Protein AF-A0A7C8I3F5-F1 (afdb_monomer)

Nearest PDB structures (foldseek):
  6yyl-assembly2_C  TM=9.392E-01  e=1.255E-13  Schizosaccharomyces pombe 972h-
  7dus-assembly1_A-2  TM=8.474E-01  e=7.086E-10  Schizosaccharomyces pombe 972h-
  3n9u-assembly1_C  TM=7.076E-01  e=6.744E-03  Homo sapiens
  3p6y-assembly4_O  TM=7.461E-01  e=1.346E-02  Homo sapiens
  3p5t-assembly3_Q  TM=7.958E-01  e=3.015E-02  Homo sapiens

Sequence (584 aa):
MHNTQAKAYVEGTFLNELDMNGPTYVSRYLFITELPDGCHSSQDQDHELREVQSLMKQYQSFMRAVPVYSRGVYIRFDNARECSESKHELDEHGFHTMYVSAFEWHRAKMSETLSIQEFEGSIKLPMMVTPVTRLFTGEDINELNRIVWSKMNLFGGVRAIAHTATDAHLSIVFYRVEFFSVDAANRAVESLKRNAIKGYAEERKWEYETHQASGWVGPPAAHSPRIQNHHYDDMGRIVGFRTMPVHHVPYINRHPADQHNRVRRERILDGTDVRTTIMLRNIPNKMDWLTLKALLDKFCFATFDFVYLRIDFRTGCNVGYAFINFADTTGMIALMDNIEHKAWPGHRSSKAAEVSYATIQGKEALVQKFRNSSVMQETPFCRPRLFVDLESAIAVHNVRIAGTEQEFPEPDNRHKLQRSIDSARTMGLYPPNGVLQRGRGGLYDRGTPRDLAEASPGYTVLHEQGLVVYDHNKRAIEENHASRFGLSVHGAIPFESIPLMHIVNFLAANPTLAVTIAQHEQAQQDRVPTTYNVGPIGPAVAQHTGPIGTGAIRRPATPATSGSLTARKIANARNTAMGKFYNA

Structure (mmCIF, N/CA/C/O backbone):
data_AF-A0A7C8I3F5-F1
#
_entry.id   AF-A0A7C8I3F5-F1
#
loop_
_atom_site.group_PDB
_atom_site.id
_atom_site.type_symbol
_atom_site.label_atom_id
_atom_site.label_alt_id
_atom_site.label_comp_id
_atom_site.label_asym_id
_atom_site.label_entity_id
_atom_site.label_seq_id
_atom_site.pdbx_PDB_ins_code
_atom_site.Cartn_x
_atom_site.Cartn_y
_atom_site.Cartn_z
_atom_site.occupancy
_atom_site.B_iso_or_equiv
_atom_site.auth_seq_id
_atom_site.auth_comp_id
_atom_site.auth_asym_id
_atom_site.auth_atom_id
_atom_site.pdbx_PDB_model_num
ATOM 1 N N . MET A 1 1 ? 37.066 23.899 -19.559 1.00 32.31 1 MET A N 1
ATOM 2 C CA . MET A 1 1 ? 35.605 24.014 -19.749 1.00 32.31 1 MET A CA 1
ATOM 3 C C . MET A 1 1 ? 34.999 22.663 -19.414 1.00 32.31 1 MET A C 1
ATOM 5 O O . MET A 1 1 ? 35.390 21.674 -20.017 1.00 32.31 1 MET A O 1
ATOM 9 N N . HIS A 1 2 ? 34.225 22.602 -18.330 1.00 27.97 2 HIS A N 1
ATOM 10 C CA . HIS A 1 2 ? 33.783 21.360 -17.698 1.00 27.97 2 HIS A CA 1
ATOM 11 C C . HIS A 1 2 ? 32.801 20.573 -18.568 1.00 27.97 2 HIS A C 1
ATOM 13 O O . HIS A 1 2 ? 31.789 21.095 -19.020 1.00 27.97 2 HIS A O 1
ATOM 19 N N . ASN A 1 3 ? 33.134 19.299 -18.750 1.00 27.53 3 ASN A N 1
ATOM 20 C CA . ASN A 1 3 ? 32.354 18.275 -19.420 1.00 27.53 3 ASN A CA 1
ATOM 21 C C . ASN A 1 3 ? 31.158 17.903 -18.526 1.00 27.53 3 ASN A C 1
ATOM 23 O O . ASN A 1 3 ? 31.338 17.262 -17.491 1.00 27.53 3 ASN A O 1
ATOM 27 N N . THR A 1 4 ? 29.949 18.346 -18.868 1.00 34.62 4 THR A N 1
ATOM 28 C CA . THR A 1 4 ? 28.724 17.977 -18.144 1.00 34.62 4 THR A CA 1
ATOM 29 C C . THR A 1 4 ? 28.274 16.592 -18.611 1.00 34.62 4 THR A C 1
ATOM 31 O O . THR A 1 4 ? 27.356 16.450 -19.412 1.00 34.62 4 THR A O 1
ATOM 34 N N . GLN A 1 5 ? 28.969 15.552 -18.143 1.00 36.31 5 GLN A N 1
ATOM 35 C CA . GLN A 1 5 ? 28.481 14.176 -18.230 1.00 36.31 5 GLN A CA 1
ATOM 36 C C . GLN A 1 5 ? 27.161 14.071 -17.452 1.00 36.31 5 GLN A C 1
ATOM 38 O O . GLN A 1 5 ? 27.051 14.606 -16.345 1.00 36.31 5 GLN A O 1
ATOM 43 N N . ALA A 1 6 ? 26.161 13.402 -18.036 1.00 40.41 6 ALA A N 1
ATOM 44 C CA . ALA A 1 6 ? 24.914 13.046 -17.366 1.00 40.41 6 ALA A CA 1
ATOM 45 C C . ALA A 1 6 ? 25.254 12.405 -16.012 1.00 40.41 6 ALA A C 1
ATOM 47 O O . ALA A 1 6 ? 25.956 11.394 -15.971 1.00 40.41 6 ALA A O 1
ATOM 48 N N . LYS A 1 7 ? 24.866 13.047 -14.902 1.00 39.88 7 LYS A N 1
ATOM 49 C CA . LYS A 1 7 ? 25.333 12.631 -13.577 1.00 39.88 7 LYS A CA 1
ATOM 50 C C . LYS A 1 7 ? 24.843 11.215 -13.269 1.00 39.88 7 LYS A C 1
ATOM 52 O O . LYS A 1 7 ? 23.646 10.980 -13.124 1.00 39.88 7 LYS A O 1
ATOM 57 N N . ALA A 1 8 ? 25.812 10.309 -13.145 1.00 54.91 8 ALA A N 1
ATOM 58 C CA . ALA A 1 8 ? 25.707 9.075 -12.386 1.00 54.91 8 ALA A CA 1
ATOM 59 C C . ALA A 1 8 ? 25.128 9.378 -10.994 1.00 54.91 8 ALA A C 1
ATOM 61 O O . ALA A 1 8 ? 25.371 10.460 -10.461 1.00 54.91 8 ALA A O 1
ATOM 62 N N . TYR A 1 9 ? 24.341 8.439 -10.463 1.00 58.53 9 TYR A N 1
ATOM 63 C CA . TYR A 1 9 ? 23.825 8.378 -9.089 1.00 58.53 9 TYR A CA 1
ATOM 64 C C . TYR A 1 9 ? 24.386 9.445 -8.121 1.00 58.53 9 TYR A C 1
ATOM 66 O O . TYR A 1 9 ? 25.577 9.447 -7.807 1.00 58.53 9 TYR A O 1
ATOM 74 N N . VAL A 1 10 ? 23.518 10.342 -7.641 1.00 64.25 10 VAL A N 1
ATOM 75 C CA . VAL A 1 10 ? 23.872 11.386 -6.668 1.00 64.25 10 VAL A CA 1
ATOM 76 C C . VAL A 1 10 ? 23.373 10.962 -5.290 1.00 64.25 10 VAL A C 1
ATOM 78 O O . VAL A 1 10 ? 22.165 10.816 -5.089 1.00 64.25 10 VAL A O 1
ATOM 81 N N . GLU A 1 11 ? 24.298 10.773 -4.351 1.00 60.59 11 GLU A N 1
ATOM 82 C CA . GLU A 1 11 ? 23.994 10.469 -2.949 1.00 60.59 11 GLU A CA 1
ATOM 83 C C . GLU A 1 11 ? 23.059 11.533 -2.348 1.00 60.59 11 GLU A C 1
ATOM 85 O O . GLU A 1 11 ? 23.213 12.728 -2.609 1.00 60.59 11 GLU A O 1
ATOM 90 N N . GLY A 1 12 ? 22.046 11.091 -1.597 1.00 63.66 12 GLY A N 1
ATOM 91 C CA . GLY A 1 12 ? 21.013 11.967 -1.030 1.00 63.66 12 GLY A CA 1
ATOM 92 C C . GLY A 1 12 ? 19.829 12.235 -1.966 1.00 63.66 12 GLY A C 1
ATOM 93 O O . GLY A 1 12 ? 18.914 12.972 -1.607 1.00 63.66 12 GLY A O 1
ATOM 94 N N . THR A 1 13 ? 19.792 11.624 -3.157 1.00 82.19 13 THR A N 1
ATOM 95 C CA . THR A 1 13 ? 18.607 11.703 -4.033 1.00 82.19 13 THR A CA 1
ATOM 96 C C . THR A 1 13 ? 17.485 10.790 -3.538 1.00 82.19 13 THR A C 1
ATOM 98 O O . THR A 1 13 ? 16.315 11.152 -3.647 1.00 82.19 13 THR A O 1
ATOM 101 N N . PHE A 1 14 ? 17.808 9.618 -2.984 1.00 89.81 14 PHE A N 1
ATOM 102 C CA . PHE A 1 14 ? 16.836 8.620 -2.517 1.00 89.81 14 PHE A CA 1
ATOM 103 C C . PHE A 1 14 ? 16.462 8.814 -1.044 1.00 89.81 14 PHE A C 1
ATOM 105 O O . PHE A 1 14 ? 17.251 9.348 -0.269 1.00 89.81 14 PHE A O 1
ATOM 112 N N . LEU A 1 15 ? 15.261 8.381 -0.641 1.00 89.06 15 LEU A N 1
ATOM 113 C CA . LEU A 1 15 ? 14.725 8.661 0.699 1.00 89.06 15 LEU A CA 1
ATOM 114 C C . LEU A 1 15 ? 15.609 8.092 1.823 1.00 89.06 15 LEU A C 1
ATOM 116 O O . LEU A 1 15 ? 15.851 8.754 2.826 1.00 89.06 15 LEU A O 1
ATOM 120 N N . ASN A 1 16 ? 16.144 6.888 1.626 1.00 86.81 16 ASN A N 1
ATOM 121 C CA . ASN A 1 16 ? 17.024 6.204 2.577 1.00 86.81 16 ASN A CA 1
ATOM 122 C C . ASN A 1 16 ? 18.455 6.783 2.641 1.00 86.81 16 ASN A C 1
ATOM 124 O O . ASN A 1 16 ? 19.278 6.265 3.390 1.00 86.81 16 ASN A O 1
ATOM 128 N N . GLU A 1 17 ? 18.781 7.793 1.835 1.00 86.62 17 GLU A N 1
ATOM 129 C CA . GLU A 1 17 ? 20.097 8.453 1.802 1.00 86.62 17 GLU A CA 1
ATOM 130 C C . GLU A 1 17 ? 20.042 9.902 2.283 1.00 86.62 17 GLU A C 1
ATOM 132 O O . GLU A 1 17 ? 21.074 10.564 2.350 1.00 86.62 17 GLU A O 1
ATOM 137 N N . LEU A 1 18 ? 18.850 10.410 2.604 1.00 87.19 18 LEU A N 1
ATOM 138 C CA . LEU A 1 18 ? 18.698 11.749 3.156 1.00 87.19 18 LEU A CA 1
ATOM 139 C C . LEU A 1 18 ? 19.343 11.821 4.546 1.00 87.19 18 LEU A C 1
ATOM 141 O O . LEU A 1 18 ? 19.178 10.915 5.367 1.00 87.19 18 LEU A O 1
ATOM 145 N N . ASP A 1 19 ? 20.050 12.920 4.813 1.00 85.19 19 ASP A N 1
ATOM 146 C CA . ASP A 1 19 ? 20.572 13.213 6.147 1.00 85.19 19 ASP A CA 1
ATOM 147 C C . ASP A 1 19 ? 19.404 13.447 7.108 1.00 85.19 19 ASP A C 1
ATOM 149 O O . ASP A 1 19 ? 18.606 14.360 6.903 1.00 85.19 19 ASP A O 1
ATOM 153 N N . MET A 1 20 ? 19.321 12.631 8.160 1.00 84.38 20 MET A N 1
ATOM 154 C CA . MET A 1 20 ? 18.261 12.695 9.169 1.00 84.38 20 MET A CA 1
ATOM 155 C C . MET A 1 20 ? 18.225 14.027 9.921 1.00 84.38 20 MET A C 1
ATOM 157 O O . MET A 1 20 ? 17.163 14.433 10.381 1.00 84.38 20 MET A O 1
ATOM 161 N N . ASN A 1 21 ? 19.368 14.708 10.038 1.00 84.19 21 ASN A N 1
ATOM 162 C CA . ASN A 1 21 ? 19.457 16.009 10.703 1.00 84.19 21 ASN A CA 1
ATOM 163 C C . ASN A 1 21 ? 19.308 17.181 9.720 1.00 84.19 21 ASN A C 1
ATOM 165 O O . ASN A 1 21 ? 19.345 18.344 10.125 1.00 84.19 21 ASN A O 1
ATOM 169 N N . GLY A 1 22 ? 19.172 16.885 8.425 1.00 82.81 22 GLY A N 1
ATOM 170 C CA . GLY A 1 22 ? 19.053 17.883 7.378 1.00 82.81 22 GLY A CA 1
ATOM 171 C C . GLY A 1 22 ? 17.640 18.474 7.292 1.00 82.81 22 GLY A C 1
ATOM 172 O O . GLY A 1 22 ? 16.653 17.781 7.540 1.00 82.81 22 GLY A O 1
ATOM 173 N N . PRO A 1 23 ? 17.496 19.736 6.847 1.00 82.50 23 PRO A N 1
ATOM 174 C CA . PRO A 1 23 ? 16.187 20.379 6.676 1.00 82.50 23 PRO A CA 1
ATOM 175 C C . PRO A 1 23 ? 15.340 19.749 5.557 1.00 82.50 23 PRO A C 1
ATOM 177 O O . PRO A 1 23 ? 14.145 20.005 5.464 1.00 82.50 23 PRO A O 1
ATOM 180 N N . THR A 1 24 ? 15.953 18.940 4.691 1.00 84.00 24 THR A N 1
ATOM 181 C CA . THR A 1 24 ? 15.296 18.221 3.592 1.00 84.00 24 THR A CA 1
ATOM 182 C C . THR A 1 24 ? 14.898 16.793 3.965 1.00 84.00 24 THR A C 1
ATOM 184 O O . THR A 1 24 ? 14.431 16.052 3.097 1.00 84.00 24 THR A O 1
ATOM 187 N N . TYR A 1 25 ? 15.096 16.382 5.224 1.00 88.94 25 TYR A N 1
ATOM 188 C CA . TYR A 1 25 ? 14.744 15.040 5.664 1.00 88.94 25 TYR A CA 1
ATOM 189 C C . TYR A 1 25 ? 13.238 14.808 5.558 1.00 88.94 25 TYR A C 1
ATOM 191 O O . TYR A 1 25 ? 12.427 15.563 6.094 1.00 88.94 25 TYR A O 1
ATOM 199 N N . VAL A 1 26 ? 12.874 13.728 4.872 1.00 91.19 26 VAL A N 1
ATOM 200 C CA . VAL A 1 26 ? 11.502 13.241 4.761 1.00 91.19 26 VAL A CA 1
ATOM 201 C C . VAL A 1 26 ? 11.522 11.744 4.986 1.00 91.19 26 VAL A C 1
ATOM 203 O O . VAL A 1 26 ? 12.424 11.040 4.535 1.00 91.19 26 VAL A O 1
ATOM 206 N N . SER A 1 27 ? 10.491 11.257 5.659 1.00 92.38 27 SER A N 1
ATOM 207 C CA . SER A 1 27 ? 10.308 9.846 5.953 1.00 92.38 27 SER A CA 1
ATOM 208 C C . SER A 1 27 ? 8.871 9.421 5.665 1.00 92.38 27 SER A C 1
ATOM 210 O O . SER A 1 27 ? 7.993 10.258 5.477 1.00 92.38 27 SER A O 1
ATOM 212 N N . ARG A 1 28 ? 8.615 8.110 5.658 1.00 94.50 28 ARG A N 1
ATOM 213 C CA . ARG A 1 28 ? 7.258 7.531 5.667 1.00 94.50 28 ARG A CA 1
ATOM 214 C C . ARG A 1 28 ? 6.706 7.344 7.083 1.00 94.50 28 ARG A C 1
ATOM 216 O O . ARG A 1 28 ? 5.655 6.732 7.262 1.00 94.50 28 ARG A O 1
ATOM 223 N N . TYR A 1 29 ? 7.435 7.819 8.088 1.00 94.81 29 TYR A N 1
ATOM 224 C CA . TYR A 1 29 ? 7.101 7.649 9.492 1.00 94.81 29 TYR A CA 1
ATOM 225 C C . TYR A 1 29 ? 7.104 9.004 10.196 1.00 94.81 29 TYR A C 1
ATOM 227 O O . TYR A 1 29 ? 8.065 9.768 10.073 1.00 94.81 29 TYR A O 1
ATOM 235 N N . LEU A 1 30 ? 6.041 9.267 10.950 1.00 95.88 30 LEU A N 1
ATOM 236 C CA . LEU A 1 30 ? 5.897 10.437 11.809 1.00 95.88 30 LEU A CA 1
ATOM 237 C C . LEU A 1 30 ? 5.853 10.021 13.273 1.00 95.88 30 LEU A C 1
ATOM 239 O O . LEU A 1 30 ? 5.337 8.954 13.614 1.00 95.88 30 LEU A O 1
ATOM 243 N N . PHE A 1 31 ? 6.348 10.904 14.127 1.00 95.62 31 PHE A N 1
ATOM 244 C CA . PHE A 1 31 ? 6.134 10.875 15.563 1.00 95.62 31 PHE A CA 1
ATOM 245 C C . PHE A 1 31 ? 5.512 12.194 16.007 1.00 95.62 31 PHE A C 1
ATOM 247 O O . PHE A 1 31 ? 5.938 13.267 15.575 1.00 95.62 31 PHE A O 1
ATOM 254 N N . ILE A 1 32 ? 4.495 12.099 16.856 1.00 94.25 32 ILE A N 1
ATOM 255 C CA . ILE A 1 32 ? 3.820 13.249 17.446 1.00 94.25 32 ILE A CA 1
ATOM 256 C C . ILE A 1 32 ? 4.477 13.530 18.785 1.00 94.25 32 ILE A C 1
ATOM 258 O O . ILE A 1 32 ? 4.419 12.704 19.695 1.00 94.25 32 ILE A O 1
ATOM 262 N N . THR A 1 33 ? 5.112 14.689 18.887 1.00 90.12 33 THR A N 1
ATOM 263 C CA . THR A 1 33 ? 5.832 15.108 20.087 1.00 90.12 33 THR A CA 1
ATOM 264 C C . THR A 1 33 ? 4.914 15.832 21.064 1.00 90.12 33 THR A C 1
ATOM 266 O O . THR A 1 33 ? 5.043 15.619 22.271 1.00 90.12 33 THR A O 1
ATOM 269 N N . GLU A 1 34 ? 3.989 16.653 20.557 1.00 89.44 34 GLU A N 1
ATOM 270 C CA . GLU A 1 34 ? 3.089 17.498 21.357 1.00 89.44 34 GLU A CA 1
ATOM 271 C C . GLU A 1 34 ? 1.701 17.581 20.716 1.00 89.44 34 GLU A C 1
ATOM 273 O O . GLU A 1 34 ? 1.572 17.546 19.487 1.00 89.44 34 GLU A O 1
ATOM 278 N N . LEU A 1 35 ? 0.676 17.674 21.562 1.00 88.31 35 LEU A N 1
ATOM 279 C CA . LEU A 1 35 ? -0.721 17.818 21.165 1.00 88.31 35 LEU A CA 1
ATOM 280 C C . LEU A 1 35 ? -1.167 19.294 21.160 1.00 88.31 35 LEU A C 1
ATOM 282 O O . LEU A 1 35 ? -0.502 20.134 21.768 1.00 88.31 35 LEU A O 1
ATOM 286 N N . PRO A 1 36 ? -2.314 19.619 20.525 1.00 85.50 36 PRO A N 1
ATOM 287 C CA . PRO A 1 36 ? -2.822 20.994 20.433 1.00 85.50 36 PRO A CA 1
ATOM 288 C C . PRO A 1 36 ? -3.147 21.647 21.783 1.00 85.50 36 PRO A C 1
ATOM 290 O O . PRO A 1 36 ? -3.197 22.870 21.892 1.00 85.50 36 PRO A O 1
ATOM 293 N N . ASP A 1 37 ? -3.378 20.840 22.818 1.00 83.12 37 ASP A N 1
ATOM 294 C CA . ASP A 1 37 ? -3.603 21.276 24.199 1.00 83.12 37 ASP A CA 1
ATOM 295 C C . ASP A 1 37 ? -2.303 21.650 24.941 1.00 83.12 37 ASP A C 1
ATOM 297 O O . ASP A 1 37 ? -2.349 22.091 26.091 1.00 83.12 37 ASP A O 1
ATOM 301 N N . GLY A 1 38 ? -1.144 21.505 24.288 1.00 77.44 38 GLY A N 1
ATOM 302 C CA . GLY A 1 38 ? 0.175 21.732 24.873 1.00 77.44 38 GLY A CA 1
ATOM 303 C C . GLY A 1 38 ? 0.663 20.575 25.747 1.00 77.44 38 GLY A C 1
ATOM 304 O O . GLY A 1 38 ? 1.728 20.682 26.359 1.00 77.44 38 GLY A O 1
ATOM 305 N N . CYS A 1 39 ? -0.077 19.462 25.825 1.00 79.62 39 CYS A N 1
ATOM 306 C CA . CYS A 1 39 ? 0.398 18.266 26.502 1.00 79.62 39 CYS A CA 1
ATOM 307 C C . CYS A 1 39 ? 1.496 17.597 25.669 1.00 79.62 39 CYS A C 1
ATOM 309 O O . CYS A 1 39 ? 1.338 17.301 24.481 1.00 79.62 39 CYS A O 1
ATOM 311 N N . HIS A 1 40 ? 2.625 17.314 26.317 1.00 78.25 40 HIS A N 1
ATOM 312 C CA . HIS A 1 40 ? 3.649 16.471 25.718 1.00 78.25 40 HIS A CA 1
ATOM 313 C C . HIS A 1 40 ? 3.111 15.052 25.527 1.00 78.25 40 HIS A C 1
ATOM 315 O O . HIS A 1 40 ? 2.376 14.532 26.371 1.00 78.25 40 HIS A O 1
ATOM 321 N N . SER A 1 41 ? 3.538 14.414 24.440 1.00 79.56 41 SER A N 1
ATOM 322 C CA . SER A 1 41 ? 3.291 12.994 24.188 1.00 79.56 41 SER A CA 1
ATOM 323 C C . SER A 1 41 ? 3.703 12.118 25.379 1.00 79.56 41 SER A C 1
ATOM 325 O O . SER A 1 41 ? 4.592 12.479 26.155 1.00 79.56 41 SER A O 1
ATOM 327 N N . SER A 1 42 ? 3.097 10.932 25.492 1.00 80.94 42 SER A N 1
ATOM 328 C CA . SER A 1 42 ? 3.325 9.916 26.538 1.00 80.94 42 SER A CA 1
ATOM 329 C C . SER A 1 42 ? 2.625 10.114 27.892 1.00 80.94 42 SER A C 1
ATOM 331 O O . SER A 1 42 ? 2.979 9.433 28.858 1.00 80.94 42 SER A O 1
ATOM 333 N N . GLN A 1 43 ? 1.615 10.980 27.971 1.00 79.69 43 GLN A N 1
ATOM 334 C CA . GLN A 1 43 ? 0.842 11.210 29.199 1.00 79.69 43 GLN A CA 1
ATOM 335 C C . GLN A 1 43 ? -0.413 10.335 29.273 1.00 79.69 43 GLN A C 1
ATOM 337 O O . GLN A 1 43 ? -0.641 9.679 30.290 1.00 79.69 43 GLN A O 1
ATOM 342 N N . ASP A 1 44 ? -1.201 10.295 28.196 1.00 84.38 44 ASP A N 1
ATOM 343 C CA . ASP A 1 44 ? -2.474 9.573 28.141 1.00 84.38 44 ASP A CA 1
ATOM 344 C C . ASP A 1 44 ? -2.659 8.948 26.756 1.00 84.38 44 ASP A C 1
ATOM 346 O O . ASP A 1 44 ? -2.965 9.616 25.771 1.00 84.38 44 ASP A O 1
ATOM 350 N N . GLN A 1 45 ? -2.492 7.627 26.692 1.00 85.81 45 GLN A N 1
ATOM 351 C CA . GLN A 1 45 ? -2.639 6.864 25.458 1.00 85.81 45 GLN A CA 1
ATOM 352 C C . GLN A 1 45 ? -4.000 7.066 24.783 1.00 85.81 45 GLN A C 1
ATOM 354 O O . GLN A 1 45 ? -4.057 7.172 23.555 1.00 85.81 45 GLN A O 1
ATOM 359 N N . ASP A 1 46 ? -5.085 7.064 25.556 1.00 83.50 46 ASP A N 1
ATOM 360 C CA . ASP A 1 46 ? -6.437 7.065 25.006 1.00 83.50 46 ASP A CA 1
ATOM 361 C C . ASP A 1 46 ? -6.807 8.463 24.507 1.00 83.50 46 ASP A C 1
ATOM 363 O O . ASP A 1 46 ? -7.446 8.596 23.465 1.00 83.50 46 ASP A O 1
ATOM 367 N N . HIS A 1 47 ? -6.397 9.518 25.213 1.00 85.00 47 HIS A N 1
ATOM 368 C CA . HIS A 1 47 ? -6.520 10.899 24.730 1.00 85.00 47 HIS A CA 1
ATOM 369 C C . HIS A 1 47 ? -5.697 11.129 23.458 1.00 85.00 47 HIS A C 1
ATOM 371 O O . HIS A 1 47 ? -6.249 11.512 22.427 1.00 85.00 47 HIS A O 1
ATOM 377 N N . GLU A 1 48 ? -4.407 10.786 23.492 1.00 88.06 48 GLU A N 1
ATOM 378 C CA . GLU A 1 48 ? -3.489 11.027 22.377 1.00 88.06 48 GLU A CA 1
ATOM 379 C C . GLU A 1 48 ? -3.930 10.309 21.095 1.00 88.06 48 GLU A C 1
ATOM 381 O O . GLU A 1 48 ? -3.957 10.900 20.016 1.00 88.06 48 GLU A O 1
ATOM 386 N N . LEU A 1 49 ? -4.322 9.034 21.194 1.00 86.94 49 LEU A N 1
ATOM 387 C CA . LEU A 1 49 ? -4.816 8.295 20.035 1.00 86.94 49 LEU A CA 1
ATOM 388 C C . LEU A 1 49 ? -6.148 8.846 19.523 1.00 86.94 49 LEU A C 1
ATOM 390 O O . LEU A 1 49 ? -6.336 8.871 18.309 1.00 86.94 49 LEU A O 1
ATOM 394 N N . ARG A 1 50 ? -7.068 9.272 20.398 1.00 85.69 50 ARG A N 1
ATOM 395 C CA . ARG A 1 50 ? -8.382 9.788 19.977 1.00 85.69 50 ARG A CA 1
ATOM 396 C C . ARG A 1 50 ? -8.259 11.066 19.157 1.00 85.69 50 ARG A C 1
ATOM 398 O O . ARG A 1 50 ? -8.865 11.135 18.088 1.00 85.69 50 ARG A O 1
ATOM 405 N N . GLU A 1 51 ? -7.453 12.021 19.607 1.00 87.56 51 GLU A N 1
ATOM 406 C CA . GLU A 1 51 ? -7.250 13.294 18.907 1.00 87.56 51 GLU A CA 1
ATOM 407 C C . GLU A 1 51 ? -6.653 13.078 17.511 1.00 87.56 51 GLU A C 1
ATOM 409 O O . GLU A 1 51 ? -7.193 13.535 16.501 1.00 87.56 51 GLU A O 1
ATOM 414 N N . VAL A 1 52 ? -5.605 12.259 17.426 1.00 90.25 52 VAL A N 1
ATOM 415 C CA . VAL A 1 52 ? -4.954 11.932 16.151 1.00 90.25 52 VAL A CA 1
ATOM 416 C C . VAL A 1 52 ? -5.914 11.199 15.223 1.00 90.25 52 VAL A C 1
ATOM 418 O O . VAL A 1 52 ? -6.062 11.553 14.055 1.00 90.25 52 VAL A O 1
ATOM 421 N N . GLN A 1 53 ? -6.612 10.185 15.733 1.00 89.31 53 GLN A N 1
ATOM 422 C CA . GLN A 1 53 ? -7.559 9.406 14.941 1.00 89.31 53 GLN A CA 1
ATOM 423 C C . GLN A 1 53 ? -8.761 10.234 14.470 1.00 89.31 53 GLN A C 1
ATOM 425 O O . GLN A 1 53 ? -9.313 9.934 13.411 1.00 89.31 53 GLN A O 1
ATOM 430 N N . SER A 1 54 ? -9.161 11.265 15.219 1.00 86.62 54 SER A N 1
ATOM 431 C CA . SER A 1 54 ? -10.210 12.205 14.815 1.00 86.62 54 SER A CA 1
ATOM 432 C C . SER A 1 54 ? -9.826 12.961 13.542 1.00 86.62 54 SER A C 1
ATOM 434 O O . SER A 1 54 ? -10.648 13.063 12.626 1.00 86.62 54 SER A O 1
ATOM 436 N N . LEU A 1 55 ? -8.569 13.410 13.437 1.00 88.19 55 LEU A N 1
ATOM 437 C CA . LEU A 1 55 ? -8.034 14.022 12.217 1.00 88.19 55 LEU A CA 1
ATOM 438 C C . LEU A 1 55 ? -7.838 13.001 11.099 1.00 88.19 55 LEU A C 1
ATOM 440 O O . LEU A 1 55 ? -8.270 13.237 9.976 1.00 88.19 55 LEU A O 1
ATOM 444 N N . MET A 1 56 ? -7.300 11.817 11.399 1.00 89.25 56 MET A N 1
ATOM 445 C CA . MET A 1 56 ? -7.110 10.762 10.391 1.00 89.25 56 MET A CA 1
ATOM 446 C C . MET A 1 56 ? -8.402 10.365 9.658 1.00 89.25 56 MET A C 1
ATOM 448 O O . MET A 1 56 ? -8.352 9.809 8.564 1.00 89.25 56 MET A O 1
ATOM 452 N N . LYS A 1 57 ? -9.569 10.578 10.274 1.00 85.94 57 LYS A N 1
ATOM 453 C CA . LYS A 1 57 ? -10.875 10.309 9.659 1.00 85.94 57 LYS A CA 1
ATOM 454 C C . LYS A 1 57 ? -11.333 11.413 8.693 1.00 85.94 57 LYS A C 1
ATOM 456 O O . LYS A 1 57 ? -12.210 11.139 7.878 1.00 85.94 57 LYS A O 1
ATOM 461 N N . GLN A 1 58 ? -10.777 12.620 8.790 1.00 83.25 58 GLN A N 1
ATOM 462 C CA . GLN A 1 58 ? -11.190 13.798 8.017 1.00 83.25 58 GLN A CA 1
ATOM 463 C C . GLN A 1 58 ? -10.383 13.986 6.726 1.00 83.25 58 GLN A C 1
ATOM 465 O O . GLN A 1 58 ? -10.912 14.523 5.755 1.00 83.25 58 GLN A O 1
ATOM 470 N N . TYR A 1 59 ? -9.128 13.535 6.711 1.00 85.06 59 TYR A N 1
ATOM 471 C CA . TYR A 1 59 ? -8.164 13.827 5.650 1.00 85.06 59 TYR A CA 1
ATOM 472 C C . TYR A 1 59 ? -7.822 12.582 4.824 1.00 85.06 59 TYR A C 1
ATOM 474 O O . TYR A 1 59 ? -7.569 11.499 5.362 1.00 85.06 59 TYR A O 1
ATOM 482 N N . GLN A 1 60 ? -7.778 12.740 3.498 1.00 85.62 60 GLN A N 1
ATOM 483 C CA . GLN A 1 60 ? -7.511 11.643 2.561 1.00 85.62 60 GLN A CA 1
ATOM 484 C C . GLN A 1 60 ? -6.060 11.138 2.628 1.00 85.62 60 GLN A C 1
ATOM 486 O O . GLN A 1 60 ? -5.811 9.949 2.410 1.00 85.62 60 GLN A O 1
ATOM 491 N N . SER A 1 61 ? -5.118 12.001 3.011 1.00 88.69 61 SER A N 1
ATOM 492 C CA . SER A 1 61 ? -3.702 11.677 3.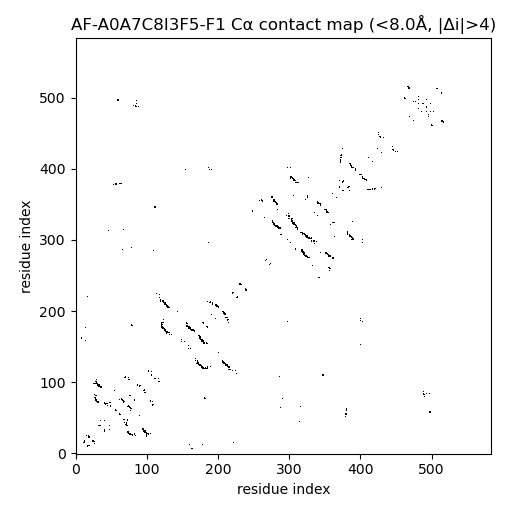236 1.00 88.69 61 SER A CA 1
ATOM 493 C C . SER A 1 61 ? -3.503 10.509 4.230 1.00 88.69 61 SER A C 1
ATOM 495 O O . SER A 1 61 ? -2.548 9.740 4.127 1.00 88.69 61 SER A O 1
ATOM 497 N N . PHE A 1 62 ? -4.456 10.275 5.143 1.00 92.19 62 PHE A N 1
ATOM 498 C CA . PHE A 1 62 ? -4.398 9.195 6.135 1.00 92.19 62 PHE A CA 1
ATOM 499 C C . PHE A 1 62 ? -5.064 7.881 5.704 1.00 92.19 62 PHE A C 1
ATOM 501 O O . PHE A 1 62 ? -5.092 6.918 6.481 1.00 92.19 62 PHE A O 1
ATOM 508 N N . MET A 1 63 ? -5.574 7.776 4.473 1.00 90.44 63 MET A N 1
ATOM 509 C CA . MET A 1 63 ? -6.268 6.568 4.000 1.00 90.44 63 MET A CA 1
ATOM 510 C C . MET A 1 63 ? -5.399 5.304 4.076 1.00 90.44 63 MET A C 1
ATOM 512 O O . MET A 1 63 ? -5.914 4.204 4.329 1.00 90.44 63 MET A O 1
ATOM 516 N N . ARG A 1 64 ? -4.078 5.449 3.911 1.00 92.19 64 ARG A N 1
ATOM 517 C CA . ARG A 1 64 ? -3.080 4.375 4.057 1.00 92.19 64 ARG A CA 1
ATOM 518 C C . ARG A 1 64 ? -2.106 4.607 5.211 1.00 92.19 64 ARG A C 1
ATOM 520 O O . ARG A 1 64 ? -0.976 4.120 5.179 1.00 92.19 64 ARG A O 1
ATOM 527 N N . ALA A 1 65 ? -2.559 5.309 6.243 1.00 94.81 65 ALA A N 1
ATOM 528 C CA . ALA A 1 65 ? -1.793 5.538 7.456 1.00 94.81 65 ALA A CA 1
ATOM 529 C C . ALA A 1 65 ? -2.164 4.535 8.558 1.00 94.81 65 ALA A C 1
ATOM 531 O O . ALA A 1 65 ? -3.326 4.156 8.704 1.00 94.81 65 ALA A O 1
ATOM 532 N N . VAL A 1 66 ? -1.184 4.107 9.354 1.00 93.94 66 VAL A N 1
ATOM 533 C CA . VAL A 1 66 ? -1.370 3.200 10.495 1.00 93.94 66 VAL A CA 1
ATOM 534 C C . VAL A 1 66 ? -0.734 3.816 11.743 1.00 93.94 66 VAL A C 1
ATOM 536 O O . VAL A 1 66 ? 0.494 3.940 11.783 1.00 93.94 66 VAL A O 1
ATOM 539 N N . PRO A 1 67 ? -1.526 4.171 12.771 1.00 93.31 67 PRO A N 1
ATOM 540 C CA . PRO A 1 67 ? -1.004 4.689 14.022 1.00 93.31 67 PRO A CA 1
ATOM 541 C C . PRO A 1 67 ? -0.605 3.549 14.969 1.00 93.31 67 PRO A C 1
ATOM 543 O O . PRO A 1 67 ? -1.252 2.502 15.025 1.00 93.31 67 PRO A O 1
ATOM 546 N N . VAL A 1 68 ? 0.453 3.760 15.747 1.00 89.94 68 VAL A N 1
ATOM 547 C CA . VAL A 1 68 ? 0.903 2.880 16.831 1.00 89.94 68 VAL A CA 1
ATOM 548 C C . VAL A 1 68 ? 1.286 3.742 18.023 1.00 89.94 68 VAL A C 1
ATOM 550 O O . VAL A 1 68 ? 2.070 4.678 17.892 1.00 89.94 68 VAL A O 1
ATOM 553 N N . TYR A 1 69 ? 0.779 3.393 19.202 1.00 89.44 69 TYR A N 1
ATOM 554 C CA . TYR A 1 69 ? 1.191 4.040 20.441 1.00 89.44 69 TYR A CA 1
ATOM 555 C C . TYR A 1 69 ? 2.394 3.330 21.068 1.00 89.44 69 TYR A C 1
ATOM 557 O O . TYR A 1 69 ? 2.387 2.111 21.259 1.00 89.44 69 TYR A O 1
ATOM 565 N N . SER A 1 70 ? 3.425 4.096 21.412 1.00 89.12 70 SER A N 1
ATOM 566 C CA . SER A 1 70 ? 4.586 3.635 22.174 1.00 89.12 70 SER A CA 1
ATOM 567 C C . SER A 1 70 ? 5.275 4.826 22.839 1.00 89.12 70 SER A C 1
ATOM 569 O O . SER A 1 70 ? 6.274 5.323 22.321 1.00 89.12 70 SER A O 1
ATOM 571 N N . ARG A 1 71 ? 4.777 5.250 24.011 1.00 87.19 71 ARG A N 1
ATOM 572 C CA . ARG A 1 71 ? 5.216 6.493 24.683 1.00 87.19 71 ARG A CA 1
ATOM 573 C C . ARG A 1 71 ? 5.059 7.698 23.745 1.00 87.19 71 ARG A C 1
ATOM 575 O O . ARG A 1 71 ? 6.025 8.394 23.459 1.00 87.19 71 ARG A O 1
ATOM 582 N N . GLY A 1 72 ? 3.845 7.865 23.232 1.00 90.38 72 GLY A N 1
ATOM 583 C CA . GLY A 1 72 ? 3.511 8.802 22.163 1.00 90.38 72 GLY A CA 1
ATOM 584 C C . GLY A 1 72 ? 3.027 8.087 20.904 1.00 90.38 72 GLY A C 1
ATOM 585 O O . GLY A 1 72 ? 3.173 6.865 20.764 1.00 90.38 72 GLY A O 1
ATOM 586 N N . VAL A 1 73 ? 2.418 8.846 19.998 1.00 92.94 73 VAL A N 1
ATOM 587 C CA . VAL A 1 73 ? 1.795 8.314 18.782 1.00 92.94 73 VAL A CA 1
ATOM 588 C C . VAL A 1 73 ? 2.777 8.374 17.620 1.00 92.94 73 VAL A C 1
ATOM 590 O O . VAL A 1 73 ? 3.265 9.434 17.237 1.00 92.94 73 VAL A O 1
ATOM 593 N N . TYR A 1 74 ? 3.036 7.212 17.034 1.00 94.94 74 TYR A N 1
ATOM 594 C CA . TYR A 1 74 ? 3.761 7.068 15.782 1.00 94.94 74 TYR A CA 1
ATOM 595 C C . TYR A 1 74 ? 2.767 6.780 14.665 1.00 94.94 74 TYR A C 1
ATOM 597 O O . TYR A 1 74 ? 1.820 6.024 14.873 1.00 94.94 74 TYR A O 1
ATOM 605 N N . ILE A 1 75 ? 3.008 7.297 13.465 1.00 95.56 75 ILE A N 1
ATOM 606 C CA . ILE A 1 75 ? 2.181 7.018 12.289 1.00 95.56 75 ILE A CA 1
ATOM 607 C C . ILE A 1 75 ? 3.074 6.527 11.156 1.00 95.56 75 ILE A C 1
ATOM 609 O O . ILE A 1 75 ? 4.054 7.179 10.800 1.00 95.56 75 ILE A O 1
ATOM 613 N N . ARG A 1 76 ? 2.730 5.375 10.581 1.00 95.00 76 ARG A N 1
ATOM 614 C CA . ARG A 1 76 ? 3.348 4.841 9.364 1.00 95.00 76 ARG A CA 1
ATOM 615 C C . ARG A 1 76 ? 2.463 5.120 8.167 1.00 95.00 76 ARG A C 1
ATOM 617 O O . ARG A 1 76 ? 1.276 4.814 8.214 1.00 95.00 76 ARG A O 1
ATOM 624 N N . PHE A 1 77 ? 3.074 5.558 7.080 1.00 95.94 77 PHE A N 1
ATOM 625 C CA . PHE A 1 77 ? 2.441 5.742 5.784 1.00 95.94 77 PHE A CA 1
ATOM 626 C C . PHE A 1 77 ? 3.010 4.750 4.772 1.00 95.94 77 PHE A C 1
ATOM 628 O O . PHE A 1 77 ? 4.183 4.378 4.827 1.00 95.94 77 PHE A O 1
ATOM 635 N N . ASP A 1 78 ? 2.183 4.326 3.822 1.00 95.19 78 ASP A N 1
ATOM 636 C CA . ASP A 1 78 ? 2.668 3.628 2.627 1.00 95.19 78 ASP A CA 1
ATOM 637 C C . ASP A 1 78 ? 3.408 4.586 1.676 1.00 95.19 78 ASP A C 1
ATOM 639 O O . ASP A 1 78 ? 4.394 4.219 1.034 1.00 95.19 78 ASP A O 1
ATOM 643 N N . ASN A 1 79 ? 2.939 5.831 1.607 1.00 95.00 79 ASN A N 1
ATOM 644 C CA . ASN A 1 79 ? 3.350 6.829 0.635 1.00 95.00 79 ASN A CA 1
ATOM 645 C C . ASN A 1 79 ? 4.050 8.013 1.323 1.00 95.00 79 ASN A C 1
ATOM 647 O O . ASN A 1 79 ? 3.498 8.650 2.216 1.00 95.00 79 ASN A O 1
ATOM 651 N N . ALA A 1 80 ? 5.277 8.322 0.893 1.00 93.88 80 ALA A N 1
ATOM 652 C CA . ALA A 1 80 ? 6.060 9.428 1.456 1.00 93.88 80 ALA A CA 1
ATOM 653 C C . ALA A 1 80 ? 5.438 10.810 1.181 1.00 93.88 80 ALA A C 1
ATOM 655 O O . ALA A 1 80 ? 5.602 11.724 1.984 1.00 93.88 80 ALA A O 1
ATOM 656 N N . ARG A 1 81 ? 4.697 10.958 0.074 1.00 91.62 81 ARG A N 1
ATOM 657 C CA . ARG A 1 81 ? 3.968 12.193 -0.232 1.00 91.62 81 ARG A CA 1
ATOM 658 C C . ARG A 1 81 ? 2.819 12.406 0.745 1.00 91.62 81 ARG A C 1
ATOM 660 O O . ARG A 1 81 ? 2.782 13.446 1.391 1.00 91.62 81 ARG A O 1
ATOM 667 N N . GLU A 1 82 ? 1.976 11.390 0.914 1.00 93.00 82 GLU A N 1
ATOM 668 C CA . GLU A 1 82 ? 0.876 11.396 1.890 1.00 93.00 82 GLU A CA 1
ATOM 669 C C . GLU A 1 82 ? 1.401 11.699 3.301 1.00 93.00 82 GLU A C 1
ATOM 671 O O . GLU A 1 82 ? 0.843 12.538 3.990 1.00 93.00 82 GLU A O 1
ATOM 676 N N . CYS A 1 83 ? 2.543 11.122 3.692 1.00 94.75 83 CYS A N 1
ATOM 677 C CA . CYS A 1 83 ? 3.200 11.437 4.964 1.00 94.75 83 CYS A CA 1
ATOM 678 C C . CYS A 1 83 ? 3.527 12.935 5.115 1.00 94.75 83 CYS A C 1
ATOM 680 O O . CYS A 1 83 ? 3.284 13.524 6.167 1.00 94.75 83 CYS A O 1
ATOM 682 N N . SER A 1 84 ? 4.068 13.566 4.068 1.00 92.00 84 SER A N 1
ATOM 683 C CA . SER A 1 84 ? 4.403 14.995 4.099 1.00 92.00 84 SER A CA 1
ATOM 684 C C . SER A 1 84 ? 3.178 15.911 4.108 1.00 92.00 84 SER A C 1
ATOM 686 O O . SER A 1 84 ? 3.215 16.964 4.741 1.00 92.00 84 SER A O 1
ATOM 688 N N . GLU A 1 85 ? 2.100 15.498 3.439 1.00 90.44 85 GLU A N 1
ATOM 689 C CA . GLU A 1 85 ? 0.806 16.187 3.440 1.00 90.44 85 GLU A CA 1
ATOM 690 C C . GLU A 1 85 ? 0.176 16.089 4.834 1.00 90.44 85 GLU A C 1
ATOM 692 O O . GLU A 1 85 ? -0.088 17.107 5.465 1.00 90.44 85 GLU A O 1
ATOM 697 N N . SER A 1 86 ? 0.083 14.878 5.385 1.00 91.50 86 SER A N 1
ATOM 698 C CA . SER A 1 86 ? -0.402 14.631 6.744 1.00 91.50 86 SER A CA 1
ATOM 699 C C . SER A 1 86 ? 0.406 15.354 7.816 1.00 91.50 86 SER A C 1
ATOM 701 O O . SER A 1 86 ? -0.161 15.807 8.806 1.00 91.50 86 SER A O 1
ATOM 703 N N . LYS A 1 87 ? 1.729 15.476 7.646 1.00 93.62 87 LYS A N 1
ATOM 704 C CA . LYS A 1 87 ? 2.563 16.273 8.551 1.00 93.62 87 LYS A CA 1
ATOM 705 C C . LYS A 1 87 ? 2.098 17.731 8.572 1.00 93.62 87 LYS A C 1
ATOM 707 O O . LYS A 1 87 ? 1.927 18.298 9.644 1.00 93.62 87 LYS A O 1
ATOM 712 N N . HIS A 1 88 ? 1.907 18.313 7.392 1.00 89.94 88 HIS A N 1
ATOM 713 C CA . HIS A 1 88 ? 1.457 19.692 7.250 1.00 89.94 88 HIS A CA 1
ATOM 714 C C . HIS A 1 88 ? 0.070 19.901 7.869 1.00 89.94 88 HIS A C 1
ATOM 716 O O . HIS A 1 88 ? -0.126 20.846 8.624 1.00 89.94 88 HIS A O 1
ATOM 722 N N . GLU A 1 89 ? -0.856 18.978 7.611 1.00 89.81 89 GLU A N 1
ATOM 723 C CA . GLU A 1 89 ? -2.216 19.004 8.161 1.00 89.81 89 GLU A CA 1
ATOM 724 C C . GLU A 1 89 ? -2.222 18.891 9.694 1.00 89.81 89 GLU A C 1
ATOM 726 O O . GLU A 1 89 ? -2.968 19.599 10.366 1.00 89.81 89 GLU A O 1
ATOM 731 N N . LEU A 1 90 ? -1.373 18.033 10.270 1.00 92.31 90 LEU A N 1
ATOM 732 C CA . LEU A 1 90 ? -1.217 17.920 11.724 1.00 92.31 90 LEU A CA 1
ATOM 733 C C . LEU A 1 90 ? -0.654 19.212 12.327 1.00 92.31 90 LEU A C 1
ATOM 735 O O . LEU A 1 90 ? -1.196 19.704 13.317 1.00 92.31 90 LEU A O 1
ATOM 739 N N . ASP A 1 91 ? 0.389 19.777 11.715 1.00 90.19 91 ASP A N 1
ATOM 740 C CA . ASP A 1 91 ? 0.993 21.032 12.169 1.00 90.19 91 ASP A CA 1
ATOM 741 C C . ASP A 1 91 ? -0.017 22.202 12.093 1.00 90.19 91 ASP A C 1
ATOM 743 O O . ASP A 1 91 ? -0.072 23.031 13.001 1.00 90.19 91 ASP A O 1
ATOM 747 N N . GLU A 1 92 ? -0.879 22.237 11.067 1.00 88.75 92 GLU A N 1
ATOM 748 C CA . GLU A 1 92 ? -1.978 23.211 10.936 1.00 88.75 92 GLU A CA 1
ATOM 749 C C . GLU A 1 92 ? -2.974 23.127 12.107 1.00 88.75 92 GLU A C 1
ATOM 751 O O . GLU A 1 92 ? -3.474 24.148 12.581 1.00 88.75 92 GLU A O 1
ATOM 756 N N . HIS A 1 93 ? -3.222 21.919 12.619 1.00 89.38 93 HIS A N 1
ATOM 757 C CA . HIS A 1 93 ? -4.122 21.673 13.750 1.00 89.38 93 HIS A CA 1
ATOM 758 C C . HIS A 1 93 ? -3.448 21.854 15.115 1.00 89.38 93 HIS A C 1
ATOM 760 O O . HIS A 1 93 ? -4.045 21.528 16.139 1.00 89.38 93 HIS A O 1
ATOM 766 N N . GLY A 1 94 ? -2.220 22.381 15.149 1.00 89.88 94 GLY A N 1
ATOM 767 C CA . GLY A 1 94 ? -1.485 22.655 16.382 1.00 89.88 94 GLY A CA 1
ATOM 768 C C . GLY A 1 94 ? -0.776 21.441 16.980 1.00 89.88 94 GLY A C 1
ATOM 769 O O . GLY A 1 94 ? -0.286 21.530 18.103 1.00 89.88 94 GLY A O 1
ATOM 770 N N . PHE A 1 95 ? -0.691 20.315 16.265 1.00 92.25 95 PHE A N 1
ATOM 771 C CA . PHE A 1 95 ? 0.186 19.219 16.675 1.00 92.25 95 PHE A CA 1
ATOM 772 C C . PHE A 1 95 ? 1.635 19.588 16.373 1.00 92.25 95 PHE A C 1
ATOM 774 O O . PHE A 1 95 ? 1.931 20.167 15.331 1.00 92.25 95 PHE A O 1
ATOM 781 N N . HIS A 1 96 ? 2.565 19.187 17.237 1.00 91.94 96 HIS A N 1
ATOM 782 C CA . HIS A 1 96 ? 3.979 19.208 16.882 1.00 91.94 96 HIS A CA 1
ATOM 783 C C . HIS A 1 96 ? 4.402 17.813 16.431 1.00 91.94 96 HIS A C 1
ATOM 785 O O . HIS A 1 96 ? 4.238 16.827 17.157 1.00 91.94 96 HIS A O 1
ATOM 791 N N . THR A 1 97 ? 4.916 17.719 15.205 1.00 93.75 97 THR A N 1
ATOM 792 C CA . THR A 1 97 ? 5.265 16.441 14.582 1.00 93.75 97 THR A CA 1
ATOM 793 C C . THR A 1 97 ? 6.674 16.453 14.004 1.00 93.75 97 THR A C 1
ATOM 795 O O . THR A 1 97 ? 7.152 17.463 13.479 1.00 93.75 97 THR A O 1
ATOM 798 N N . MET A 1 98 ? 7.336 15.299 14.041 1.00 93.00 98 MET A N 1
ATOM 799 C CA . MET A 1 98 ? 8.664 15.109 13.463 1.00 93.00 98 MET A CA 1
ATOM 800 C C . MET A 1 98 ? 8.726 13.853 12.598 1.00 93.00 98 MET A C 1
ATOM 802 O O . MET A 1 98 ? 8.072 12.848 12.886 1.00 93.00 98 MET A O 1
ATOM 806 N N . TYR A 1 99 ? 9.532 13.900 11.538 1.00 94.75 99 TYR A N 1
ATOM 807 C CA . TYR A 1 99 ? 9.878 12.693 10.795 1.00 94.75 99 TYR A CA 1
ATOM 808 C C . TYR A 1 99 ? 10.774 11.806 11.652 1.00 94.75 99 TYR A C 1
ATOM 810 O O . TYR A 1 99 ? 11.697 12.292 12.301 1.00 94.75 99 TYR A O 1
ATOM 818 N N . VAL A 1 100 ? 10.527 10.502 11.607 1.00 92.00 100 VAL A N 1
ATOM 819 C CA . VAL A 1 100 ? 11.365 9.502 12.276 1.00 92.00 100 VAL A CA 1
ATOM 820 C C . VAL A 1 100 ? 11.839 8.455 11.286 1.00 92.00 100 VAL A C 1
ATOM 822 O O . VAL A 1 100 ? 11.224 8.219 10.246 1.00 92.00 100 VAL A O 1
ATOM 825 N N . SER A 1 101 ? 12.946 7.801 11.600 1.00 89.06 101 SER A N 1
ATOM 826 C CA . SER A 1 101 ? 13.486 6.735 10.765 1.00 89.06 101 SER A CA 1
ATOM 827 C C . SER A 1 101 ? 12.628 5.469 10.818 1.00 89.06 101 SER A C 1
ATOM 829 O O . SER A 1 101 ? 11.933 5.182 11.799 1.00 89.06 101 SER A O 1
ATOM 831 N N . ALA A 1 102 ? 12.767 4.625 9.791 1.00 88.19 102 ALA A N 1
ATOM 832 C CA . ALA A 1 102 ? 12.200 3.279 9.814 1.00 88.19 102 ALA A CA 1
ATOM 833 C C . ALA A 1 102 ? 12.679 2.489 11.046 1.00 88.19 102 ALA A C 1
ATOM 835 O O . ALA A 1 102 ? 11.922 1.701 11.610 1.00 88.19 102 ALA A O 1
ATOM 836 N N . PHE A 1 103 ? 13.914 2.700 11.506 1.00 86.50 103 PHE A N 1
ATOM 837 C CA . PHE A 1 103 ? 14.435 2.026 12.693 1.00 86.50 103 PHE A CA 1
ATOM 838 C C . PHE A 1 103 ? 13.705 2.425 13.975 1.00 86.50 103 PHE A C 1
ATOM 840 O O . PHE A 1 103 ? 13.312 1.547 14.748 1.00 86.50 103 PHE A O 1
ATOM 847 N N . GLU A 1 104 ? 13.494 3.721 14.196 1.00 87.31 104 GLU A N 1
ATOM 848 C CA . GLU A 1 104 ? 12.750 4.229 15.353 1.00 87.31 104 GLU A CA 1
ATOM 849 C C . GLU A 1 104 ? 11.311 3.722 15.348 1.00 87.31 104 GLU A C 1
ATOM 851 O O . GLU A 1 104 ? 10.844 3.212 16.367 1.00 87.31 104 GLU A O 1
ATOM 856 N N . TRP A 1 105 ? 10.661 3.721 14.181 1.00 89.06 105 TRP A N 1
ATOM 857 C CA . TRP A 1 105 ? 9.352 3.095 14.006 1.00 89.06 105 TRP A CA 1
ATOM 858 C C . TRP A 1 105 ? 9.354 1.612 14.407 1.00 89.06 105 TRP A C 1
ATOM 860 O O . TRP A 1 105 ? 8.523 1.167 15.203 1.00 89.06 105 TRP A O 1
ATOM 870 N N . HIS A 1 106 ? 10.300 0.819 13.894 1.00 85.06 106 HIS A N 1
ATOM 871 C CA . HIS A 1 106 ? 10.351 -0.615 14.186 1.00 85.06 106 HIS A CA 1
ATOM 872 C C . HIS A 1 106 ? 10.637 -0.892 15.669 1.00 85.06 106 HIS A C 1
ATOM 874 O O . HIS A 1 106 ? 10.098 -1.864 16.217 1.00 85.06 106 HIS A O 1
ATOM 880 N N . ARG A 1 107 ? 11.424 -0.030 16.332 1.00 84.81 107 ARG A N 1
ATOM 881 C CA . ARG A 1 107 ? 11.641 -0.055 17.787 1.00 84.81 107 ARG A CA 1
ATOM 882 C C . ARG A 1 107 ? 10.365 0.271 18.556 1.00 84.81 107 ARG A C 1
ATOM 884 O O . ARG A 1 107 ? 10.012 -0.505 19.442 1.00 84.81 107 ARG A O 1
ATOM 891 N N . ALA A 1 108 ? 9.656 1.340 18.191 1.00 86.06 108 ALA A N 1
ATOM 892 C CA . ALA A 1 108 ? 8.377 1.726 18.792 1.00 86.06 108 ALA A CA 1
ATOM 893 C C . ALA A 1 108 ? 7.331 0.604 18.657 1.00 86.06 108 ALA A C 1
ATOM 895 O O . ALA A 1 108 ? 6.663 0.216 19.614 1.00 86.06 108 ALA A O 1
ATOM 896 N N . LYS A 1 109 ? 7.280 -0.047 17.492 1.00 83.50 109 LYS A N 1
ATOM 897 C CA . LYS A 1 109 ? 6.414 -1.208 17.241 1.00 83.50 109 LYS A CA 1
ATOM 898 C C . LYS A 1 109 ? 6.847 -2.474 18.005 1.00 83.50 109 LYS A C 1
ATOM 900 O O . LYS A 1 109 ? 6.086 -3.441 18.092 1.00 83.50 109 LYS A O 1
ATOM 905 N N . MET A 1 110 ? 8.040 -2.493 18.609 1.00 79.31 110 MET A N 1
ATOM 906 C CA . MET A 1 110 ? 8.701 -3.675 19.190 1.00 79.31 110 MET A CA 1
ATOM 907 C C . MET A 1 110 ? 8.794 -4.838 18.188 1.00 79.31 110 MET A C 1
ATOM 909 O O . MET A 1 110 ? 8.510 -5.995 18.507 1.00 79.31 110 MET A O 1
ATOM 913 N N . SER A 1 111 ? 9.129 -4.504 16.947 1.00 77.06 111 SER A N 1
ATOM 914 C CA . SER A 1 111 ? 9.305 -5.450 15.844 1.00 77.06 111 SER A CA 1
ATOM 915 C C . SER A 1 111 ? 10.780 -5.815 15.652 1.00 77.06 111 SER A C 1
ATOM 917 O O . SER A 1 111 ? 11.668 -5.253 16.297 1.00 77.06 111 SER A O 1
ATOM 919 N N . GLU A 1 112 ? 11.059 -6.808 14.809 1.00 74.62 112 GLU A N 1
ATOM 920 C CA . GLU A 1 112 ? 12.426 -7.263 14.573 1.00 74.62 112 GLU A CA 1
ATOM 921 C C . GLU A 1 112 ? 13.208 -6.264 13.708 1.00 74.62 112 GLU A C 1
ATOM 923 O O . GLU A 1 112 ? 13.060 -6.219 12.488 1.00 74.62 112 GLU A O 1
ATOM 928 N N . THR A 1 113 ? 14.092 -5.494 14.343 1.00 75.50 113 THR A N 1
ATOM 929 C CA . THR A 1 113 ? 14.898 -4.451 13.689 1.00 75.50 113 THR A CA 1
ATOM 930 C C . THR A 1 113 ? 15.918 -4.991 12.683 1.00 75.50 113 THR A C 1
ATOM 932 O O . THR A 1 113 ? 16.322 -4.275 11.774 1.00 75.50 113 THR A O 1
ATOM 935 N N . LEU A 1 114 ? 16.311 -6.265 12.786 1.00 70.06 114 LEU A N 1
ATOM 936 C CA . LEU A 1 114 ? 17.186 -6.905 11.797 1.00 70.06 114 LEU A CA 1
ATOM 937 C C . LEU A 1 114 ? 16.467 -7.188 10.473 1.00 70.06 114 LEU A C 1
ATOM 939 O O . LEU A 1 114 ? 17.124 -7.284 9.439 1.00 70.06 114 LEU A O 1
ATOM 943 N N . SER A 1 115 ? 15.135 -7.280 10.485 1.00 69.75 115 SER A N 1
ATOM 944 C CA . SER A 1 115 ? 14.314 -7.570 9.302 1.00 69.75 115 SER A CA 1
ATOM 945 C C . SER A 1 115 ? 13.868 -6.321 8.529 1.00 69.75 115 SER A C 1
ATOM 947 O O . SER A 1 115 ? 13.145 -6.445 7.541 1.00 69.75 115 SER A O 1
ATOM 949 N N . ILE A 1 116 ? 14.316 -5.128 8.947 1.00 78.19 116 ILE A N 1
ATOM 950 C CA . ILE A 1 116 ? 13.973 -3.856 8.300 1.00 78.19 116 ILE A CA 1
ATOM 951 C C . ILE A 1 116 ? 14.392 -3.885 6.827 1.00 78.19 116 ILE A C 1
ATOM 953 O O . ILE A 1 116 ? 15.525 -4.237 6.480 1.00 78.19 116 ILE A O 1
ATOM 957 N N . GLN A 1 117 ? 13.457 -3.493 5.964 1.00 80.75 117 GLN A N 1
ATOM 958 C CA . GLN A 1 117 ? 13.704 -3.267 4.548 1.00 80.75 117 GLN A CA 1
ATOM 959 C C . GLN A 1 117 ? 14.115 -1.807 4.345 1.00 80.75 117 GLN A C 1
ATOM 961 O O . GLN A 1 117 ? 13.276 -0.935 4.171 1.00 80.75 117 GLN A O 1
ATOM 966 N N . GLU A 1 118 ? 15.419 -1.539 4.382 1.00 82.25 118 GLU A N 1
ATOM 967 C CA . GLU A 1 118 ? 15.973 -0.176 4.264 1.00 82.25 118 GLU A CA 1
ATOM 968 C C . GLU A 1 118 ? 15.663 0.497 2.918 1.00 82.25 118 GLU A C 1
ATOM 970 O O . GLU A 1 118 ? 15.622 1.718 2.828 1.00 82.25 118 GLU A O 1
ATOM 975 N N . PHE A 1 119 ? 15.416 -0.303 1.880 1.00 89.19 119 PHE A N 1
ATOM 976 C CA . PHE A 1 119 ? 15.131 0.155 0.520 1.00 89.19 119 PHE A CA 1
ATOM 977 C C . PHE A 1 119 ? 13.654 -0.010 0.144 1.00 89.19 119 PHE A C 1
ATOM 979 O O . PHE A 1 119 ? 13.330 -0.192 -1.031 1.00 89.19 119 PHE A O 1
ATOM 986 N N . GLU A 1 120 ? 12.744 -0.002 1.122 1.00 89.38 120 GLU A N 1
ATOM 987 C CA . GLU A 1 120 ? 11.310 -0.087 0.839 1.00 89.38 120 GLU A CA 1
ATOM 988 C C . GLU A 1 120 ? 10.858 1.028 -0.126 1.00 89.38 120 GLU A C 1
ATOM 990 O O . GLU A 1 120 ? 11.254 2.193 -0.019 1.00 89.38 120 GLU A O 1
ATOM 995 N N . GLY A 1 121 ? 10.044 0.660 -1.116 1.00 93.00 121 GLY A N 1
ATOM 996 C CA . GLY A 1 121 ? 9.644 1.563 -2.197 1.00 93.00 121 GLY A CA 1
ATOM 997 C C . GLY A 1 121 ? 10.667 1.708 -3.332 1.00 93.00 121 GLY A C 1
ATOM 998 O O . GLY A 1 121 ? 10.354 2.354 -4.328 1.00 93.00 121 GLY A O 1
ATOM 999 N N . SER A 1 122 ? 11.856 1.099 -3.234 1.00 95.25 122 SER A N 1
ATOM 1000 C CA . SER A 1 122 ? 12.852 1.063 -4.314 1.00 95.25 122 SER A CA 1
ATOM 1001 C C . SER A 1 122 ? 12.898 -0.294 -5.023 1.00 95.25 122 SER A C 1
ATOM 1003 O O . SER A 1 122 ? 12.905 -1.354 -4.393 1.00 95.25 122 SER A O 1
ATOM 1005 N N . ILE A 1 123 ? 13.017 -0.266 -6.349 1.00 96.44 123 ILE A N 1
ATOM 1006 C CA . ILE A 1 123 ? 13.131 -1.450 -7.204 1.00 96.44 123 ILE A CA 1
ATOM 1007 C C . ILE A 1 123 ? 14.406 -1.390 -8.047 1.00 96.44 123 ILE A C 1
ATOM 1009 O O . ILE A 1 123 ? 14.888 -0.316 -8.418 1.00 96.44 123 ILE A O 1
ATOM 1013 N N . LYS A 1 124 ? 14.934 -2.568 -8.376 1.00 96.44 124 LYS A N 1
ATOM 1014 C CA . LYS A 1 124 ? 15.910 -2.766 -9.442 1.00 96.44 124 LYS A CA 1
ATOM 1015 C C . LYS A 1 124 ? 15.149 -3.080 -10.726 1.00 96.44 124 LYS A C 1
ATOM 1017 O O . LYS A 1 124 ? 14.402 -4.058 -10.780 1.00 96.44 124 LYS A O 1
ATOM 1022 N N . LEU A 1 125 ? 15.378 -2.272 -11.754 1.00 96.94 125 LEU A N 1
ATOM 1023 C CA . LEU A 1 125 ? 14.775 -2.415 -13.072 1.00 96.94 125 LEU A CA 1
ATOM 1024 C C . LEU A 1 125 ? 15.863 -2.620 -14.137 1.00 96.94 125 LEU A C 1
ATOM 1026 O O . LEU A 1 125 ? 16.462 -1.653 -14.608 1.00 96.94 125 LEU A O 1
ATOM 1030 N N . PRO A 1 126 ? 16.140 -3.871 -14.519 1.00 95.94 126 PRO A N 1
ATOM 1031 C CA . PRO A 1 126 ? 16.893 -4.175 -15.727 1.00 95.94 126 PRO A CA 1
ATOM 1032 C C . PRO A 1 126 ? 16.056 -3.881 -16.983 1.00 95.94 126 PRO A C 1
ATOM 1034 O O . PRO A 1 126 ? 14.912 -4.323 -17.103 1.00 95.94 126 PRO A O 1
ATOM 1037 N N . MET A 1 127 ? 16.639 -3.147 -17.924 1.00 94.00 127 MET A N 1
ATOM 1038 C CA . MET A 1 127 ? 16.066 -2.806 -19.225 1.00 94.00 127 MET A CA 1
ATOM 1039 C C . MET A 1 127 ? 16.932 -3.429 -20.314 1.00 94.00 127 MET A C 1
ATOM 1041 O O . MET A 1 127 ? 18.065 -3.002 -20.519 1.00 94.00 127 MET A O 1
ATOM 1045 N N . MET A 1 128 ? 16.415 -4.443 -20.999 1.00 92.75 128 MET A N 1
ATOM 1046 C CA . MET A 1 128 ? 17.055 -5.016 -22.179 1.00 92.75 128 MET A CA 1
ATOM 1047 C C . MET A 1 128 ? 16.781 -4.117 -23.385 1.00 92.75 128 MET A C 1
ATOM 1049 O O . MET A 1 128 ? 15.650 -3.668 -23.556 1.00 92.75 128 MET A O 1
ATOM 1053 N N . VAL A 1 129 ? 17.791 -3.856 -24.212 1.00 90.56 129 VAL A N 1
ATOM 1054 C CA . VAL A 1 129 ? 17.685 -2.985 -25.394 1.00 90.56 129 VAL A CA 1
ATOM 1055 C C . VAL A 1 129 ? 18.216 -3.706 -26.634 1.00 90.56 129 VAL A C 1
ATOM 1057 O O . VAL A 1 129 ? 19.220 -4.408 -26.557 1.00 90.56 129 VAL A O 1
ATOM 1060 N N . THR A 1 130 ? 17.557 -3.592 -27.790 1.00 88.44 130 THR A N 1
ATOM 1061 C CA . THR A 1 130 ? 17.922 -4.342 -29.013 1.00 88.44 130 THR A CA 1
ATOM 1062 C C . THR A 1 130 ? 17.563 -3.569 -30.294 1.00 88.44 130 THR A C 1
ATOM 1064 O O . THR A 1 130 ? 16.466 -3.037 -30.358 1.00 88.44 130 THR A O 1
ATOM 1067 N N . PRO A 1 131 ? 18.397 -3.519 -31.353 1.00 75.69 131 PRO A N 1
ATOM 1068 C CA . PRO A 1 131 ? 19.766 -4.016 -31.437 1.00 75.69 131 PRO A CA 1
ATOM 1069 C C . PRO A 1 131 ? 20.761 -3.043 -30.790 1.00 75.69 131 PRO A C 1
ATOM 1071 O O . PRO A 1 131 ? 20.661 -1.828 -30.953 1.00 75.69 131 PRO A O 1
ATOM 1074 N N . VAL A 1 132 ? 21.776 -3.575 -30.110 1.00 67.94 132 VAL A N 1
ATOM 1075 C CA . VAL A 1 132 ? 22.913 -2.769 -29.641 1.00 67.94 132 VAL A CA 1
ATOM 1076 C C . VAL A 1 132 ? 23.905 -2.645 -30.788 1.00 67.94 132 VAL A C 1
ATOM 1078 O O . VAL A 1 132 ? 24.806 -3.460 -30.956 1.00 67.94 132 VAL A O 1
ATOM 1081 N N . THR A 1 133 ? 23.701 -1.647 -31.642 1.00 65.12 133 THR A N 1
ATOM 1082 C CA . THR A 1 133 ? 24.605 -1.378 -32.772 1.00 65.12 133 THR A CA 1
ATOM 1083 C C . THR A 1 133 ? 25.852 -0.598 -32.351 1.00 65.12 133 THR A C 1
ATOM 1085 O O . THR A 1 133 ? 26.855 -0.615 -33.061 1.00 65.12 133 THR A O 1
ATOM 1088 N N . ARG A 1 134 ? 25.804 0.087 -31.199 1.00 72.19 134 ARG A N 1
ATOM 1089 C CA . ARG A 1 134 ? 26.877 0.933 -30.655 1.00 72.19 134 ARG A CA 1
ATOM 1090 C C . ARG A 1 134 ? 26.754 1.088 -29.135 1.00 72.19 134 ARG A C 1
ATOM 1092 O O . ARG A 1 134 ? 25.715 0.776 -28.562 1.00 72.19 134 ARG A O 1
ATOM 1099 N N . LEU A 1 135 ? 27.802 1.613 -28.495 1.00 71.69 135 LEU A N 1
ATOM 1100 C CA . LEU A 1 135 ? 27.741 2.049 -27.095 1.00 71.69 135 LEU A CA 1
ATOM 1101 C C . LEU A 1 135 ? 26.678 3.149 -26.919 1.00 71.69 135 LEU A C 1
ATOM 1103 O O . LEU A 1 135 ? 26.522 4.012 -27.792 1.00 71.69 135 LEU A O 1
ATOM 1107 N N . PHE A 1 136 ? 25.983 3.121 -25.780 1.00 73.94 136 PHE A N 1
ATOM 1108 C CA . PHE A 1 136 ? 25.003 4.141 -25.409 1.00 73.94 136 PHE A CA 1
ATOM 1109 C C . PHE A 1 136 ? 25.680 5.505 -25.237 1.00 73.94 136 PHE A C 1
ATOM 1111 O O . PHE A 1 136 ? 26.638 5.643 -24.474 1.00 73.94 136 PHE A O 1
ATOM 1118 N N . THR A 1 137 ? 25.177 6.515 -25.943 1.00 80.81 137 THR A N 1
ATOM 1119 C CA . THR A 1 137 ? 25.560 7.917 -25.742 1.00 80.81 137 THR A CA 1
ATOM 1120 C C . THR A 1 137 ? 24.774 8.510 -24.573 1.00 80.81 137 THR A C 1
ATOM 1122 O O . THR A 1 137 ? 23.792 7.936 -24.099 1.00 80.81 137 THR A O 1
ATOM 1125 N N . GLY A 1 138 ? 25.174 9.696 -24.104 1.00 79.44 138 GLY A N 1
ATOM 1126 C CA . GLY A 1 138 ? 24.411 10.418 -23.079 1.00 79.44 138 GLY A CA 1
ATOM 1127 C C . GLY A 1 138 ? 22.975 10.747 -23.510 1.00 79.44 138 GLY A C 1
ATOM 1128 O O . GLY A 1 138 ? 22.075 10.752 -22.676 1.00 79.44 138 GLY A O 1
ATOM 1129 N N . GLU A 1 139 ? 22.743 10.967 -24.806 1.00 83.75 139 GLU A N 1
ATOM 1130 C CA . GLU A 1 139 ? 21.404 11.191 -25.364 1.00 83.75 139 GLU A CA 1
ATOM 1131 C C . GLU A 1 139 ? 20.529 9.939 -25.269 1.00 83.75 139 GLU A C 1
ATOM 1133 O O . GLU A 1 139 ? 19.390 10.039 -24.814 1.00 83.75 139 GLU A O 1
ATOM 1138 N N . ASP A 1 140 ? 21.077 8.762 -25.592 1.00 83.31 140 ASP A N 1
ATOM 1139 C CA . ASP A 1 140 ? 20.335 7.502 -25.481 1.00 83.31 140 ASP A CA 1
ATOM 1140 C C . ASP A 1 140 ? 19.946 7.214 -24.018 1.00 83.31 140 ASP A C 1
ATOM 1142 O O . ASP A 1 140 ? 18.831 6.780 -23.733 1.00 83.31 140 ASP A O 1
ATOM 1146 N N . ILE A 1 141 ? 20.846 7.499 -23.066 1.00 83.88 141 ILE A N 1
ATOM 1147 C CA . ILE A 1 141 ? 20.555 7.357 -21.630 1.00 83.88 141 ILE A CA 1
ATOM 1148 C C . ILE A 1 141 ? 19.472 8.348 -21.188 1.00 83.88 141 ILE A C 1
ATOM 1150 O O . ILE A 1 141 ? 18.588 7.980 -20.418 1.00 83.88 141 ILE A O 1
ATOM 1154 N N . ASN A 1 142 ? 19.484 9.587 -21.686 1.00 87.00 142 ASN A N 1
ATOM 1155 C CA . ASN A 1 142 ? 18.434 10.565 -21.386 1.00 87.00 142 ASN A CA 1
ATOM 1156 C C . ASN A 1 142 ? 17.070 10.138 -21.942 1.00 87.00 142 ASN A C 1
ATOM 1158 O O . ASN A 1 142 ? 16.043 10.333 -21.289 1.00 87.00 142 ASN A O 1
ATOM 1162 N N . GLU A 1 143 ? 17.041 9.540 -23.129 1.00 87.94 143 GLU A N 1
ATOM 1163 C CA . GLU A 1 143 ? 15.826 8.960 -23.689 1.00 87.94 143 GLU A CA 1
ATOM 1164 C C . GLU A 1 143 ? 15.327 7.771 -22.856 1.00 87.94 143 GLU A C 1
ATOM 1166 O O . GLU A 1 143 ? 14.158 7.745 -22.464 1.00 87.94 143 GLU A O 1
ATOM 1171 N N . LEU A 1 144 ? 16.213 6.839 -22.488 1.00 89.38 144 LEU A N 1
ATOM 1172 C CA . LEU A 1 144 ? 15.878 5.741 -21.579 1.00 89.38 144 LEU A CA 1
ATOM 1173 C C . LEU A 1 144 ? 15.365 6.252 -20.229 1.00 89.38 144 LEU A C 1
ATOM 1175 O O . LEU A 1 144 ? 14.394 5.706 -19.713 1.00 89.38 144 LEU A O 1
ATOM 1179 N N . ASN A 1 145 ? 15.930 7.332 -19.685 1.00 91.94 145 ASN A N 1
ATOM 1180 C CA . ASN A 1 145 ? 15.437 7.958 -18.456 1.00 91.94 145 ASN A CA 1
ATOM 1181 C C . ASN A 1 145 ? 13.986 8.441 -18.615 1.00 91.94 145 ASN A C 1
ATOM 1183 O O . ASN A 1 145 ? 13.162 8.181 -17.736 1.00 91.94 145 ASN A O 1
ATOM 1187 N N . ARG A 1 146 ? 13.644 9.088 -19.742 1.00 92.06 146 ARG A N 1
ATOM 1188 C CA . ARG A 1 146 ? 12.261 9.507 -20.052 1.00 92.06 146 ARG A CA 1
ATOM 1189 C C . ARG A 1 146 ? 11.324 8.303 -20.169 1.00 92.06 146 ARG A C 1
ATOM 1191 O O . ARG A 1 146 ? 10.219 8.330 -19.623 1.00 92.06 146 ARG A O 1
ATOM 1198 N N . ILE A 1 147 ? 11.769 7.238 -20.838 1.00 93.25 147 ILE A N 1
ATOM 1199 C CA . ILE A 1 147 ? 11.005 5.994 -20.995 1.00 93.25 147 ILE A CA 1
ATOM 1200 C C . ILE A 1 147 ? 10.765 5.342 -19.633 1.00 93.25 147 ILE A C 1
ATOM 1202 O O . ILE A 1 147 ? 9.616 5.079 -19.287 1.00 93.25 147 ILE A O 1
ATOM 1206 N N . VAL A 1 148 ? 11.813 5.121 -18.837 1.00 95.00 148 VAL A N 1
ATOM 1207 C CA . VAL A 1 148 ? 11.714 4.524 -17.499 1.00 95.00 148 VAL A CA 1
ATOM 1208 C C . VAL A 1 148 ? 10.791 5.360 -16.618 1.00 95.00 148 VAL A C 1
ATOM 1210 O O . VAL A 1 148 ? 9.867 4.806 -16.029 1.00 95.00 148 VAL A O 1
ATOM 1213 N N . TRP A 1 149 ? 10.957 6.685 -16.589 1.00 94.25 149 TRP A N 1
ATOM 1214 C CA . TRP A 1 149 ? 10.072 7.580 -15.842 1.00 94.25 149 TRP A CA 1
ATOM 1215 C C . TRP A 1 149 ? 8.605 7.416 -16.260 1.00 94.25 149 TRP A C 1
ATOM 1217 O O . TRP A 1 149 ? 7.733 7.200 -15.419 1.00 94.25 149 TRP A O 1
ATOM 1227 N N . SER A 1 150 ? 8.320 7.469 -17.563 1.00 94.31 150 SER A N 1
ATOM 1228 C CA . SER A 1 150 ? 6.961 7.328 -18.096 1.00 94.31 150 SER A CA 1
ATOM 1229 C C . SER A 1 150 ? 6.355 5.956 -17.786 1.00 94.31 150 SER A C 1
ATOM 1231 O O . SER A 1 150 ? 5.222 5.874 -17.315 1.00 94.31 150 SER A O 1
ATOM 1233 N N . LYS A 1 151 ? 7.102 4.868 -18.013 1.00 95.31 151 LYS A N 1
ATOM 1234 C CA . LYS A 1 151 ? 6.599 3.500 -17.827 1.00 95.31 151 LYS A CA 1
ATOM 1235 C C . LYS A 1 151 ? 6.437 3.129 -16.362 1.00 95.31 151 LYS A C 1
ATOM 1237 O O . LYS A 1 151 ? 5.494 2.417 -16.036 1.00 95.31 151 LYS A O 1
ATOM 1242 N N . MET A 1 152 ? 7.311 3.610 -15.482 1.00 96.31 152 MET A N 1
ATOM 1243 C CA . MET A 1 152 ? 7.182 3.348 -14.050 1.00 96.31 152 MET A CA 1
ATOM 1244 C C . MET A 1 152 ? 6.021 4.132 -13.435 1.00 96.31 152 MET A C 1
ATOM 1246 O O . MET A 1 152 ? 5.314 3.579 -12.599 1.00 96.31 152 MET A O 1
ATOM 1250 N N . ASN A 1 153 ? 5.709 5.335 -13.936 1.00 95.12 153 ASN A N 1
ATOM 1251 C CA . ASN A 1 153 ? 4.522 6.079 -13.495 1.00 95.12 153 ASN A CA 1
ATOM 1252 C C . ASN A 1 153 ? 3.185 5.365 -13.780 1.00 95.12 153 ASN A C 1
ATOM 1254 O O . ASN A 1 153 ? 2.180 5.717 -13.168 1.00 95.12 153 ASN A O 1
ATOM 1258 N N . LEU A 1 154 ? 3.157 4.327 -14.629 1.00 94.69 154 LEU A N 1
ATOM 1259 C CA . LEU A 1 154 ? 1.969 3.479 -14.812 1.00 94.69 154 LEU A CA 1
ATOM 1260 C C . LEU A 1 154 ? 1.588 2.696 -13.543 1.00 94.69 154 LEU A C 1
ATOM 1262 O O . LEU A 1 154 ? 0.438 2.293 -13.407 1.00 94.69 154 LEU A O 1
ATOM 1266 N N . PHE A 1 155 ? 2.540 2.454 -12.636 1.00 95.56 155 PHE A N 1
ATOM 1267 C CA . PHE A 1 155 ? 2.311 1.713 -11.390 1.00 95.56 155 PHE A CA 1
ATOM 1268 C C . PHE A 1 155 ? 2.002 2.618 -10.197 1.00 95.56 155 PHE A C 1
ATOM 1270 O O . PHE A 1 155 ? 1.397 2.166 -9.224 1.00 95.56 155 PHE A O 1
ATOM 1277 N N . GLY A 1 156 ? 2.434 3.875 -10.249 1.00 93.75 156 GLY A N 1
ATOM 1278 C CA . GLY A 1 156 ? 2.295 4.865 -9.187 1.00 93.75 156 GLY A CA 1
ATOM 1279 C C . GLY A 1 156 ? 3.344 5.965 -9.319 1.00 93.75 156 GLY A C 1
ATOM 1280 O O . GLY A 1 156 ? 4.287 5.835 -10.096 1.00 93.75 156 GLY A O 1
ATOM 1281 N N . GLY A 1 157 ? 3.189 7.044 -8.549 1.00 92.44 157 GLY A N 1
ATOM 1282 C CA . GLY A 1 157 ? 4.091 8.194 -8.612 1.00 92.44 157 GLY A CA 1
ATOM 1283 C C . GLY A 1 157 ? 5.551 7.812 -8.351 1.00 92.44 157 GLY A C 1
ATOM 1284 O O . GLY A 1 157 ? 5.894 7.314 -7.273 1.00 92.44 157 GLY A O 1
ATOM 1285 N N . VAL A 1 158 ? 6.410 8.082 -9.333 1.00 94.94 158 VAL A N 1
ATOM 1286 C CA . VAL A 1 158 ? 7.862 7.898 -9.228 1.00 94.94 158 VAL A CA 1
ATOM 1287 C C . VAL A 1 158 ? 8.469 9.095 -8.498 1.00 94.94 158 VAL A C 1
ATOM 1289 O O . VAL A 1 158 ? 8.217 10.244 -8.859 1.00 94.94 158 VAL A O 1
ATOM 1292 N N . ARG A 1 159 ? 9.268 8.827 -7.462 1.00 93.00 159 ARG A N 1
ATOM 1293 C CA . ARG A 1 159 ? 9.987 9.841 -6.680 1.00 93.00 159 ARG A CA 1
ATOM 1294 C C . ARG A 1 159 ? 11.352 10.139 -7.293 1.00 93.00 159 ARG A C 1
ATOM 1296 O O . ARG A 1 159 ? 11.697 11.300 -7.477 1.00 93.00 159 ARG A O 1
ATOM 1303 N N . ALA A 1 160 ? 12.122 9.096 -7.599 1.00 92.69 160 ALA A N 1
ATOM 1304 C CA . ALA A 1 160 ? 13.480 9.228 -8.115 1.00 92.69 160 ALA A CA 1
ATOM 1305 C C . ALA A 1 160 ? 13.850 8.064 -9.041 1.00 92.69 160 ALA A C 1
ATOM 1307 O O . ALA A 1 160 ? 13.397 6.933 -8.858 1.00 92.69 160 ALA A O 1
ATOM 1308 N N . ILE A 1 161 ? 14.718 8.341 -10.015 1.00 93.88 161 ILE A N 1
ATOM 1309 C CA . ILE A 1 161 ? 15.339 7.330 -10.872 1.00 93.88 161 ILE A CA 1
ATOM 1310 C C . ILE A 1 161 ? 16.844 7.566 -10.929 1.00 93.88 161 ILE A C 1
ATOM 1312 O O . ILE A 1 161 ? 17.297 8.709 -10.954 1.00 93.88 161 ILE A O 1
ATOM 1316 N N . ALA A 1 162 ? 17.618 6.488 -10.981 1.00 91.94 162 ALA A N 1
ATOM 1317 C CA . ALA A 1 162 ? 19.045 6.553 -11.255 1.00 91.94 162 ALA A CA 1
ATOM 1318 C C . ALA A 1 162 ? 19.466 5.386 -12.143 1.00 91.94 162 ALA A C 1
ATOM 1320 O O . ALA A 1 162 ? 19.138 4.229 -11.874 1.00 91.94 162 ALA A O 1
ATOM 1321 N N . HIS A 1 163 ? 20.232 5.695 -13.184 1.00 90.81 163 HIS A N 1
ATOM 1322 C CA . HIS A 1 163 ? 21.004 4.698 -13.914 1.00 90.81 163 HIS A CA 1
ATOM 1323 C C . HIS A 1 163 ? 22.165 4.226 -13.029 1.00 90.81 163 HIS A C 1
ATOM 1325 O O . HIS A 1 163 ? 22.907 5.050 -12.494 1.00 90.81 163 HIS A O 1
ATOM 1331 N N . THR A 1 164 ? 22.290 2.913 -12.826 1.00 89.75 164 THR A N 1
ATOM 1332 C CA . THR A 1 164 ? 23.265 2.341 -11.878 1.00 89.75 164 THR A CA 1
ATOM 1333 C C . THR A 1 164 ? 24.407 1.611 -12.568 1.00 89.75 164 THR A C 1
ATOM 1335 O O . THR A 1 164 ? 25.529 1.626 -12.076 1.00 89.75 164 THR A O 1
ATOM 1338 N N . ALA A 1 165 ? 24.123 0.923 -13.674 1.00 87.62 165 ALA A N 1
ATOM 1339 C CA . ALA A 1 165 ? 25.114 0.159 -14.423 1.00 87.62 165 ALA A CA 1
ATOM 1340 C C . ALA A 1 165 ? 24.602 -0.139 -15.834 1.00 87.62 165 ALA A C 1
ATOM 1342 O O . ALA A 1 165 ? 23.395 -0.189 -16.065 1.00 87.62 165 ALA A O 1
ATOM 1343 N N . THR A 1 166 ? 25.517 -0.403 -16.761 1.00 87.81 166 THR A N 1
ATOM 1344 C CA . THR A 1 166 ? 25.195 -0.926 -18.092 1.00 87.81 166 THR A CA 1
ATOM 1345 C C . THR A 1 166 ? 26.050 -2.151 -18.351 1.00 87.81 166 THR A C 1
ATOM 1347 O O . THR A 1 166 ? 27.272 -2.080 -18.255 1.00 87.81 166 THR A O 1
ATOM 1350 N N . ASP A 1 167 ? 25.406 -3.258 -18.700 1.00 86.31 167 ASP A N 1
ATOM 1351 C CA . ASP A 1 167 ? 26.060 -4.446 -19.230 1.00 86.31 167 ASP A CA 1
ATOM 1352 C C . ASP A 1 167 ? 25.905 -4.452 -20.753 1.00 86.31 167 ASP A C 1
ATOM 1354 O O . ASP A 1 167 ? 24.843 -4.767 -21.298 1.00 86.31 167 ASP A O 1
ATOM 1358 N N . ALA A 1 168 ? 26.976 -4.064 -21.444 1.00 80.00 168 ALA A N 1
ATOM 1359 C CA . ALA A 1 168 ? 26.999 -4.004 -22.900 1.00 80.00 168 ALA A CA 1
ATOM 1360 C C . ALA A 1 168 ? 26.977 -5.395 -23.560 1.00 80.00 168 ALA A C 1
ATOM 1362 O O . ALA A 1 168 ? 26.522 -5.507 -24.694 1.00 80.00 168 ALA A O 1
ATOM 1363 N N . HIS A 1 169 ? 27.430 -6.451 -22.873 1.00 79.69 169 HIS A N 1
ATOM 1364 C CA . HIS A 1 169 ? 27.437 -7.809 -23.424 1.00 79.69 169 HIS A CA 1
ATOM 1365 C C . HIS A 1 169 ? 26.035 -8.410 -23.429 1.00 79.69 169 HIS A C 1
ATOM 1367 O O . HIS A 1 169 ? 25.621 -9.016 -24.414 1.00 79.69 169 HIS A O 1
ATOM 1373 N N . LEU A 1 170 ? 25.295 -8.208 -22.339 1.00 82.81 170 LEU A N 1
ATOM 1374 C CA . LEU A 1 170 ? 23.913 -8.668 -22.217 1.00 82.81 170 LEU A CA 1
ATOM 1375 C C . LEU A 1 170 ? 22.905 -7.696 -22.832 1.00 82.81 170 LEU A C 1
ATOM 1377 O O . LEU A 1 170 ? 21.727 -8.028 -22.927 1.00 82.81 170 LEU A O 1
ATOM 1381 N N . SER A 1 171 ? 23.354 -6.516 -23.271 1.00 86.44 171 SER A N 1
ATOM 1382 C CA . SER A 1 171 ? 22.485 -5.445 -23.765 1.00 86.44 171 SER A CA 1
ATOM 1383 C C . SER A 1 171 ? 21.460 -4.990 -22.717 1.00 86.44 171 SER A C 1
ATOM 1385 O O . SER A 1 171 ? 20.307 -4.709 -23.045 1.00 86.44 171 SER A O 1
ATOM 1387 N N . ILE A 1 172 ? 21.873 -4.936 -21.444 1.00 90.19 172 ILE A N 1
ATOM 1388 C CA . ILE A 1 172 ? 21.011 -4.592 -20.306 1.00 90.19 172 ILE A CA 1
ATOM 1389 C C . ILE A 1 172 ? 21.496 -3.308 -19.634 1.00 90.19 172 ILE A C 1
ATOM 1391 O O . ILE A 1 172 ? 22.647 -3.187 -19.220 1.00 90.19 172 ILE A O 1
ATOM 1395 N N . VAL A 1 173 ? 20.577 -2.367 -19.448 1.00 91.00 173 VAL A N 1
ATOM 1396 C CA . VAL A 1 173 ? 20.770 -1.143 -18.670 1.00 91.00 173 VAL A CA 1
ATOM 1397 C C . VAL A 1 173 ? 20.047 -1.295 -17.334 1.00 91.00 173 VAL A C 1
ATOM 1399 O O . VAL A 1 173 ? 18.855 -1.587 -17.292 1.00 91.00 173 VAL A O 1
ATOM 1402 N N . PHE A 1 174 ? 20.756 -1.118 -16.225 1.00 92.50 174 PHE A N 1
ATOM 1403 C CA . PHE A 1 174 ? 20.199 -1.262 -14.884 1.00 92.50 174 PHE A CA 1
ATOM 1404 C C . PHE A 1 174 ? 19.803 0.088 -14.303 1.00 92.50 174 PHE A C 1
ATOM 1406 O O . PHE A 1 174 ? 20.601 1.028 -14.262 1.00 92.50 174 PHE A O 1
ATOM 1413 N N . TYR A 1 175 ? 18.578 0.136 -13.791 1.00 94.25 175 TYR A N 1
ATOM 1414 C CA . TYR A 1 175 ? 18.020 1.280 -13.097 1.00 94.25 175 TYR A CA 1
ATOM 1415 C C . TYR A 1 175 ? 17.682 0.945 -11.651 1.00 94.25 175 TYR A C 1
ATOM 1417 O O . TYR A 1 175 ? 17.171 -0.134 -11.342 1.00 94.25 175 TYR A O 1
ATOM 1425 N N . ARG A 1 176 ? 17.900 1.924 -10.778 1.00 95.12 176 ARG A N 1
ATOM 1426 C CA . ARG A 1 176 ? 17.206 2.034 -9.502 1.00 95.12 176 ARG A CA 1
ATOM 1427 C C . ARG A 1 176 ? 16.040 2.995 -9.677 1.00 95.12 176 ARG A C 1
ATOM 1429 O O . ARG A 1 176 ? 16.235 4.123 -10.124 1.00 95.12 176 ARG A O 1
ATOM 1436 N N . VAL A 1 177 ? 14.846 2.554 -9.309 1.00 95.88 177 VAL A N 1
ATOM 1437 C CA . VAL A 1 177 ? 13.630 3.373 -9.350 1.00 95.88 177 VAL A CA 1
ATOM 1438 C C . VAL A 1 177 ? 13.023 3.383 -7.960 1.00 95.88 177 VAL A C 1
ATOM 1440 O O . VAL A 1 177 ? 12.799 2.321 -7.388 1.00 95.88 177 VAL A O 1
ATOM 1443 N N . GLU A 1 178 ? 12.751 4.564 -7.422 1.00 96.12 178 GLU A N 1
ATOM 1444 C CA . GLU A 1 178 ? 12.059 4.732 -6.150 1.00 96.12 178 GLU A CA 1
ATOM 1445 C C . GLU A 1 178 ? 10.682 5.344 -6.372 1.00 96.12 178 GLU A C 1
ATOM 1447 O O . GLU A 1 178 ? 10.535 6.388 -7.011 1.00 96.12 178 GLU A O 1
ATOM 1452 N N . PHE A 1 179 ? 9.673 4.691 -5.812 1.00 97.00 179 PHE A N 1
ATOM 1453 C CA . PHE A 1 179 ? 8.295 5.149 -5.782 1.00 97.00 179 PHE A CA 1
ATOM 1454 C C . PHE A 1 179 ? 8.010 5.894 -4.481 1.00 97.00 179 PHE A C 1
ATOM 1456 O O . PHE A 1 179 ? 8.579 5.599 -3.425 1.00 97.00 179 PHE A O 1
ATOM 1463 N N . PHE A 1 180 ? 7.063 6.831 -4.535 1.00 95.19 180 PHE A N 1
ATOM 1464 C CA . PHE A 1 180 ? 6.539 7.440 -3.315 1.00 95.19 180 PHE A CA 1
ATOM 1465 C C . PHE A 1 180 ? 5.876 6.385 -2.407 1.00 95.19 180 PHE A C 1
ATOM 1467 O O . PHE A 1 180 ? 6.146 6.358 -1.204 1.00 95.19 180 PHE A O 1
ATOM 1474 N N . SER A 1 181 ? 5.082 5.487 -3.004 1.00 95.88 181 SER A N 1
ATOM 1475 C CA . SER A 1 181 ? 4.355 4.386 -2.353 1.00 95.88 181 SER A CA 1
ATOM 1476 C C . SER A 1 181 ? 5.154 3.075 -2.362 1.00 95.88 181 SER A C 1
ATOM 1478 O O . SER A 1 181 ? 5.667 2.657 -3.404 1.00 95.88 181 SER A O 1
ATOM 1480 N N . VAL A 1 182 ? 5.239 2.410 -1.205 1.00 95.81 182 VAL A N 1
ATOM 1481 C CA . VAL A 1 182 ? 5.851 1.074 -1.084 1.00 95.81 182 VAL A CA 1
ATOM 1482 C C . VAL A 1 182 ? 4.990 0.022 -1.786 1.00 95.81 182 VAL A C 1
ATOM 1484 O O . VAL A 1 182 ? 5.524 -0.834 -2.494 1.00 95.81 182 VAL A O 1
ATOM 1487 N N . ASP A 1 183 ? 3.667 0.119 -1.660 1.00 95.50 183 ASP A N 1
ATOM 1488 C CA . ASP A 1 183 ? 2.708 -0.710 -2.387 1.00 95.50 183 ASP A CA 1
ATOM 1489 C C . ASP A 1 183 ? 2.929 -0.631 -3.903 1.00 95.50 183 ASP A C 1
ATOM 1491 O O . ASP A 1 183 ? 3.085 -1.660 -4.558 1.00 95.50 183 ASP A O 1
ATOM 1495 N N . ALA A 1 184 ? 3.050 0.577 -4.465 1.00 96.44 184 ALA A N 1
ATOM 1496 C CA . ALA A 1 184 ? 3.298 0.773 -5.894 1.00 96.44 184 ALA A CA 1
ATOM 1497 C C . ALA A 1 184 ? 4.593 0.094 -6.369 1.00 96.44 184 ALA A C 1
ATOM 1499 O O . ALA A 1 184 ? 4.600 -0.527 -7.432 1.00 96.44 184 ALA A O 1
ATOM 1500 N N . ALA A 1 185 ? 5.663 0.151 -5.570 1.00 96.75 185 ALA A N 1
ATOM 1501 C CA . ALA A 1 185 ? 6.916 -0.539 -5.870 1.00 96.75 185 ALA A CA 1
ATOM 1502 C C . ALA A 1 185 ? 6.752 -2.068 -5.873 1.00 96.75 185 ALA A C 1
ATOM 1504 O O . ALA A 1 185 ? 7.198 -2.735 -6.809 1.00 96.75 185 ALA A O 1
ATOM 1505 N N . ASN A 1 186 ? 6.074 -2.626 -4.864 1.00 95.19 186 ASN A N 1
ATOM 1506 C CA . ASN A 1 186 ? 5.800 -4.064 -4.785 1.00 95.19 186 ASN A CA 1
ATOM 1507 C C . ASN A 1 186 ? 4.946 -4.533 -5.972 1.00 95.19 186 ASN A C 1
ATOM 1509 O O . ASN A 1 186 ? 5.281 -5.527 -6.621 1.00 95.19 186 ASN A O 1
ATOM 1513 N N . ARG A 1 187 ? 3.896 -3.775 -6.316 1.00 95.12 187 ARG A N 1
ATOM 1514 C CA . ARG A 1 187 ? 3.062 -4.043 -7.496 1.00 95.12 187 ARG A CA 1
ATOM 1515 C C . ARG A 1 187 ? 3.860 -3.972 -8.789 1.00 95.12 187 ARG A C 1
ATOM 1517 O O . ARG A 1 187 ? 3.688 -4.838 -9.641 1.00 95.12 187 ARG A O 1
ATOM 1524 N N . ALA A 1 188 ? 4.739 -2.980 -8.945 1.00 96.69 188 ALA A N 1
ATOM 1525 C CA . ALA A 1 188 ? 5.588 -2.860 -10.127 1.00 96.69 188 ALA A CA 1
ATOM 1526 C C . ALA A 1 188 ? 6.463 -4.108 -10.305 1.00 96.69 188 ALA A C 1
ATOM 1528 O O . ALA A 1 188 ? 6.490 -4.684 -11.390 1.00 96.69 188 ALA A O 1
ATOM 1529 N N . VAL A 1 189 ? 7.111 -4.583 -9.237 1.00 96.25 189 VAL A N 1
ATOM 1530 C CA . VAL A 1 189 ? 7.928 -5.807 -9.274 1.00 96.25 189 VAL A CA 1
ATOM 1531 C C . VAL A 1 189 ? 7.097 -7.018 -9.695 1.00 96.25 189 VAL A C 1
ATOM 1533 O O . VAL A 1 189 ? 7.454 -7.702 -10.656 1.00 96.25 189 VAL A O 1
ATOM 1536 N N . GLU A 1 190 ? 5.988 -7.286 -9.007 1.00 94.94 190 GLU A N 1
ATOM 1537 C CA . GLU A 1 190 ? 5.190 -8.490 -9.263 1.00 94.94 190 GLU A CA 1
ATOM 1538 C C . GLU A 1 190 ? 4.458 -8.439 -10.613 1.00 94.94 190 GLU A C 1
ATOM 1540 O O . GLU A 1 190 ? 4.403 -9.442 -11.331 1.00 94.94 190 GLU A O 1
ATOM 1545 N N . SER A 1 191 ? 3.988 -7.263 -11.034 1.00 95.12 191 SER A N 1
ATOM 1546 C CA . SER A 1 191 ? 3.409 -7.075 -12.364 1.00 95.12 191 SER A CA 1
ATOM 1547 C C . SER A 1 191 ? 4.447 -7.264 -13.470 1.00 95.12 191 SER A C 1
ATOM 1549 O O . SER A 1 191 ? 4.140 -7.905 -14.473 1.00 95.12 191 SER A O 1
ATOM 1551 N N . LEU A 1 192 ? 5.653 -6.699 -13.345 1.00 95.75 192 LEU A N 1
ATOM 1552 C CA . LEU A 1 192 ? 6.682 -6.784 -14.391 1.00 95.75 192 LEU A CA 1
ATOM 1553 C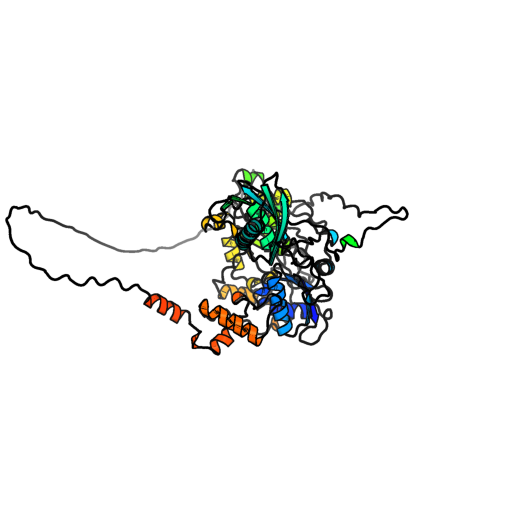 C . LEU A 1 192 ? 7.248 -8.200 -14.539 1.00 95.75 192 LEU A C 1
ATOM 1555 O O . LEU A 1 192 ? 7.569 -8.606 -15.653 1.00 95.75 192 LEU A O 1
ATOM 1559 N N . LYS A 1 193 ? 7.321 -8.974 -13.446 1.00 93.12 193 LYS A N 1
ATOM 1560 C CA . LYS A 1 193 ? 7.682 -10.403 -13.494 1.00 93.12 193 LYS A CA 1
ATOM 1561 C C . LYS A 1 193 ? 6.691 -11.227 -14.314 1.00 93.12 193 LYS A C 1
ATOM 1563 O O . LYS A 1 193 ? 7.099 -12.149 -15.013 1.00 93.12 193 LYS A O 1
ATOM 1568 N N . ARG A 1 194 ? 5.396 -10.916 -14.207 1.00 90.50 194 ARG A N 1
ATOM 1569 C CA . ARG A 1 194 ? 4.322 -11.632 -14.914 1.00 90.50 194 ARG A CA 1
ATOM 1570 C C . ARG A 1 194 ? 4.139 -11.140 -16.345 1.00 90.50 194 ARG A C 1
ATOM 1572 O O . ARG A 1 194 ? 3.876 -11.934 -17.241 1.00 90.50 194 ARG A O 1
ATOM 1579 N N . ASN A 1 195 ? 4.248 -9.833 -16.559 1.00 92.81 195 ASN A N 1
ATOM 1580 C CA . ASN A 1 195 ? 4.042 -9.210 -17.855 1.00 92.81 195 ASN A CA 1
ATOM 1581 C C . ASN A 1 195 ? 5.016 -8.043 -18.052 1.00 92.81 195 ASN A C 1
ATOM 1583 O O . ASN A 1 195 ? 4.786 -6.938 -17.549 1.00 92.81 195 ASN A O 1
ATOM 1587 N N . ALA A 1 196 ? 6.075 -8.301 -18.819 1.00 95.19 196 ALA A N 1
ATOM 1588 C CA . ALA A 1 196 ? 7.083 -7.316 -19.184 1.00 95.19 196 ALA A CA 1
ATOM 1589 C C . ALA A 1 196 ? 6.498 -6.185 -20.048 1.00 95.19 196 ALA A C 1
ATOM 1591 O O . ALA A 1 196 ? 5.584 -6.392 -20.850 1.00 95.19 196 ALA A O 1
ATOM 1592 N N . ILE A 1 197 ? 7.047 -4.979 -19.903 1.00 95.31 197 ILE A N 1
ATOM 1593 C CA . ILE A 1 197 ? 6.759 -3.844 -20.780 1.00 95.31 197 ILE A CA 1
ATOM 1594 C C . ILE A 1 197 ? 7.771 -3.864 -21.918 1.00 95.31 197 ILE A C 1
ATOM 1596 O O . ILE A 1 197 ? 8.974 -3.821 -21.667 1.00 95.31 197 ILE A O 1
ATOM 1600 N N . LYS A 1 198 ? 7.269 -3.877 -23.155 1.00 94.56 198 LYS A N 1
ATOM 1601 C CA . LYS A 1 198 ? 8.065 -3.746 -24.377 1.00 94.56 198 LYS A CA 1
ATOM 1602 C C . LYS A 1 198 ? 7.688 -2.471 -25.120 1.00 94.56 198 LYS A C 1
ATOM 1604 O O . LYS A 1 198 ? 6.543 -2.022 -25.034 1.00 94.56 198 LYS A O 1
ATOM 1609 N N . GLY A 1 199 ? 8.625 -1.896 -25.858 1.00 92.62 199 GLY A N 1
ATOM 1610 C CA . GLY A 1 199 ? 8.355 -0.740 -26.700 1.00 92.62 199 GLY A CA 1
ATOM 1611 C C . GLY A 1 199 ? 9.521 -0.373 -27.603 1.00 92.62 199 GLY A C 1
ATOM 1612 O O . GLY A 1 199 ? 10.530 -1.067 -27.655 1.00 92.62 199 GLY A O 1
ATOM 1613 N N . TYR A 1 200 ? 9.354 0.740 -28.311 1.00 90.19 200 TYR A N 1
ATOM 1614 C CA . TYR A 1 200 ? 10.336 1.296 -29.233 1.00 90.19 200 TYR A CA 1
ATOM 1615 C C . TYR A 1 200 ? 10.783 2.668 -28.739 1.00 90.19 200 TYR A C 1
ATOM 1617 O O . TYR A 1 200 ? 9.962 3.433 -28.223 1.00 90.19 200 TYR A O 1
ATOM 1625 N N . ALA A 1 201 ? 12.062 2.964 -28.918 1.00 81.38 201 ALA A N 1
ATOM 1626 C CA . ALA A 1 201 ? 12.599 4.313 -28.826 1.00 81.38 201 ALA A CA 1
ATOM 1627 C C . ALA A 1 201 ? 12.093 5.211 -29.961 1.00 81.38 201 ALA A C 1
ATOM 1629 O O . ALA A 1 201 ? 11.585 4.723 -30.981 1.00 81.38 201 ALA A O 1
ATOM 1630 N N . GLU A 1 202 ? 12.251 6.521 -29.790 1.00 75.44 202 GLU A N 1
ATOM 1631 C CA . GLU A 1 202 ? 12.004 7.542 -30.802 1.00 75.44 202 GLU A CA 1
ATOM 1632 C C . GLU A 1 202 ? 12.683 7.127 -32.125 1.00 75.44 202 GLU A C 1
ATOM 1634 O O . GLU A 1 202 ? 13.809 6.626 -32.169 1.00 75.44 202 GLU A O 1
ATOM 1639 N N . GLU A 1 203 ? 11.935 7.245 -33.227 1.00 73.69 203 GLU A N 1
ATOM 1640 C CA . GLU A 1 203 ? 12.356 6.837 -34.581 1.00 73.69 203 GLU A CA 1
ATOM 1641 C C . GLU A 1 203 ? 12.620 5.327 -34.779 1.00 73.69 203 GLU A C 1
ATOM 1643 O O . GLU A 1 203 ? 13.138 4.928 -35.820 1.00 73.69 203 GLU A O 1
ATOM 1648 N N . ARG A 1 204 ? 12.225 4.462 -33.828 1.00 71.00 204 ARG A N 1
ATOM 1649 C CA . ARG A 1 204 ? 12.390 2.990 -33.888 1.00 71.00 204 ARG A CA 1
ATOM 1650 C C . ARG A 1 204 ? 13.849 2.546 -34.066 1.00 71.00 204 ARG A C 1
ATOM 1652 O O . ARG A 1 204 ? 14.106 1.489 -34.638 1.00 71.00 204 ARG A O 1
ATOM 1659 N N . LYS A 1 205 ? 14.802 3.333 -33.554 1.00 78.88 205 LYS A N 1
ATOM 1660 C CA . LYS A 1 205 ? 16.242 3.013 -33.593 1.00 78.88 205 LYS A CA 1
ATOM 1661 C C . LYS A 1 205 ? 16.583 1.743 -32.814 1.00 78.88 205 LYS A C 1
ATOM 1663 O O . LYS A 1 205 ? 17.474 1.000 -33.214 1.00 78.88 205 LYS A O 1
ATOM 1668 N N . TRP A 1 206 ? 15.881 1.516 -31.709 1.00 84.12 206 TRP A N 1
ATOM 1669 C CA . TRP A 1 206 ? 16.028 0.350 -30.848 1.00 84.12 206 TRP A CA 1
ATOM 1670 C C . TRP A 1 206 ? 14.715 0.052 -30.112 1.00 84.12 206 TRP A C 1
ATOM 1672 O O . TRP A 1 206 ? 13.863 0.918 -29.904 1.00 84.12 206 TRP A O 1
ATOM 1682 N N . GLU A 1 207 ? 14.552 -1.212 -29.757 1.00 91.06 207 GLU A N 1
ATOM 1683 C CA . GLU A 1 207 ? 13.506 -1.781 -28.922 1.00 91.06 207 GLU A CA 1
ATOM 1684 C C . GLU A 1 207 ? 13.997 -1.868 -27.481 1.00 91.06 207 GLU A C 1
ATOM 1686 O O . GLU A 1 207 ? 15.189 -2.059 -27.237 1.00 91.06 207 GLU A O 1
ATOM 1691 N N . TYR A 1 208 ? 13.080 -1.755 -26.526 1.00 93.19 208 TYR A N 1
ATOM 1692 C CA . TYR A 1 208 ? 13.359 -1.999 -25.118 1.00 93.19 208 TYR A CA 1
ATOM 1693 C C . TYR A 1 208 ? 12.358 -2.979 -24.519 1.00 93.19 208 TYR A C 1
ATOM 1695 O O . TYR A 1 208 ? 11.184 -3.004 -24.891 1.00 93.19 208 TYR A O 1
ATOM 1703 N N . GLU A 1 209 ? 12.815 -3.740 -23.533 1.00 95.31 209 GLU A N 1
ATOM 1704 C CA . GLU A 1 209 ? 12.005 -4.656 -22.743 1.00 95.31 209 GLU A CA 1
ATOM 1705 C C . GLU A 1 209 ? 12.452 -4.638 -21.279 1.00 95.31 209 GLU A C 1
ATOM 1707 O O . GLU A 1 209 ? 13.636 -4.748 -20.967 1.00 95.31 209 GLU A O 1
ATOM 1712 N N . THR A 1 210 ? 11.502 -4.524 -20.352 1.00 96.12 210 THR A N 1
ATOM 1713 C CA . THR A 1 210 ? 11.786 -4.701 -18.922 1.00 96.12 210 THR A CA 1
ATOM 1714 C C . THR A 1 210 ? 12.117 -6.162 -18.636 1.00 96.12 210 THR A C 1
ATOM 1716 O O . THR A 1 210 ? 11.358 -7.047 -19.031 1.00 96.12 210 THR A O 1
ATOM 1719 N N . HIS A 1 211 ? 13.174 -6.430 -17.878 1.00 92.31 211 HIS A N 1
ATOM 1720 C CA . HIS A 1 211 ? 13.637 -7.787 -17.617 1.00 92.31 211 HIS A CA 1
ATOM 1721 C C . HIS A 1 211 ? 13.844 -8.026 -16.119 1.00 92.31 211 HIS A C 1
ATOM 1723 O O . HIS A 1 211 ? 14.536 -7.253 -15.478 1.00 92.31 211 HIS A O 1
ATOM 1729 N N . GLN A 1 212 ? 13.272 -9.097 -15.554 1.00 90.25 212 GLN A N 1
ATOM 1730 C CA . GLN A 1 212 ? 13.528 -9.556 -14.173 1.00 90.25 212 GLN A CA 1
ATOM 1731 C C . GLN A 1 212 ? 13.550 -8.442 -13.101 1.00 90.25 212 GLN A C 1
ATOM 1733 O O . GLN A 1 212 ? 14.505 -8.316 -12.332 1.00 90.25 212 GLN A O 1
ATOM 1738 N N . ALA A 1 213 ? 12.495 -7.626 -13.032 1.00 95.62 213 ALA A N 1
ATOM 1739 C CA . ALA A 1 213 ? 12.379 -6.616 -11.981 1.00 95.62 213 ALA A CA 1
ATOM 1740 C C . ALA A 1 213 ? 12.385 -7.261 -10.580 1.00 95.62 213 ALA A C 1
ATOM 1742 O O . ALA A 1 213 ? 11.791 -8.321 -10.352 1.00 95.62 213 ALA A O 1
ATOM 1743 N N . SER A 1 214 ? 13.039 -6.605 -9.624 1.00 95.38 214 SER A N 1
ATOM 1744 C CA . SER A 1 214 ? 13.131 -7.067 -8.235 1.00 95.38 214 SER A CA 1
ATOM 1745 C C . SER A 1 214 ? 13.140 -5.893 -7.259 1.00 95.38 214 SER A C 1
ATOM 1747 O O . SER A 1 214 ? 13.354 -4.752 -7.659 1.00 95.38 214 SER A O 1
ATOM 1749 N N . GLY A 1 215 ? 12.968 -6.161 -5.962 1.00 93.38 215 GLY A N 1
ATOM 1750 C CA . GLY A 1 215 ? 13.273 -5.161 -4.934 1.00 93.38 215 GLY A CA 1
ATOM 1751 C C . GLY A 1 215 ? 14.739 -4.725 -5.021 1.00 93.38 215 GLY A C 1
ATOM 1752 O O . GLY A 1 215 ? 15.606 -5.529 -5.386 1.00 93.38 215 GLY A O 1
ATOM 1753 N N . TRP A 1 216 ? 15.012 -3.452 -4.737 1.00 92.69 216 TRP A N 1
ATOM 1754 C CA . TRP A 1 216 ? 16.382 -2.950 -4.693 1.00 92.69 216 TRP A CA 1
ATOM 1755 C C . TRP A 1 216 ? 17.112 -3.489 -3.460 1.00 92.69 216 TRP A C 1
ATOM 1757 O O . TRP A 1 216 ? 16.557 -3.547 -2.363 1.00 92.69 216 TRP A O 1
ATOM 1767 N N . VAL A 1 217 ? 18.376 -3.863 -3.643 1.00 86.56 217 VAL A N 1
ATOM 1768 C CA . VAL A 1 217 ? 19.284 -4.234 -2.557 1.00 86.56 217 VAL A CA 1
ATOM 1769 C C . VAL A 1 217 ? 20.575 -3.461 -2.773 1.00 86.56 217 VAL A C 1
ATOM 1771 O O . VAL A 1 217 ? 21.147 -3.505 -3.861 1.00 86.56 217 VAL A O 1
ATOM 1774 N N . GLY A 1 218 ? 21.017 -2.746 -1.746 1.00 77.50 218 GLY A N 1
ATOM 1775 C CA . GLY A 1 218 ? 22.250 -1.968 -1.756 1.00 77.50 218 GLY A CA 1
ATOM 1776 C C . GLY A 1 218 ? 23.032 -2.118 -0.450 1.00 77.50 218 GLY A C 1
ATOM 1777 O O . GLY A 1 218 ? 22.562 -2.792 0.473 1.00 77.50 218 GLY A O 1
ATOM 1778 N N . PRO A 1 219 ? 24.229 -1.511 -0.368 1.00 71.88 219 PRO A N 1
ATOM 1779 C CA . PRO A 1 219 ? 24.954 -1.403 0.892 1.00 71.88 219 PRO A CA 1
ATOM 1780 C C . PRO A 1 219 ? 24.091 -0.657 1.923 1.00 71.88 219 PRO A C 1
ATOM 1782 O O . PRO A 1 219 ? 23.421 0.300 1.532 1.00 71.88 219 PRO A O 1
ATOM 1785 N N . PRO A 1 220 ? 24.079 -1.075 3.203 1.00 66.62 220 PRO A N 1
ATOM 1786 C CA . PRO A 1 220 ? 23.238 -0.441 4.211 1.00 66.62 220 PRO A CA 1
ATOM 1787 C C . PRO A 1 220 ? 23.459 1.072 4.276 1.00 66.62 220 PRO A C 1
ATOM 1789 O O . PRO A 1 220 ? 24.592 1.533 4.121 1.00 66.62 220 PRO A O 1
ATOM 1792 N N . ALA A 1 221 ? 22.392 1.837 4.514 1.00 64.12 221 ALA A N 1
ATOM 1793 C CA . ALA A 1 221 ? 22.502 3.290 4.665 1.00 64.12 221 ALA A CA 1
ATOM 1794 C C . ALA A 1 221 ? 23.470 3.651 5.809 1.00 64.12 221 ALA A C 1
ATOM 1796 O O . ALA A 1 221 ? 23.608 2.880 6.757 1.00 64.12 221 ALA A O 1
ATOM 1797 N N . ALA A 1 222 ? 24.110 4.826 5.775 1.00 60.12 222 ALA A N 1
ATOM 1798 C CA . ALA A 1 222 ? 25.082 5.237 6.803 1.00 60.12 222 ALA A CA 1
ATOM 1799 C C . ALA A 1 222 ? 24.509 5.225 8.238 1.00 60.12 222 ALA A C 1
ATOM 1801 O O . ALA A 1 222 ? 25.226 4.967 9.202 1.00 60.12 222 ALA A O 1
ATOM 1802 N N . HIS A 1 223 ? 23.200 5.443 8.374 1.00 59.84 223 HIS A N 1
ATOM 1803 C CA . HIS A 1 223 ? 22.448 5.380 9.629 1.00 59.84 223 HIS A CA 1
ATOM 1804 C C . HIS A 1 223 ? 21.812 3.998 9.887 1.00 59.84 223 HIS A C 1
ATOM 1806 O O . HIS A 1 223 ? 20.941 3.855 10.748 1.00 59.84 223 HIS A O 1
ATOM 1812 N N . SER A 1 224 ? 22.210 2.967 9.136 1.00 64.44 224 SER A N 1
ATOM 1813 C CA . SER A 1 224 ? 21.689 1.617 9.306 1.00 64.44 224 SER A CA 1
ATOM 1814 C C . SER A 1 224 ? 22.109 1.052 10.668 1.00 64.44 224 SER A C 1
ATOM 1816 O O . SER A 1 224 ? 23.302 0.989 10.986 1.00 64.44 224 SER A O 1
ATOM 1818 N N . PRO A 1 225 ? 21.163 0.501 11.444 1.00 58.53 225 PRO A N 1
ATOM 1819 C CA . PRO A 1 225 ? 21.469 -0.217 12.680 1.00 58.53 225 PRO A CA 1
ATOM 1820 C C . PRO A 1 225 ? 22.355 -1.447 12.450 1.00 58.53 225 PRO A C 1
ATOM 1822 O O . PRO A 1 225 ? 22.969 -1.947 13.394 1.00 58.53 225 PRO A O 1
ATOM 1825 N N . ARG A 1 226 ? 22.409 -1.959 11.208 1.00 62.06 226 ARG A N 1
ATOM 1826 C CA . ARG A 1 226 ? 23.247 -3.102 10.823 1.00 62.06 226 ARG A CA 1
ATOM 1827 C C . ARG A 1 226 ? 24.732 -2.747 10.789 1.00 62.06 226 ARG A C 1
ATOM 1829 O O . ARG A 1 226 ? 25.554 -3.648 10.911 1.00 62.06 226 ARG A O 1
ATOM 1836 N N . ILE A 1 227 ? 25.079 -1.463 10.673 1.00 55.88 227 ILE A N 1
ATOM 1837 C CA . ILE A 1 227 ? 26.474 -1.005 10.724 1.00 55.88 227 ILE A CA 1
ATOM 1838 C C . ILE A 1 227 ? 27.006 -1.041 12.168 1.00 55.88 227 ILE A C 1
ATOM 1840 O O . ILE A 1 227 ? 28.177 -1.346 12.376 1.00 55.88 227 ILE A O 1
ATOM 1844 N N . GLN A 1 228 ? 26.156 -0.807 13.178 1.00 51.97 228 GLN A N 1
ATOM 1845 C CA . GLN A 1 228 ? 26.603 -0.606 14.565 1.00 51.97 228 GLN A CA 1
ATOM 1846 C C . GLN A 1 228 ? 26.744 -1.870 15.433 1.00 51.97 228 GLN A C 1
ATOM 1848 O O . GLN A 1 228 ? 27.338 -1.774 16.501 1.00 51.97 228 GLN A O 1
ATOM 1853 N N . ASN A 1 229 ? 26.265 -3.051 15.023 1.00 46.78 229 ASN A N 1
ATOM 1854 C CA . ASN A 1 229 ? 26.207 -4.219 15.921 1.00 46.78 229 ASN A CA 1
ATOM 1855 C C . ASN A 1 229 ? 26.809 -5.500 15.325 1.00 46.78 229 ASN A C 1
ATOM 1857 O O . ASN A 1 229 ? 26.121 -6.509 15.170 1.00 46.78 229 ASN A O 1
ATOM 1861 N N . HIS A 1 230 ? 28.113 -5.492 15.052 1.00 55.41 230 HIS A N 1
ATOM 1862 C CA . HIS A 1 230 ? 28.874 -6.740 15.090 1.00 55.41 230 HIS A CA 1
ATOM 1863 C C . HIS A 1 230 ? 29.331 -6.938 16.536 1.00 55.41 230 HIS A C 1
ATOM 1865 O O . HIS A 1 230 ? 30.210 -6.224 17.013 1.00 55.41 230 HIS A O 1
ATOM 1871 N N . HIS A 1 231 ? 28.706 -7.865 17.262 1.00 53.25 231 HIS A N 1
ATOM 1872 C CA . HIS A 1 231 ? 29.292 -8.323 18.515 1.00 53.25 231 HIS A CA 1
ATOM 1873 C C . HIS A 1 231 ? 30.518 -9.168 18.168 1.00 53.25 231 HIS A C 1
ATOM 1875 O O . HIS A 1 231 ? 30.425 -10.123 17.394 1.00 53.25 231 HIS A O 1
ATOM 1881 N N . TYR A 1 232 ? 31.662 -8.776 18.712 1.00 61.06 232 TYR A N 1
ATOM 1882 C CA . TYR A 1 232 ? 32.892 -9.549 18.656 1.00 61.06 232 TYR A CA 1
ATOM 1883 C C . TYR A 1 232 ? 33.046 -10.264 19.997 1.00 61.06 232 TYR A C 1
ATOM 1885 O O . TYR A 1 232 ? 32.799 -9.657 21.039 1.00 61.06 232 TYR A O 1
ATOM 1893 N N . ASP A 1 233 ? 33.385 -11.550 19.978 1.00 67.38 233 ASP A N 1
ATOM 1894 C CA . ASP A 1 233 ? 33.806 -12.245 21.195 1.00 67.38 233 ASP A CA 1
ATOM 1895 C C . ASP A 1 233 ? 35.203 -11.767 21.641 1.00 67.38 233 ASP A C 1
ATOM 1897 O O . ASP A 1 233 ? 35.891 -11.041 20.918 1.00 67.38 233 ASP A O 1
ATOM 1901 N N . ASP A 1 234 ? 35.652 -12.208 22.819 1.00 72.69 234 ASP A N 1
ATOM 1902 C CA . ASP A 1 234 ? 36.984 -11.886 23.365 1.00 72.69 234 ASP A CA 1
ATOM 1903 C C . ASP A 1 234 ? 38.148 -12.375 22.469 1.00 72.69 234 ASP A C 1
ATOM 1905 O O . ASP A 1 234 ? 39.310 -12.047 22.705 1.00 72.69 234 ASP A O 1
ATOM 1909 N N . MET A 1 235 ? 37.851 -13.162 21.428 1.00 73.06 235 MET A N 1
ATOM 1910 C CA . MET A 1 235 ? 38.790 -13.657 20.418 1.00 73.06 235 MET A CA 1
ATOM 1911 C C . MET A 1 235 ? 38.669 -12.911 19.076 1.00 73.06 235 MET A C 1
ATOM 1913 O O . MET A 1 235 ? 39.284 -13.324 18.090 1.00 73.06 235 MET A O 1
ATOM 1917 N N . GLY A 1 236 ? 37.893 -11.823 19.012 1.00 57.84 236 GLY A N 1
ATOM 1918 C CA . GLY A 1 236 ? 37.718 -10.999 17.815 1.00 57.84 236 GLY A CA 1
ATOM 1919 C C . GLY A 1 236 ? 36.862 -11.643 16.719 1.00 57.84 236 GLY A C 1
ATOM 1920 O O . GLY A 1 236 ? 36.913 -11.213 15.566 1.00 57.84 236 GLY A O 1
ATOM 1921 N N . ARG A 1 237 ? 36.080 -12.679 17.034 1.00 66.75 237 ARG A N 1
ATOM 1922 C CA . ARG A 1 237 ? 35.192 -13.362 16.085 1.00 66.75 237 ARG A CA 1
ATOM 1923 C C . ARG A 1 237 ? 33.805 -12.746 16.131 1.00 66.75 237 ARG A C 1
ATOM 1925 O O . ARG A 1 237 ? 33.272 -12.471 17.201 1.00 66.75 237 ARG A O 1
ATOM 1932 N N . ILE A 1 238 ? 33.192 -12.594 14.962 1.00 56.97 238 ILE A N 1
ATOM 1933 C CA . ILE A 1 238 ? 31.807 -12.133 14.845 1.00 56.97 238 ILE A CA 1
ATOM 1934 C C . ILE A 1 238 ? 30.881 -13.195 15.458 1.00 56.97 238 ILE A C 1
ATOM 1936 O O . ILE A 1 238 ? 30.718 -14.283 14.902 1.00 56.97 238 ILE A O 1
ATOM 1940 N N . VAL A 1 239 ? 30.243 -12.875 16.583 1.00 55.66 239 VAL A N 1
ATOM 1941 C CA . VAL A 1 239 ? 29.174 -13.683 17.181 1.00 55.66 239 VAL A CA 1
ATOM 1942 C C . VAL A 1 239 ? 27.837 -13.229 16.603 1.00 55.66 239 VAL A C 1
ATOM 1944 O O . VAL A 1 239 ? 27.205 -12.283 17.069 1.00 55.66 239 VAL A O 1
ATOM 1947 N N . GLY A 1 240 ? 27.402 -13.903 15.539 1.00 50.16 240 GLY A N 1
ATOM 1948 C CA . GLY A 1 240 ? 26.054 -13.733 15.005 1.00 50.16 240 GLY A CA 1
ATOM 1949 C C . GLY A 1 240 ? 25.002 -14.258 15.987 1.00 50.16 240 GLY A C 1
ATOM 1950 O O . GLY A 1 240 ? 25.188 -15.301 16.618 1.00 50.16 240 GLY A O 1
ATOM 1951 N N . PHE A 1 241 ? 23.862 -13.571 16.088 1.00 48.41 241 PHE A N 1
ATOM 1952 C CA . PHE A 1 241 ? 22.674 -14.156 16.705 1.00 48.41 241 PHE A CA 1
ATOM 1953 C C . PHE A 1 241 ? 22.330 -15.446 15.950 1.00 48.41 241 PHE A C 1
ATOM 1955 O O . PHE A 1 241 ? 22.094 -15.415 14.742 1.00 48.41 241 PHE A O 1
ATOM 1962 N N . ARG A 1 242 ? 22.298 -16.591 16.647 1.00 42.47 242 ARG A N 1
ATOM 1963 C CA . ARG A 1 242 ? 21.722 -17.820 16.086 1.00 42.47 242 ARG A CA 1
ATOM 1964 C C . ARG A 1 242 ? 20.297 -17.501 15.641 1.00 42.47 242 ARG A C 1
ATOM 1966 O O . ARG A 1 242 ? 19.453 -17.183 16.477 1.00 42.47 242 ARG A O 1
ATOM 1973 N N . THR A 1 243 ? 20.016 -17.620 14.347 1.00 41.50 243 THR A N 1
ATOM 1974 C CA . THR A 1 243 ? 18.637 -17.732 13.871 1.00 41.50 243 THR A CA 1
ATOM 1975 C C . THR A 1 243 ? 18.007 -18.917 14.588 1.00 41.50 243 THR A C 1
ATOM 1977 O O . THR A 1 243 ? 18.524 -20.036 14.504 1.00 41.50 243 THR A O 1
ATOM 1980 N N . MET A 1 244 ? 16.931 -18.669 15.334 1.00 39.81 244 MET A N 1
ATOM 1981 C CA . MET A 1 244 ? 16.151 -19.743 15.941 1.00 39.81 244 MET A CA 1
ATOM 1982 C C . MET A 1 244 ? 15.719 -20.704 14.823 1.00 39.81 244 MET A C 1
ATOM 1984 O O . MET A 1 244 ? 15.233 -20.234 13.789 1.00 39.81 244 MET A O 1
ATOM 1988 N N . PRO A 1 245 ? 15.920 -22.024 14.972 1.00 43.16 245 PRO A N 1
ATOM 1989 C CA . PRO A 1 245 ? 15.430 -22.980 13.992 1.00 43.16 245 PRO A CA 1
ATOM 1990 C C . PRO A 1 245 ? 13.918 -22.801 13.825 1.00 43.16 245 PRO A C 1
ATOM 1992 O O . PRO A 1 245 ? 13.205 -22.562 14.801 1.00 43.16 245 PRO A O 1
ATOM 1995 N N . VAL A 1 246 ? 13.431 -22.903 12.585 1.00 45.12 246 VAL A N 1
ATOM 1996 C CA . VAL A 1 246 ? 11.996 -22.881 12.280 1.00 45.12 246 VAL A CA 1
ATOM 1997 C C . VAL A 1 246 ? 11.361 -24.068 13.001 1.00 45.12 246 VAL A C 1
ATOM 1999 O O . VAL A 1 246 ? 11.447 -25.207 12.549 1.00 45.12 246 VAL A O 1
ATOM 2002 N N . HIS A 1 247 ? 10.779 -23.824 14.172 1.00 44.44 247 HIS A N 1
ATOM 2003 C CA . HIS A 1 247 ? 10.066 -24.856 14.902 1.00 44.44 247 HIS A CA 1
ATOM 2004 C C . HIS A 1 247 ? 8.748 -25.133 14.181 1.00 44.44 247 HIS A C 1
ATOM 2006 O O . HIS A 1 247 ? 7.868 -24.276 14.120 1.00 44.44 247 HIS A O 1
ATOM 2012 N N . HIS A 1 248 ? 8.606 -26.347 13.646 1.00 47.56 248 HIS A N 1
ATOM 2013 C CA . HIS A 1 248 ? 7.292 -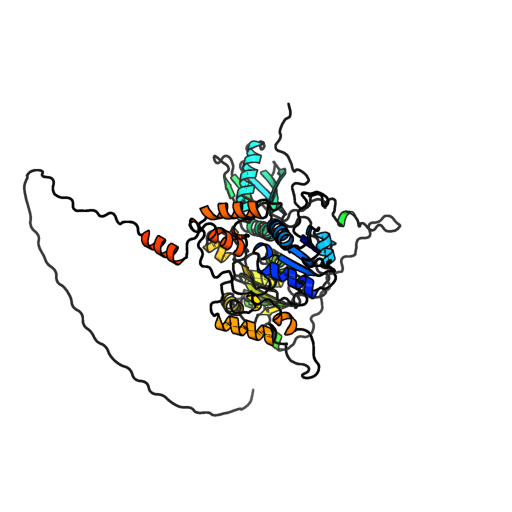26.889 13.330 1.00 47.56 248 HIS A CA 1
ATOM 2014 C C . HIS A 1 248 ? 6.516 -27.001 14.641 1.00 47.56 248 HIS A C 1
ATOM 2016 O O . HIS A 1 248 ? 6.832 -27.828 15.495 1.00 47.56 248 HIS A O 1
ATOM 2022 N N . VAL A 1 249 ? 5.538 -26.117 14.825 1.00 50.72 249 VAL A N 1
ATOM 2023 C CA . VAL A 1 249 ? 4.684 -26.134 16.010 1.00 50.72 249 VAL A CA 1
ATOM 2024 C C . VAL A 1 249 ? 3.738 -27.335 15.880 1.00 50.72 249 VAL A C 1
ATOM 2026 O O . VAL A 1 249 ? 3.042 -27.433 14.865 1.00 50.72 249 VAL A O 1
ATOM 2029 N N . PRO A 1 250 ? 3.704 -28.266 16.852 1.00 43.16 250 PRO A N 1
ATOM 2030 C CA . PRO A 1 250 ? 2.798 -29.404 16.807 1.00 43.16 250 PRO A CA 1
ATOM 2031 C C . PRO A 1 250 ? 1.340 -28.943 16.773 1.00 43.16 250 PRO A C 1
ATOM 2033 O O . PRO A 1 250 ? 0.947 -28.002 17.460 1.00 43.16 250 PRO A O 1
ATOM 2036 N N . TYR A 1 251 ? 0.537 -29.642 15.979 1.00 47.56 251 TYR A N 1
ATOM 2037 C CA . TYR A 1 251 ? -0.895 -29.416 15.819 1.00 47.56 251 TYR A CA 1
ATOM 2038 C C . TYR A 1 251 ? -1.631 -29.574 17.163 1.00 47.56 251 TYR A C 1
ATOM 2040 O O . TYR A 1 251 ? -1.680 -30.671 17.721 1.00 47.56 251 TYR A O 1
ATOM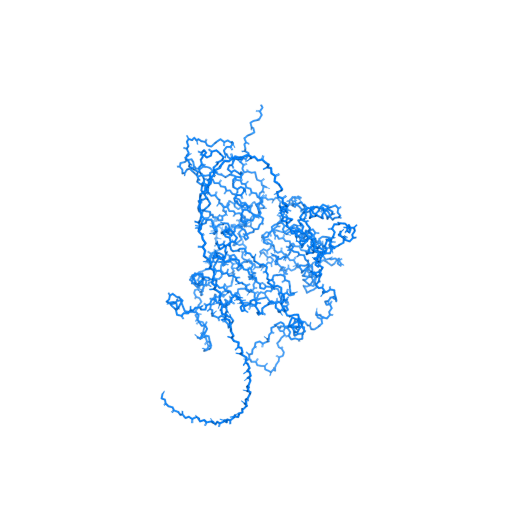 2048 N N . ILE A 1 252 ? -2.208 -28.491 17.695 1.00 52.28 252 ILE A N 1
ATOM 2049 C CA . ILE A 1 252 ? -3.045 -28.538 18.904 1.00 52.28 252 ILE A CA 1
ATOM 2050 C C . ILE A 1 252 ? -4.449 -29.047 18.530 1.00 52.28 252 ILE A C 1
ATOM 2052 O O . ILE A 1 252 ? -5.025 -28.650 17.518 1.00 52.28 252 ILE A O 1
ATOM 2056 N N . ASN A 1 253 ? -4.980 -29.963 19.348 1.00 42.06 253 ASN A N 1
ATOM 2057 C CA . ASN A 1 253 ? -6.277 -30.630 19.181 1.00 42.06 253 ASN A CA 1
ATOM 2058 C C . ASN A 1 253 ? -7.433 -29.653 18.880 1.00 42.06 253 ASN A C 1
ATOM 2060 O O . ASN A 1 253 ? -7.644 -28.684 19.608 1.00 42.06 253 ASN A O 1
ATOM 2064 N N . ARG A 1 254 ? -8.198 -29.946 17.816 1.00 55.31 254 ARG A N 1
ATOM 2065 C CA . ARG A 1 254 ? -9.270 -29.091 17.267 1.00 55.31 254 ARG A CA 1
ATOM 2066 C C . ARG A 1 254 ? -10.643 -29.340 17.890 1.00 55.31 254 ARG A C 1
ATOM 2068 O O . ARG A 1 254 ? -10.967 -30.460 18.283 1.00 55.31 254 ARG A O 1
ATOM 2075 N N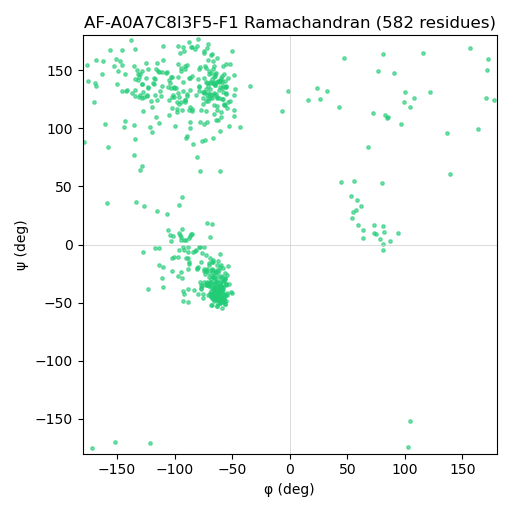 . HIS A 1 255 ? -11.492 -28.311 17.842 1.00 51.88 255 HIS A N 1
ATOM 2076 C CA . HIS A 1 255 ? -12.928 -28.431 18.082 1.00 51.88 255 HIS A CA 1
ATOM 2077 C C . HIS A 1 255 ? -13.611 -29.138 16.881 1.00 51.88 255 HIS A C 1
ATOM 2079 O O . HIS A 1 255 ? -13.279 -28.841 15.731 1.00 51.88 255 HIS A O 1
ATOM 2085 N N . PRO A 1 256 ? -14.588 -30.046 17.083 1.00 48.25 256 PRO A N 1
ATOM 2086 C CA . PRO A 1 256 ? -15.216 -30.823 16.001 1.00 48.25 256 PRO A CA 1
ATOM 2087 C C . PRO A 1 256 ? -15.835 -29.985 14.866 1.00 48.25 256 PRO A C 1
ATOM 2089 O O . PRO A 1 256 ? -15.844 -30.411 13.713 1.00 48.25 256 PRO A O 1
ATOM 2092 N N . ALA A 1 257 ? -16.310 -28.772 15.172 1.00 50.19 257 ALA A N 1
ATOM 2093 C CA . ALA A 1 257 ? -16.910 -27.853 14.198 1.00 50.19 257 ALA A CA 1
ATOM 2094 C C . ALA A 1 257 ? -15.915 -27.318 13.142 1.00 50.19 257 ALA A C 1
ATOM 2096 O O . ALA A 1 257 ? -16.321 -27.003 12.023 1.00 50.19 257 ALA A O 1
ATOM 2097 N N . ASP A 1 258 ? -14.612 -27.285 13.447 1.00 56.50 258 ASP A N 1
ATOM 2098 C CA . ASP A 1 258 ? -13.575 -26.806 12.518 1.00 56.50 258 ASP A CA 1
ATOM 2099 C C . ASP A 1 258 ? -13.301 -27.787 11.369 1.00 56.50 258 ASP A C 1
ATOM 2101 O O . ASP A 1 258 ? -12.597 -27.461 10.413 1.00 56.50 258 ASP A O 1
ATOM 2105 N N . GLN A 1 259 ? -13.865 -28.999 11.422 1.00 62.00 259 GLN A N 1
ATOM 2106 C CA . GLN A 1 259 ? -13.708 -29.984 10.353 1.00 62.00 259 GLN A CA 1
ATOM 2107 C C . GLN A 1 259 ? -14.498 -29.613 9.090 1.00 62.00 259 GLN A C 1
ATOM 2109 O O . GLN A 1 259 ? -14.029 -29.897 7.987 1.00 62.00 259 GLN A O 1
ATOM 2114 N N . HIS A 1 260 ? -15.664 -28.968 9.232 1.00 67.81 260 HIS A N 1
ATOM 2115 C CA . HIS A 1 260 ? -16.539 -28.638 8.097 1.00 67.81 260 HIS A CA 1
ATOM 2116 C C . HIS A 1 260 ? -16.050 -27.415 7.300 1.00 67.81 260 HIS A C 1
ATOM 2118 O O . HIS A 1 260 ? -16.185 -27.366 6.078 1.00 67.81 260 HIS A O 1
ATOM 2124 N N . ASN A 1 261 ? -15.412 -26.458 7.979 1.00 84.50 261 ASN A N 1
ATOM 2125 C CA . ASN A 1 261 ? -14.856 -25.250 7.359 1.00 84.50 261 ASN A CA 1
ATOM 2126 C C . ASN A 1 261 ? -13.372 -25.392 6.998 1.00 84.50 261 ASN A C 1
ATOM 2128 O O . ASN A 1 261 ? -12.741 -24.417 6.596 1.00 84.50 261 ASN A O 1
ATOM 2132 N N . ARG A 1 262 ? -12.787 -26.585 7.139 1.00 86.56 262 ARG A N 1
ATOM 2133 C CA . ARG A 1 262 ? -11.397 -26.822 6.749 1.00 86.56 262 ARG A CA 1
ATOM 2134 C C . ARG A 1 262 ? -11.250 -26.685 5.233 1.00 86.56 262 ARG A C 1
ATOM 2136 O O . ARG A 1 262 ? -11.964 -27.355 4.488 1.00 86.56 262 ARG A O 1
ATOM 2143 N N . VAL A 1 263 ? -10.284 -25.880 4.802 1.00 89.00 263 VAL A N 1
ATOM 2144 C CA . VAL A 1 263 ? -9.880 -25.819 3.395 1.00 89.00 263 VAL A CA 1
ATOM 2145 C C . VAL A 1 263 ? -9.073 -27.073 3.060 1.00 89.00 263 VAL A C 1
ATOM 2147 O O . VAL A 1 263 ? -8.188 -27.469 3.821 1.00 89.00 263 VAL A O 1
ATOM 2150 N N . ARG A 1 264 ? -9.423 -27.752 1.963 1.00 89.31 264 ARG A N 1
ATOM 2151 C CA . ARG A 1 264 ? -8.697 -28.930 1.467 1.00 89.31 264 ARG A CA 1
ATOM 2152 C C . ARG A 1 264 ? -8.180 -28.630 0.072 1.00 89.31 264 ARG A C 1
ATOM 2154 O O . ARG A 1 264 ? -8.982 -28.415 -0.832 1.00 89.31 264 ARG A O 1
ATOM 2161 N N . ARG A 1 265 ? -6.857 -28.646 -0.093 1.00 89.69 265 ARG A N 1
ATOM 2162 C CA . ARG A 1 265 ? -6.186 -28.355 -1.366 1.00 89.69 265 ARG A CA 1
ATOM 2163 C C . ARG A 1 265 ? -6.711 -29.230 -2.500 1.00 89.69 265 ARG A C 1
ATOM 2165 O O . ARG A 1 265 ? -6.967 -28.725 -3.586 1.00 89.69 265 ARG A O 1
ATOM 2172 N N . GLU A 1 266 ? -6.894 -30.520 -2.237 1.00 91.12 266 GLU A N 1
ATOM 2173 C CA . GLU A 1 266 ? -7.298 -31.502 -3.246 1.00 91.12 266 GLU A CA 1
ATOM 2174 C C . GLU A 1 266 ? -8.665 -31.153 -3.840 1.00 91.12 266 GLU A C 1
ATOM 2176 O O . GLU A 1 266 ? -8.842 -31.247 -5.049 1.00 91.12 266 GLU A O 1
ATOM 2181 N N . ARG A 1 267 ? -9.584 -30.655 -2.999 1.00 91.31 267 ARG A N 1
ATOM 2182 C CA . ARG A 1 267 ? -10.943 -30.271 -3.404 1.00 91.31 267 ARG A CA 1
ATOM 2183 C C . ARG A 1 267 ? -11.019 -28.966 -4.195 1.00 91.31 267 ARG A C 1
ATOM 2185 O O . ARG A 1 267 ? -11.997 -28.697 -4.878 1.00 91.31 267 ARG A O 1
ATOM 2192 N N . ILE A 1 268 ? -10.013 -28.111 -4.046 1.00 92.75 268 ILE A N 1
ATOM 2193 C CA . ILE A 1 268 ? -9.912 -26.888 -4.843 1.00 92.75 268 ILE A CA 1
ATOM 2194 C C . ILE A 1 268 ? -9.342 -27.246 -6.218 1.00 92.75 268 ILE A C 1
ATOM 2196 O O . ILE A 1 268 ? -9.849 -26.788 -7.234 1.00 92.75 268 ILE A O 1
ATOM 2200 N N . LEU A 1 269 ? -8.316 -28.105 -6.252 1.00 91.44 269 LEU A N 1
ATOM 2201 C CA . LEU A 1 269 ? -7.664 -28.541 -7.490 1.00 91.44 269 LEU A CA 1
ATOM 2202 C C . LEU A 1 269 ? -8.580 -29.374 -8.397 1.00 91.44 269 LEU A C 1
ATOM 2204 O O . LEU A 1 269 ? -8.496 -29.241 -9.614 1.00 91.44 269 LEU A O 1
ATOM 2208 N N . ASP A 1 270 ? -9.435 -30.226 -7.825 1.00 92.75 270 ASP A N 1
ATOM 2209 C CA . ASP A 1 270 ? -10.417 -31.013 -8.584 1.00 92.75 270 ASP A CA 1
ATOM 2210 C C . ASP A 1 270 ? -11.698 -30.224 -8.937 1.00 92.75 270 ASP A C 1
ATOM 2212 O O . ASP A 1 270 ? -12.554 -30.732 -9.662 1.00 92.75 270 ASP A O 1
ATOM 2216 N N . GLY A 1 271 ? -11.825 -28.984 -8.446 1.00 90.12 271 GLY A N 1
ATOM 2217 C CA . GLY A 1 271 ? -12.969 -28.103 -8.683 1.00 90.12 271 GLY A CA 1
ATOM 2218 C C . GLY A 1 271 ? -14.238 -28.461 -7.901 1.00 90.12 271 GLY A C 1
ATOM 2219 O O . GLY A 1 271 ? -15.292 -27.884 -8.166 1.00 90.12 271 GLY A O 1
ATOM 2220 N N . THR A 1 272 ? -14.180 -29.391 -6.942 1.00 92.81 272 THR A N 1
ATOM 2221 C CA . THR A 1 272 ? -15.346 -29.761 -6.118 1.00 92.81 272 THR A CA 1
ATOM 2222 C C . THR A 1 272 ? -15.701 -28.703 -5.072 1.00 92.81 272 THR A C 1
ATOM 2224 O O . THR A 1 272 ? -16.860 -28.612 -4.661 1.00 92.81 272 THR A O 1
ATOM 2227 N N . ASP A 1 273 ? -14.732 -27.893 -4.640 1.00 92.19 273 ASP A N 1
ATOM 2228 C CA . ASP A 1 273 ? -14.918 -26.788 -3.700 1.00 92.19 273 ASP A CA 1
ATOM 2229 C C . ASP A 1 273 ? -14.659 -25.438 -4.378 1.00 92.19 273 ASP A C 1
ATOM 2231 O O . ASP A 1 273 ? -13.521 -25.036 -4.610 1.00 92.19 273 ASP A O 1
ATOM 2235 N N . VAL A 1 274 ? -15.749 -24.728 -4.675 1.00 92.62 274 VAL A N 1
ATOM 2236 C CA . VAL A 1 274 ? -15.751 -23.434 -5.382 1.00 92.62 274 VAL A CA 1
ATOM 2237 C C . VAL A 1 274 ? -15.772 -22.227 -4.439 1.00 92.62 274 VAL A C 1
ATOM 2239 O O . VAL A 1 274 ? -15.981 -21.095 -4.868 1.00 92.62 274 VAL A O 1
ATOM 2242 N N . ARG A 1 275 ? -15.618 -22.445 -3.128 1.00 94.75 275 ARG A N 1
ATOM 2243 C CA . ARG A 1 275 ? -15.604 -21.360 -2.140 1.00 94.75 275 ARG A CA 1
ATOM 2244 C C . ARG A 1 275 ? -14.321 -20.540 -2.260 1.00 94.75 275 ARG A C 1
ATOM 2246 O O . ARG A 1 275 ? -13.225 -21.091 -2.327 1.00 94.75 275 ARG A O 1
ATOM 2253 N N . THR A 1 276 ? -14.459 -19.220 -2.207 1.00 95.81 276 THR A N 1
ATOM 2254 C CA . THR A 1 276 ? -13.382 -18.261 -2.498 1.00 95.81 276 THR A CA 1
ATOM 2255 C C . THR A 1 276 ? -12.927 -17.448 -1.288 1.00 95.81 276 THR A C 1
ATOM 2257 O O . THR A 1 276 ? -11.852 -16.850 -1.305 1.00 95.81 276 THR A O 1
ATOM 2260 N N . THR A 1 277 ? -13.732 -17.396 -0.222 1.00 97.25 277 THR A N 1
ATOM 2261 C CA . THR A 1 277 ? -13.446 -16.576 0.958 1.00 97.25 277 THR A CA 1
ATOM 2262 C C . THR A 1 277 ? -12.910 -17.408 2.109 1.00 97.25 277 THR A C 1
ATOM 2264 O O . THR A 1 277 ? -13.555 -18.341 2.602 1.00 97.25 277 THR A O 1
ATOM 2267 N N . ILE A 1 278 ? -11.763 -16.997 2.632 1.00 96.19 278 ILE A N 1
ATOM 2268 C CA . ILE A 1 278 ? -11.129 -17.623 3.784 1.00 96.19 278 ILE A CA 1
ATOM 2269 C C . ILE A 1 278 ? -11.073 -16.679 4.986 1.00 96.19 278 ILE A C 1
ATOM 2271 O O . ILE A 1 278 ? -11.088 -15.452 4.873 1.00 96.19 278 ILE A O 1
ATOM 2275 N N . MET A 1 279 ? -10.982 -17.285 6.162 1.00 95.56 279 MET A N 1
ATOM 2276 C CA . MET A 1 279 ? -10.561 -16.665 7.405 1.00 95.56 279 MET A CA 1
ATOM 2277 C C . MET A 1 279 ? -9.137 -17.138 7.706 1.00 95.56 279 MET A C 1
ATOM 2279 O O . MET A 1 279 ? -8.926 -18.316 8.009 1.00 95.56 279 MET A O 1
ATOM 2283 N N . LEU A 1 280 ? -8.181 -16.214 7.619 1.00 94.69 280 LEU A N 1
ATOM 2284 C CA . LEU A 1 280 ? -6.786 -16.417 7.998 1.00 94.69 280 LEU A CA 1
ATOM 2285 C C . LEU A 1 280 ? -6.648 -16.127 9.494 1.00 94.69 280 LEU A C 1
ATOM 2287 O O . LEU A 1 280 ? -6.934 -15.013 9.928 1.00 94.69 280 LEU A O 1
ATOM 2291 N N . ARG A 1 281 ? -6.256 -17.122 10.290 1.00 91.69 281 ARG A N 1
ATOM 2292 C CA . ARG A 1 281 ? -6.162 -17.040 11.756 1.00 91.69 281 ARG A CA 1
ATOM 2293 C C . ARG A 1 281 ? -4.720 -17.066 12.245 1.00 91.69 281 ARG A C 1
ATOM 2295 O O . ARG A 1 281 ? -3.789 -17.348 11.494 1.00 91.69 281 ARG A O 1
ATOM 2302 N N . ASN A 1 282 ? -4.575 -16.798 13.542 1.00 89.81 282 ASN A N 1
ATOM 2303 C CA . ASN A 1 282 ? -3.315 -16.771 14.278 1.00 89.81 282 ASN A CA 1
ATOM 2304 C C . ASN A 1 282 ? -2.329 -15.715 13.762 1.00 89.81 282 ASN A C 1
ATOM 2306 O O . ASN A 1 282 ? -1.116 -15.895 13.853 1.00 89.81 282 ASN A O 1
ATOM 2310 N N . ILE A 1 283 ? -2.849 -14.587 13.274 1.00 91.25 283 ILE A N 1
ATOM 2311 C CA . ILE A 1 283 ? -2.046 -13.433 12.857 1.00 91.25 283 ILE A CA 1
ATOM 2312 C C . ILE A 1 283 ? -1.363 -12.811 14.100 1.00 91.25 283 ILE A C 1
ATOM 2314 O O . ILE A 1 283 ? -1.982 -12.738 15.173 1.00 91.25 283 ILE A O 1
ATOM 2318 N N . PRO A 1 284 ? -0.085 -12.384 14.033 1.00 90.00 284 PRO A N 1
ATOM 2319 C CA . PRO A 1 284 ? 0.567 -11.680 15.133 1.00 90.00 284 PRO A CA 1
ATOM 2320 C C . PRO A 1 284 ? -0.131 -10.343 15.381 1.00 90.00 284 PRO A C 1
ATOM 2322 O O . PRO A 1 284 ? -0.276 -9.564 14.449 1.00 90.00 284 PRO A O 1
ATOM 2325 N N . ASN A 1 285 ? -0.504 -10.032 16.625 1.00 88.75 285 ASN A N 1
ATOM 2326 C CA . ASN A 1 285 ? -1.379 -8.888 16.945 1.00 88.75 285 ASN A CA 1
ATOM 2327 C C . ASN A 1 285 ? -0.829 -7.520 16.494 1.00 88.75 285 ASN A C 1
ATOM 2329 O O . ASN A 1 285 ? -1.596 -6.601 16.229 1.00 88.75 285 ASN A O 1
ATOM 2333 N N . LYS A 1 286 ? 0.500 -7.383 16.396 1.00 86.75 286 LYS A N 1
ATOM 2334 C CA . LYS A 1 286 ? 1.163 -6.154 15.931 1.00 86.75 286 LYS A CA 1
ATOM 2335 C C . LYS A 1 286 ? 1.362 -6.091 14.412 1.00 86.75 286 LYS A C 1
ATOM 2337 O O . LYS A 1 286 ? 1.938 -5.128 13.917 1.00 86.75 286 LYS A O 1
ATOM 2342 N N . MET A 1 287 ? 0.975 -7.120 13.660 1.00 89.50 287 MET A N 1
ATOM 2343 C CA . MET A 1 287 ? 0.977 -7.055 12.199 1.00 89.50 287 MET A CA 1
ATOM 2344 C C . MET A 1 287 ? -0.099 -6.058 11.759 1.00 89.50 287 MET A C 1
ATOM 2346 O O . MET A 1 287 ? -1.246 -6.160 12.187 1.00 89.50 287 MET A O 1
ATOM 2350 N N . ASP A 1 288 ? 0.283 -5.079 10.944 1.00 91.75 288 ASP A N 1
ATOM 2351 C CA . ASP A 1 288 ? -0.668 -4.129 10.369 1.00 91.75 288 ASP A CA 1
ATOM 2352 C C . ASP A 1 288 ? -1.166 -4.645 9.012 1.00 91.75 288 ASP A C 1
ATOM 2354 O O . ASP A 1 288 ? -0.624 -5.604 8.450 1.00 91.75 288 ASP A O 1
ATOM 2358 N N . TRP A 1 289 ? -2.236 -4.037 8.500 1.00 93.75 289 TRP A N 1
ATOM 2359 C CA . TRP A 1 289 ? -2.848 -4.482 7.251 1.00 93.75 289 TRP A CA 1
ATOM 2360 C C . TRP A 1 289 ? -1.924 -4.258 6.041 1.00 93.75 289 TRP A C 1
ATOM 2362 O O . TRP A 1 289 ? -1.988 -5.044 5.102 1.00 93.75 289 TRP A O 1
ATOM 2372 N N . LEU A 1 290 ? -1.033 -3.255 6.081 1.00 93.56 290 LEU A N 1
ATOM 2373 C CA . LEU A 1 290 ? -0.035 -2.991 5.036 1.00 93.56 290 LEU A CA 1
ATOM 2374 C C . LEU A 1 290 ? 1.001 -4.118 4.965 1.00 93.56 290 LEU A C 1
ATOM 2376 O O . LEU A 1 290 ? 1.284 -4.642 3.893 1.00 93.56 290 LEU A O 1
ATOM 2380 N N . THR A 1 291 ? 1.537 -4.544 6.111 1.00 92.06 291 THR A N 1
ATOM 2381 C CA . THR A 1 291 ? 2.459 -5.679 6.217 1.00 92.06 291 THR A CA 1
ATOM 2382 C C . THR A 1 291 ? 1.773 -6.978 5.802 1.00 92.06 291 THR A C 1
ATOM 2384 O O . THR A 1 291 ? 2.384 -7.780 5.096 1.00 92.06 291 THR A O 1
ATOM 2387 N N . LEU A 1 292 ? 0.506 -7.182 6.186 1.00 94.00 292 LEU A N 1
ATOM 2388 C CA . LEU A 1 292 ? -0.270 -8.328 5.710 1.00 94.00 292 LEU A CA 1
ATOM 2389 C C . LEU A 1 292 ? -0.449 -8.276 4.186 1.00 94.00 292 LEU A C 1
ATOM 2391 O O . LEU A 1 292 ? -0.210 -9.280 3.524 1.00 94.00 292 LEU A O 1
ATOM 2395 N N . LYS A 1 293 ? -0.808 -7.120 3.618 1.00 95.00 293 LYS A N 1
ATOM 2396 C CA . LYS A 1 293 ? -0.958 -6.954 2.168 1.00 95.00 293 LYS A CA 1
ATOM 2397 C C . LYS A 1 293 ? 0.351 -7.219 1.428 1.00 95.00 293 LYS A C 1
ATOM 2399 O O . LYS A 1 293 ? 0.343 -8.002 0.490 1.00 95.00 293 LYS A O 1
ATOM 2404 N N . ALA A 1 294 ? 1.475 -6.670 1.885 1.00 92.56 294 ALA A N 1
ATOM 2405 C CA . ALA A 1 294 ? 2.783 -6.921 1.275 1.00 92.56 294 ALA A CA 1
ATOM 2406 C C . ALA A 1 294 ? 3.160 -8.417 1.286 1.00 92.56 294 ALA A C 1
ATOM 2408 O O . ALA A 1 294 ? 3.758 -8.924 0.336 1.00 92.56 294 ALA A O 1
ATOM 2409 N N . LEU A 1 295 ? 2.781 -9.148 2.343 1.00 92.31 295 LEU A N 1
ATOM 2410 C CA . LEU A 1 295 ? 2.938 -10.603 2.406 1.00 92.31 295 LEU A CA 1
ATOM 2411 C C . LEU A 1 295 ? 2.031 -11.318 1.392 1.00 92.31 295 LEU A C 1
ATOM 2413 O O . LEU A 1 295 ? 2.479 -12.261 0.741 1.00 92.31 295 LEU A O 1
ATOM 2417 N N . LEU A 1 296 ? 0.778 -10.873 1.253 1.00 94.31 296 LEU A N 1
ATOM 2418 C CA . LEU A 1 296 ? -0.162 -11.413 0.271 1.00 94.31 296 LEU A CA 1
ATOM 2419 C C . LEU A 1 296 ? 0.307 -11.143 -1.159 1.00 94.31 296 LEU A C 1
ATOM 2421 O O . LEU A 1 296 ? 0.327 -12.075 -1.950 1.00 94.31 296 LEU A O 1
ATOM 2425 N N . ASP A 1 297 ? 0.760 -9.933 -1.482 1.00 93.31 297 ASP A N 1
ATOM 2426 C CA . ASP A 1 297 ? 1.258 -9.589 -2.818 1.00 93.31 297 ASP A CA 1
ATOM 2427 C C . ASP A 1 297 ? 2.453 -10.457 -3.222 1.00 93.31 297 ASP A C 1
ATOM 2429 O O . ASP A 1 297 ? 2.555 -10.865 -4.373 1.00 93.31 297 ASP A O 1
ATOM 2433 N N . LYS A 1 298 ? 3.318 -10.836 -2.275 1.00 90.69 298 LYS A N 1
ATOM 2434 C CA . LYS A 1 298 ? 4.465 -11.713 -2.554 1.00 90.69 298 LYS A CA 1
ATOM 2435 C C . LYS A 1 298 ? 4.069 -13.103 -3.071 1.00 90.69 298 LYS A C 1
ATOM 2437 O O . LYS A 1 298 ? 4.805 -13.687 -3.862 1.00 90.69 298 LYS A O 1
ATOM 2442 N N . PHE A 1 299 ? 2.960 -13.666 -2.589 1.00 91.75 299 PHE A N 1
ATOM 2443 C CA . PHE A 1 299 ? 2.565 -15.051 -2.897 1.00 91.75 299 PHE A CA 1
ATOM 2444 C C . PHE A 1 299 ? 1.322 -15.147 -3.789 1.00 91.75 299 PHE A C 1
ATOM 2446 O O . PHE A 1 299 ? 1.171 -16.100 -4.544 1.00 91.75 299 PHE A O 1
ATOM 2453 N N . CYS A 1 300 ? 0.439 -14.160 -3.692 1.00 93.88 300 CYS A N 1
ATOM 2454 C CA . CYS A 1 300 ? -0.926 -14.149 -4.209 1.00 93.88 300 CYS A CA 1
ATOM 2455 C C . CYS A 1 300 ? -1.211 -12.833 -4.956 1.00 93.88 300 CYS A C 1
ATOM 2457 O O . CYS A 1 300 ? -2.295 -12.260 -4.836 1.00 93.88 300 CYS A O 1
ATOM 2459 N N . PHE A 1 301 ? -0.214 -12.298 -5.669 1.00 94.94 301 PHE A N 1
ATOM 2460 C CA . PHE A 1 301 ? -0.333 -11.015 -6.363 1.00 94.94 301 PHE A CA 1
ATOM 2461 C C . PHE A 1 301 ? -1.568 -10.961 -7.271 1.00 94.94 301 PHE A C 1
ATOM 2463 O O . PHE A 1 301 ? -1.696 -11.781 -8.182 1.00 94.94 301 PHE A O 1
ATOM 2470 N N . ALA A 1 302 ? -2.431 -9.967 -7.036 1.00 94.94 302 ALA A N 1
ATOM 2471 C CA . ALA A 1 302 ? -3.637 -9.681 -7.816 1.00 94.94 302 ALA A CA 1
ATOM 2472 C C . ALA A 1 302 ? -4.611 -10.868 -7.992 1.00 94.94 302 ALA A C 1
ATOM 2474 O O . ALA A 1 302 ? -5.411 -10.879 -8.925 1.00 94.94 302 ALA A O 1
ATOM 2475 N N . THR A 1 303 ? -4.568 -11.862 -7.099 1.00 96.19 303 THR A N 1
ATOM 2476 C CA . THR A 1 303 ? -5.538 -12.975 -7.073 1.00 96.19 303 THR A CA 1
ATOM 2477 C C . THR A 1 303 ? -6.621 -12.790 -6.011 1.00 96.19 303 THR A C 1
ATOM 2479 O O . THR A 1 303 ? -7.573 -13.564 -5.967 1.00 96.19 303 THR A O 1
ATOM 2482 N N . PHE A 1 304 ? -6.458 -11.816 -5.112 1.00 97.31 304 PHE A N 1
ATOM 2483 C CA . PHE A 1 304 ? -7.431 -11.452 -4.084 1.00 97.31 304 PHE A CA 1
ATOM 2484 C C . PHE A 1 304 ? -8.028 -10.075 -4.376 1.00 97.31 304 PHE A C 1
ATOM 2486 O O . PHE A 1 304 ? -7.357 -9.203 -4.921 1.00 97.31 304 PHE A O 1
ATOM 2493 N N . ASP A 1 305 ? -9.283 -9.884 -3.988 1.00 97.56 305 ASP A N 1
ATOM 2494 C CA . ASP A 1 305 ? -10.076 -8.685 -4.293 1.00 97.56 305 ASP A CA 1
ATOM 2495 C C . ASP A 1 305 ? -10.702 -8.039 -3.042 1.00 97.56 305 ASP A C 1
ATOM 2497 O O . ASP A 1 305 ? -11.276 -6.952 -3.120 1.00 97.56 305 ASP A O 1
ATOM 2501 N N . PHE A 1 306 ? -10.570 -8.683 -1.878 1.00 98.31 306 PHE A N 1
ATOM 2502 C CA . PHE A 1 306 ? -11.047 -8.199 -0.587 1.00 98.31 306 PHE A CA 1
ATOM 2503 C C . PHE A 1 306 ? -10.086 -8.628 0.521 1.00 98.31 306 PHE A C 1
ATOM 2505 O O . PHE A 1 306 ? -9.763 -9.812 0.639 1.00 98.31 306 PHE A O 1
ATOM 2512 N N . VAL A 1 307 ? -9.701 -7.692 1.391 1.00 98.06 307 VAL A N 1
ATOM 2513 C CA . VAL A 1 307 ? -8.985 -7.986 2.641 1.00 98.06 307 VAL A CA 1
ATOM 2514 C C . VAL A 1 307 ? -9.609 -7.201 3.783 1.00 98.06 307 VAL A C 1
ATOM 2516 O O . VAL A 1 307 ? -9.807 -5.990 3.698 1.00 98.06 307 VAL A O 1
ATOM 2519 N N . TYR A 1 308 ? -9.864 -7.882 4.895 1.00 97.69 308 TYR A N 1
ATOM 2520 C CA . TYR A 1 308 ? -10.252 -7.235 6.137 1.00 97.69 308 TYR A CA 1
ATOM 2521 C C . TYR A 1 308 ? -9.499 -7.813 7.332 1.00 97.69 308 TYR A C 1
ATOM 2523 O O . TYR A 1 308 ? -9.843 -8.890 7.821 1.00 97.69 308 TYR A O 1
ATOM 2531 N N . LEU A 1 309 ? -8.489 -7.084 7.816 1.00 96.31 309 LEU A N 1
ATOM 2532 C CA . LEU A 1 309 ? -7.810 -7.371 9.079 1.00 96.31 309 LEU A CA 1
ATOM 2533 C C . LEU A 1 309 ? -8.601 -6.728 10.221 1.00 96.31 309 LEU A C 1
ATOM 2535 O O . LEU A 1 309 ? -8.705 -5.506 10.292 1.00 96.31 309 LEU A O 1
ATOM 2539 N N . ARG A 1 310 ? -9.164 -7.541 11.120 1.00 92.50 310 ARG A N 1
ATOM 2540 C CA . ARG A 1 310 ? -9.958 -7.005 12.231 1.00 92.50 310 ARG A CA 1
ATOM 2541 C C . ARG A 1 310 ? -9.041 -6.396 13.293 1.00 92.50 310 ARG A C 1
ATOM 2543 O O . ARG A 1 310 ? -8.170 -7.083 13.830 1.00 92.50 310 ARG A O 1
ATOM 2550 N N . ILE A 1 311 ? -9.307 -5.137 13.627 1.00 88.44 311 ILE A N 1
ATOM 2551 C CA . ILE A 1 311 ? -8.591 -4.357 14.638 1.00 88.44 311 ILE A CA 1
ATOM 2552 C C . ILE A 1 311 ? -9.436 -4.233 15.911 1.00 88.44 311 ILE A C 1
ATOM 2554 O O . ILE A 1 311 ? -10.658 -4.102 15.839 1.00 88.44 311 ILE A O 1
ATOM 2558 N N . ASP A 1 312 ? -8.781 -4.307 17.067 1.00 83.81 312 ASP A N 1
ATOM 2559 C CA . ASP A 1 312 ? -9.312 -3.856 18.352 1.00 83.81 312 ASP A CA 1
ATOM 2560 C C . ASP A 1 312 ? -9.041 -2.353 18.490 1.00 83.81 312 ASP A C 1
ATOM 2562 O O . ASP A 1 312 ? -7.889 -1.919 18.514 1.00 83.81 312 ASP A O 1
ATOM 2566 N N . PHE A 1 313 ? -10.106 -1.557 18.569 1.00 78.44 313 PHE A N 1
ATOM 2567 C CA . PHE A 1 313 ? -10.028 -0.096 18.535 1.00 78.44 313 PHE A CA 1
ATOM 2568 C C . PHE A 1 313 ? -9.346 0.512 19.755 1.00 78.44 313 PHE A C 1
ATOM 2570 O O . PHE A 1 313 ? -8.744 1.572 19.633 1.00 78.44 313 PHE A O 1
ATOM 2577 N N . ARG A 1 314 ? -9.381 -0.165 20.910 1.00 70.31 314 ARG A N 1
ATOM 2578 C CA . ARG A 1 314 ? -8.722 0.336 22.123 1.00 70.31 314 ARG A CA 1
ATOM 2579 C C . ARG A 1 314 ? -7.213 0.143 22.047 1.00 70.31 314 ARG A C 1
ATOM 2581 O O . ARG A 1 314 ? -6.441 1.031 22.382 1.00 70.31 314 ARG A O 1
ATOM 2588 N N . THR A 1 315 ? -6.776 -1.043 21.626 1.00 73.38 315 THR A N 1
ATOM 2589 C CA . THR A 1 315 ? -5.341 -1.362 21.575 1.00 73.38 315 THR A CA 1
ATOM 2590 C C . THR A 1 315 ? -4.678 -0.948 20.263 1.00 73.38 315 THR A C 1
ATOM 2592 O O . THR A 1 315 ? -3.451 -0.965 20.176 1.00 73.38 315 THR A O 1
ATOM 2595 N N . GLY A 1 316 ? -5.463 -0.649 19.222 1.00 77.81 316 GLY A N 1
ATOM 2596 C CA . GLY A 1 316 ? -4.977 -0.425 17.857 1.00 77.81 316 GLY A CA 1
ATOM 2597 C C . GLY A 1 316 ? -4.331 -1.666 17.224 1.00 77.81 316 GLY A C 1
ATOM 2598 O O . GLY A 1 316 ? -3.773 -1.589 16.133 1.00 77.81 316 GLY A O 1
ATOM 2599 N N . CYS A 1 317 ? -4.382 -2.817 17.899 1.00 85.38 317 CYS A N 1
ATOM 2600 C CA . CYS A 1 317 ? -3.776 -4.066 17.454 1.00 85.38 317 CYS A CA 1
ATOM 2601 C C . CYS A 1 317 ? -4.816 -4.952 16.767 1.00 85.38 317 CYS A C 1
ATOM 2603 O O . CYS A 1 317 ? -6.010 -4.882 17.057 1.00 85.38 317 CYS A O 1
ATOM 2605 N N . ASN A 1 318 ? -4.376 -5.849 15.884 1.00 91.12 318 ASN A N 1
ATOM 2606 C CA . ASN A 1 318 ? -5.297 -6.827 15.318 1.00 91.12 318 ASN A CA 1
ATOM 2607 C C . ASN A 1 318 ? -5.681 -7.904 16.345 1.00 91.12 318 ASN A C 1
ATOM 2609 O O . ASN A 1 318 ? -4.903 -8.257 17.235 1.00 91.12 318 ASN A O 1
ATOM 2613 N N . VAL A 1 319 ? -6.876 -8.472 16.180 1.00 87.75 319 VAL A N 1
ATOM 2614 C CA . VAL A 1 319 ? -7.411 -9.523 17.067 1.00 87.75 319 VAL A CA 1
ATOM 2615 C C . VAL A 1 319 ? -6.971 -10.941 16.674 1.00 87.75 319 VAL A C 1
ATOM 2617 O O . VAL A 1 319 ? -7.474 -11.927 17.210 1.00 87.75 319 VAL A O 1
ATOM 2620 N N . GLY A 1 320 ? -6.041 -11.068 15.724 1.00 89.94 320 GLY A N 1
ATOM 2621 C CA . GLY A 1 320 ? -5.440 -12.337 15.322 1.00 89.94 320 GLY A CA 1
ATOM 2622 C C . GLY A 1 320 ? -6.091 -13.037 14.131 1.00 89.94 320 GLY A C 1
ATOM 2623 O O . GLY A 1 320 ? -5.739 -14.186 13.863 1.00 89.94 320 GLY A O 1
ATOM 2624 N N . TYR A 1 321 ? -7.007 -12.389 13.404 1.00 94.00 321 TYR A N 1
ATOM 2625 C CA . TYR A 1 321 ? -7.545 -12.949 12.165 1.00 94.00 321 TYR A CA 1
ATOM 2626 C C . TYR A 1 321 ? -7.915 -11.894 11.115 1.00 94.00 321 TYR A C 1
ATOM 2628 O O . TYR A 1 321 ? -8.198 -10.738 11.440 1.00 94.00 321 TYR A O 1
ATOM 2636 N N . ALA A 1 322 ? -7.973 -12.330 9.858 1.00 96.81 322 ALA A N 1
ATOM 2637 C CA . ALA A 1 322 ? -8.427 -11.540 8.721 1.00 96.81 322 ALA A CA 1
ATOM 2638 C C . ALA A 1 322 ? -9.378 -12.340 7.820 1.00 96.81 322 ALA A C 1
ATOM 2640 O O . ALA A 1 322 ? -9.299 -13.568 7.760 1.00 96.81 322 ALA A O 1
ATOM 2641 N N . PHE A 1 323 ? -10.258 -11.641 7.107 1.00 97.50 323 PHE A N 1
ATOM 2642 C CA . PHE A 1 323 ? -11.027 -12.202 5.996 1.00 97.50 323 PHE A CA 1
ATOM 2643 C C . PHE A 1 323 ? -10.361 -11.836 4.676 1.00 97.50 323 PHE A C 1
ATOM 2645 O O . PHE A 1 323 ? -9.987 -10.679 4.488 1.00 97.50 323 PHE A O 1
ATOM 2652 N N . ILE A 1 324 ? -10.230 -12.808 3.778 1.00 98.00 324 ILE A N 1
ATOM 2653 C CA . ILE A 1 324 ? -9.642 -12.617 2.451 1.00 98.00 324 ILE A CA 1
ATOM 2654 C C . ILE A 1 324 ? -10.549 -13.311 1.439 1.00 98.00 324 ILE A C 1
ATOM 2656 O O . ILE A 1 324 ? -10.871 -14.486 1.628 1.00 98.00 324 ILE A O 1
ATOM 2660 N N . ASN A 1 325 ? -10.968 -12.602 0.393 1.00 98.25 325 ASN A N 1
ATOM 2661 C CA . ASN A 1 325 ? -11.626 -13.218 -0.759 1.00 98.25 325 ASN A CA 1
ATOM 2662 C C . ASN A 1 325 ? -10.648 -13.311 -1.928 1.00 98.25 325 ASN A C 1
ATOM 2664 O O . ASN A 1 325 ? -9.922 -12.358 -2.215 1.00 98.25 325 ASN A O 1
ATOM 2668 N N . PHE A 1 326 ? -10.633 -14.473 -2.572 1.00 97.69 326 PHE A N 1
ATOM 2669 C CA . PHE A 1 326 ? -9.858 -14.730 -3.774 1.00 97.69 326 PHE A CA 1
ATOM 2670 C C . PHE A 1 326 ? -10.759 -14.651 -5.006 1.00 97.69 326 PHE A C 1
ATOM 2672 O O . PHE A 1 326 ? -11.770 -15.341 -5.068 1.00 97.69 326 PHE A O 1
ATOM 2679 N N . ALA A 1 327 ? -10.376 -13.841 -5.989 1.00 95.75 327 ALA A N 1
ATOM 2680 C CA . ALA A 1 327 ? -10.953 -13.908 -7.328 1.00 95.75 327 ALA A CA 1
ATOM 2681 C C . ALA A 1 327 ? -10.457 -15.168 -8.059 1.00 95.75 327 ALA A C 1
ATOM 2683 O O . ALA A 1 327 ? -11.213 -15.814 -8.776 1.00 95.75 327 ALA A O 1
ATOM 2684 N N . ASP A 1 328 ? -9.205 -15.567 -7.797 1.00 93.19 328 ASP A N 1
ATOM 2685 C CA . ASP A 1 328 ? -8.592 -16.773 -8.351 1.00 93.19 328 ASP A CA 1
ATOM 2686 C C . ASP A 1 328 ? -8.142 -17.745 -7.245 1.00 93.19 328 ASP A C 1
ATOM 2688 O O . ASP A 1 328 ? -7.327 -17.422 -6.371 1.00 93.19 328 ASP A O 1
ATOM 2692 N N . THR A 1 329 ? -8.647 -18.979 -7.318 1.00 91.44 329 THR A N 1
ATOM 2693 C CA . THR A 1 329 ? -8.318 -20.074 -6.395 1.00 91.44 329 THR A CA 1
ATOM 2694 C C . THR A 1 329 ? -6.844 -20.486 -6.429 1.00 91.44 329 THR A C 1
ATOM 2696 O O . THR A 1 329 ? -6.346 -21.001 -5.422 1.00 91.44 329 THR A O 1
ATOM 2699 N N . THR A 1 330 ? -6.104 -20.207 -7.511 1.00 92.44 330 THR A N 1
ATOM 2700 C CA . THR A 1 330 ? -4.653 -20.462 -7.553 1.00 92.44 330 THR A CA 1
ATOM 2701 C C . THR A 1 330 ? -3.909 -19.654 -6.488 1.00 92.44 330 THR A C 1
ATOM 2703 O O . THR A 1 330 ? -2.995 -20.170 -5.841 1.00 92.44 330 THR A O 1
ATOM 2706 N N . GLY A 1 331 ? -4.362 -18.424 -6.223 1.00 92.69 331 GLY A N 1
ATOM 2707 C CA . GLY A 1 331 ? -3.850 -17.579 -5.151 1.00 92.69 331 GLY A CA 1
ATOM 2708 C C . GLY A 1 331 ? -4.095 -18.178 -3.772 1.00 92.69 331 GLY A C 1
ATOM 2709 O O . GLY A 1 331 ? -3.194 -18.213 -2.938 1.00 92.69 331 GLY A O 1
ATOM 2710 N N . MET A 1 332 ? -5.286 -18.731 -3.538 1.00 93.88 332 MET A N 1
ATOM 2711 C CA . MET A 1 332 ? -5.604 -19.411 -2.279 1.00 93.88 332 MET A CA 1
ATOM 2712 C C . MET A 1 332 ? -4.690 -20.624 -2.047 1.00 93.88 332 MET A C 1
ATOM 2714 O O . MET A 1 332 ? -4.224 -20.839 -0.928 1.00 93.88 332 MET A O 1
ATOM 2718 N N . ILE A 1 333 ? -4.387 -21.395 -3.097 1.00 93.94 333 ILE A N 1
ATOM 2719 C CA . ILE A 1 333 ? -3.445 -22.521 -3.018 1.00 93.94 333 ILE A CA 1
ATOM 2720 C C . ILE A 1 333 ? -2.031 -22.026 -2.707 1.00 93.94 333 ILE A C 1
ATOM 2722 O O . ILE A 1 333 ? -1.387 -22.554 -1.800 1.00 93.94 333 ILE A O 1
ATOM 2726 N N . ALA A 1 334 ? -1.567 -20.982 -3.398 1.00 93.56 334 ALA A N 1
ATOM 2727 C CA . ALA A 1 334 ? -0.262 -20.383 -3.139 1.00 93.56 334 ALA A CA 1
ATOM 2728 C C . ALA A 1 334 ? -0.145 -19.860 -1.697 1.00 93.56 334 ALA A C 1
ATOM 2730 O O . ALA A 1 334 ? 0.903 -20.023 -1.068 1.00 93.56 334 ALA A O 1
ATOM 2731 N N . LEU A 1 335 ? -1.220 -19.288 -1.145 1.00 93.50 335 LEU A N 1
ATOM 2732 C CA . LEU A 1 335 ? -1.283 -18.863 0.251 1.00 93.50 335 LEU A CA 1
ATOM 2733 C C . LEU A 1 335 ? -1.089 -20.044 1.207 1.00 93.50 335 LEU A C 1
ATOM 2735 O O . LEU A 1 335 ? -0.253 -19.967 2.108 1.00 93.50 335 LEU A O 1
ATOM 2739 N N . MET A 1 336 ? -1.841 -21.132 1.012 1.00 91.25 336 MET A N 1
ATOM 2740 C CA . MET A 1 336 ? -1.734 -22.330 1.851 1.00 91.25 336 MET A CA 1
A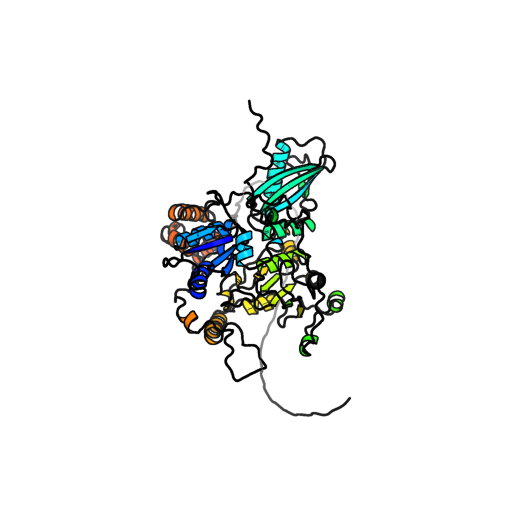TOM 2741 C C . MET A 1 336 ? -0.315 -22.904 1.803 1.00 91.25 336 MET A C 1
ATOM 2743 O O . MET A 1 336 ? 0.301 -23.117 2.845 1.00 91.25 336 MET A O 1
ATOM 2747 N N . ASP A 1 337 ? 0.256 -23.034 0.605 1.00 91.12 337 ASP A N 1
ATOM 2748 C CA . ASP A 1 337 ? 1.594 -23.598 0.402 1.00 91.12 337 ASP A CA 1
ATOM 2749 C C . ASP A 1 337 ? 2.705 -22.778 1.062 1.00 91.12 337 ASP A C 1
ATOM 2751 O O . ASP A 1 337 ? 3.723 -23.330 1.493 1.00 91.12 337 ASP A O 1
ATOM 2755 N N . ASN A 1 338 ? 2.537 -21.456 1.147 1.00 89.50 338 ASN A N 1
ATOM 2756 C CA . ASN A 1 338 ? 3.578 -20.546 1.613 1.00 89.50 338 ASN A CA 1
ATOM 2757 C C . ASN A 1 338 ? 3.401 -20.058 3.051 1.00 89.50 338 ASN A C 1
ATOM 2759 O O . ASN A 1 338 ? 4.407 -19.685 3.655 1.00 89.50 338 ASN A O 1
ATOM 2763 N N . ILE A 1 339 ? 2.186 -20.073 3.603 1.00 85.88 339 ILE A N 1
ATOM 2764 C CA . ILE A 1 339 ? 1.876 -19.452 4.900 1.00 85.88 339 ILE A CA 1
ATOM 2765 C C . ILE A 1 339 ? 1.272 -20.444 5.899 1.00 85.88 339 ILE A C 1
ATOM 2767 O O . ILE A 1 339 ? 1.606 -20.370 7.083 1.00 85.88 339 ILE A O 1
ATOM 2771 N N . GLU A 1 340 ? 0.412 -21.371 5.470 1.00 85.88 340 GLU A N 1
ATOM 2772 C CA . GLU A 1 340 ? -0.287 -22.264 6.402 1.00 85.88 340 GLU A CA 1
ATOM 2773 C C . GLU A 1 340 ? 0.705 -23.132 7.194 1.00 85.88 340 GLU A C 1
ATOM 2775 O O . GLU A 1 340 ? 1.653 -23.697 6.649 1.00 85.88 340 GLU A O 1
ATOM 2780 N N . HIS A 1 341 ? 0.506 -23.199 8.514 1.00 82.75 341 HIS A N 1
ATOM 2781 C CA . HIS A 1 341 ? 1.351 -23.930 9.465 1.00 82.75 341 HIS A CA 1
ATOM 2782 C C . HIS A 1 341 ? 2.828 -23.498 9.517 1.00 82.75 341 HIS A C 1
ATOM 2784 O O . HIS A 1 341 ? 3.667 -24.208 10.083 1.00 82.75 341 HIS A O 1
ATOM 2790 N N . LYS A 1 342 ? 3.154 -22.314 8.988 1.00 82.94 342 LYS A N 1
ATOM 2791 C CA . LYS A 1 342 ? 4.489 -21.711 9.067 1.00 82.94 342 LYS A CA 1
ATOM 2792 C C . LYS A 1 342 ? 4.493 -20.498 9.995 1.00 82.94 342 LYS A C 1
ATOM 2794 O O . LYS A 1 342 ? 3.455 -19.899 10.282 1.00 82.94 342 LYS A O 1
ATOM 2799 N N . ALA A 1 343 ? 5.685 -20.158 10.484 1.00 78.75 343 ALA A N 1
ATOM 2800 C CA . ALA A 1 343 ? 5.907 -18.950 11.268 1.00 78.75 343 ALA A CA 1
ATOM 2801 C C . ALA A 1 343 ? 5.784 -17.697 10.388 1.00 78.75 343 ALA A C 1
ATOM 2803 O O . ALA A 1 343 ? 6.115 -17.716 9.201 1.00 78.75 343 ALA A O 1
ATOM 2804 N N . TRP A 1 344 ? 5.340 -16.597 10.989 1.00 82.12 344 TRP A N 1
ATOM 2805 C CA . TRP A 1 344 ? 5.164 -15.323 10.296 1.00 82.12 344 TRP A CA 1
ATOM 2806 C C . TRP A 1 344 ? 6.517 -14.638 10.030 1.00 82.12 344 TRP A C 1
ATOM 2808 O O . TRP A 1 344 ? 7.229 -14.332 10.990 1.00 82.12 344 TRP A O 1
ATOM 2818 N N . PRO A 1 345 ? 6.881 -14.349 8.764 1.00 73.25 345 PRO A N 1
ATOM 2819 C CA . PRO A 1 345 ? 8.144 -13.680 8.446 1.00 73.25 345 PRO A CA 1
ATOM 2820 C C . PRO A 1 345 ? 8.263 -12.308 9.129 1.00 73.25 345 PRO A C 1
ATOM 2822 O O . PRO A 1 345 ? 7.314 -11.528 9.105 1.00 73.25 345 PRO A O 1
ATOM 2825 N N . GLY A 1 346 ? 9.423 -12.001 9.722 1.00 66.69 346 GLY A N 1
ATOM 2826 C CA . GLY A 1 346 ? 9.703 -10.694 10.347 1.00 66.69 346 GLY A CA 1
ATOM 2827 C C . GLY A 1 346 ? 8.991 -10.438 11.684 1.00 66.69 346 GLY A C 1
ATOM 2828 O O . GLY A 1 346 ? 9.003 -9.318 12.199 1.00 66.69 346 GLY A O 1
ATOM 2829 N N . HIS A 1 347 ? 8.360 -11.461 12.269 1.00 68.00 347 HIS A N 1
ATOM 2830 C CA . HIS A 1 347 ? 7.698 -11.362 13.565 1.00 68.00 347 HIS A CA 1
ATOM 2831 C C . HIS A 1 347 ? 8.257 -12.386 14.552 1.00 68.00 347 HIS A C 1
ATOM 2833 O O . HIS A 1 347 ? 8.326 -13.575 14.267 1.00 68.00 347 HIS A O 1
ATOM 2839 N N . ARG A 1 348 ? 8.532 -11.946 15.787 1.00 66.62 348 ARG A N 1
ATOM 2840 C CA . ARG A 1 348 ? 8.969 -12.809 16.907 1.00 66.62 348 ARG A CA 1
ATOM 2841 C C . ARG A 1 348 ? 7.858 -13.714 17.469 1.00 66.62 348 ARG A C 1
ATOM 2843 O O . ARG A 1 348 ? 7.928 -14.148 18.614 1.00 66.62 348 ARG A O 1
ATOM 2850 N N . SER A 1 349 ? 6.782 -13.932 16.716 1.00 72.69 349 SER A N 1
ATOM 2851 C CA . SER A 1 349 ? 5.630 -14.695 17.186 1.00 72.69 349 SER A CA 1
ATOM 2852 C C . SER A 1 349 ? 5.836 -16.183 16.934 1.00 72.69 349 SER A C 1
ATOM 2854 O O . SER A 1 349 ? 6.165 -16.579 15.823 1.00 72.69 349 SER A O 1
ATOM 2856 N N . SER A 1 350 ? 5.561 -17.009 17.942 1.00 76.56 350 SER A N 1
ATOM 2857 C CA . SER A 1 350 ? 5.478 -18.468 17.802 1.00 76.56 350 SER A CA 1
ATOM 2858 C C . SER A 1 350 ? 4.165 -18.942 17.167 1.00 76.56 350 SER A C 1
ATOM 2860 O O . SER A 1 350 ? 3.971 -20.143 16.988 1.00 76.56 350 SER A O 1
ATOM 2862 N N . LYS A 1 351 ? 3.241 -18.023 16.849 1.00 83.06 351 LYS A N 1
ATOM 2863 C CA . LYS A 1 351 ? 1.973 -18.354 16.195 1.00 83.06 351 LYS A CA 1
ATOM 2864 C C . LYS A 1 351 ? 2.236 -18.907 14.792 1.00 83.06 351 LYS A C 1
ATOM 2866 O O . LYS A 1 351 ? 3.027 -18.337 14.044 1.00 83.06 351 LYS A O 1
ATOM 2871 N N . ALA A 1 352 ? 1.519 -19.967 14.433 1.00 85.06 352 ALA A N 1
ATOM 2872 C CA . ALA A 1 352 ? 1.501 -20.520 13.085 1.00 85.06 352 ALA A CA 1
ATOM 2873 C C . ALA A 1 352 ? 0.177 -20.167 12.408 1.00 85.06 352 ALA A C 1
ATOM 2875 O O . ALA A 1 352 ? -0.881 -20.277 13.035 1.00 85.06 352 ALA A O 1
ATOM 2876 N N . ALA A 1 353 ? 0.235 -19.729 11.153 1.00 88.75 353 ALA A N 1
ATOM 2877 C CA . ALA A 1 353 ? -0.962 -19.336 10.424 1.00 88.75 353 ALA A CA 1
ATOM 2878 C C . ALA A 1 353 ? -1.893 -20.532 10.185 1.0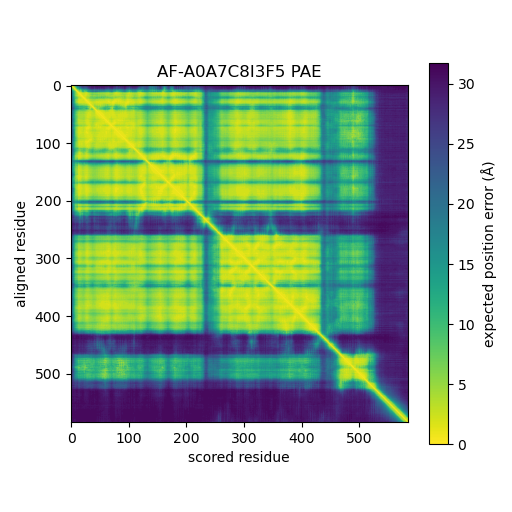0 88.75 353 ALA A C 1
ATOM 2880 O O . ALA A 1 353 ? -1.443 -21.650 9.928 1.00 88.75 353 ALA A O 1
ATOM 2881 N N . GLU A 1 354 ? -3.197 -20.279 10.228 1.00 89.75 354 GLU A N 1
ATOM 2882 C CA . GLU A 1 354 ? -4.220 -21.287 9.951 1.00 89.75 354 GLU A CA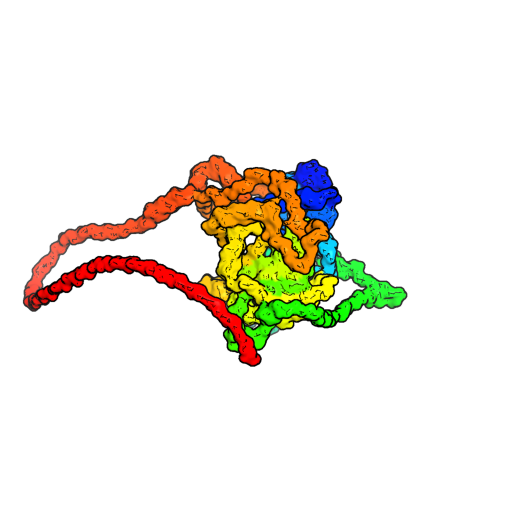 1
ATOM 2883 C C . GLU A 1 354 ? -5.254 -20.746 8.974 1.00 89.75 354 GLU A C 1
ATOM 2885 O O . GLU A 1 354 ? -5.658 -19.584 9.066 1.00 89.75 354 GLU A O 1
ATOM 2890 N N . VAL A 1 355 ? -5.716 -21.607 8.069 1.00 91.62 355 VAL A N 1
ATOM 2891 C CA . VAL A 1 355 ? -6.683 -21.249 7.034 1.00 91.62 355 VAL A CA 1
ATOM 2892 C C . VAL A 1 355 ? -7.966 -22.061 7.211 1.00 91.62 355 VAL A C 1
ATOM 2894 O O . VAL A 1 355 ? -7.966 -23.257 7.499 1.00 91.62 355 VAL A O 1
ATOM 2897 N N . SER A 1 356 ? -9.105 -21.398 7.050 1.00 93.00 356 SER A N 1
ATOM 2898 C CA . SER A 1 356 ? -10.420 -22.044 6.994 1.00 93.00 356 SER A CA 1
ATOM 2899 C C . SER A 1 356 ? -11.361 -21.224 6.127 1.00 93.00 356 SER A C 1
ATOM 2901 O O . SER A 1 356 ? -11.158 -20.021 5.987 1.00 93.00 356 SER A O 1
ATOM 2903 N N . TYR A 1 357 ? -12.426 -21.825 5.621 1.00 94.94 357 TYR A N 1
ATOM 2904 C CA . TYR A 1 357 ? -13.480 -21.080 4.954 1.00 94.94 357 TYR A CA 1
ATOM 2905 C C . TYR A 1 357 ? -14.208 -20.147 5.920 1.00 94.94 357 TYR A C 1
ATOM 2907 O O . TYR A 1 357 ? -14.542 -20.511 7.052 1.00 94.94 357 TYR A O 1
ATOM 2915 N N . ALA A 1 358 ? -14.469 -18.929 5.451 1.00 93.56 358 ALA A N 1
ATOM 2916 C CA . ALA A 1 358 ? -15.325 -17.988 6.153 1.00 93.56 358 ALA A CA 1
ATOM 2917 C C . ALA A 1 358 ? -16.801 -18.404 6.036 1.00 93.56 358 ALA A C 1
ATOM 2919 O O . ALA A 1 358 ? -17.215 -19.026 5.060 1.00 93.56 358 ALA A O 1
ATOM 2920 N N . THR A 1 359 ? -17.632 -18.022 7.006 1.00 92.31 359 THR A N 1
ATOM 2921 C CA . THR A 1 359 ? -19.085 -18.264 6.929 1.00 92.31 359 THR A CA 1
ATOM 2922 C C . THR A 1 359 ? -19.744 -17.493 5.782 1.00 92.31 359 THR A C 1
ATOM 2924 O O . THR A 1 359 ? -20.717 -17.961 5.206 1.00 92.31 359 THR A O 1
ATOM 2927 N N . ILE A 1 360 ? -19.224 -16.306 5.462 1.00 93.62 360 ILE A N 1
ATOM 2928 C CA . ILE A 1 360 ? -19.699 -15.471 4.353 1.00 93.62 360 ILE A CA 1
ATOM 2929 C C . ILE A 1 360 ? -18.727 -15.657 3.197 1.00 93.62 360 ILE A C 1
ATOM 2931 O O . ILE A 1 360 ? -17.521 -15.538 3.401 1.00 93.62 360 ILE A O 1
ATOM 2935 N N . GLN A 1 361 ? -19.270 -15.975 2.027 1.00 96.69 361 GLN A N 1
ATOM 2936 C CA . GLN A 1 361 ? -18.528 -16.327 0.821 1.00 96.69 361 GLN A CA 1
ATOM 2937 C C . GLN A 1 361 ? -18.822 -15.331 -0.302 1.00 96.69 361 GLN A C 1
ATOM 2939 O O . GLN A 1 361 ? -19.980 -14.959 -0.491 1.00 96.69 361 GLN A O 1
ATOM 2944 N N . GLY A 1 362 ? -17.784 -14.951 -1.045 1.00 96.44 362 GLY A N 1
ATOM 2945 C CA . GLY A 1 362 ? -17.839 -14.051 -2.197 1.00 96.44 362 GLY A CA 1
ATOM 2946 C C . GLY A 1 362 ? -17.653 -12.570 -1.847 1.00 96.44 362 GLY A C 1
ATOM 2947 O O . GLY A 1 362 ? -18.072 -12.097 -0.783 1.00 96.44 362 GLY A O 1
ATOM 2948 N N . LYS A 1 363 ? -17.045 -11.822 -2.776 1.00 97.06 363 LYS A N 1
ATOM 2949 C CA . LYS A 1 363 ? -16.792 -10.377 -2.669 1.00 97.06 363 LYS A CA 1
ATOM 2950 C C . LYS A 1 363 ? -18.083 -9.593 -2.452 1.00 97.06 363 LYS A C 1
ATOM 2952 O O . LYS A 1 363 ? -18.159 -8.778 -1.536 1.00 97.06 363 LYS A O 1
ATOM 2957 N N . GLU A 1 364 ? -19.124 -9.866 -3.232 1.00 96.69 364 GLU A N 1
ATOM 2958 C CA . GLU A 1 364 ? -20.401 -9.147 -3.197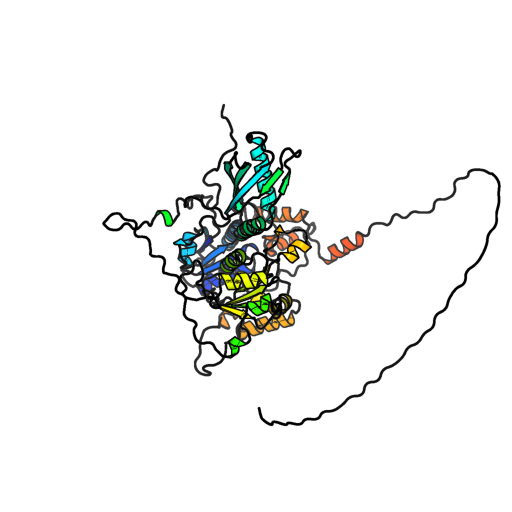 1.00 96.69 364 GLU A CA 1
ATOM 2959 C C . GLU A 1 364 ? -21.081 -9.307 -1.836 1.00 96.69 364 GLU A C 1
ATOM 2961 O O . GLU A 1 364 ? -21.570 -8.337 -1.257 1.00 96.69 364 GLU A O 1
ATOM 2966 N N . ALA A 1 365 ? -21.064 -10.521 -1.279 1.00 96.69 365 ALA A N 1
ATOM 2967 C CA . ALA A 1 365 ? -21.636 -10.788 0.034 1.00 96.69 365 ALA A CA 1
ATOM 2968 C C . ALA A 1 365 ? -20.865 -10.062 1.149 1.00 96.69 365 ALA A C 1
ATOM 2970 O O . ALA A 1 365 ? -21.476 -9.542 2.087 1.00 96.69 365 ALA A O 1
ATOM 2971 N N . LEU A 1 366 ? -19.533 -9.983 1.047 1.00 97.38 366 LEU A N 1
ATOM 2972 C CA . LEU A 1 366 ? -18.698 -9.218 1.976 1.00 97.38 366 LEU A CA 1
ATOM 2973 C C . LEU A 1 366 ? -18.961 -7.713 1.857 1.00 97.38 366 LEU A C 1
ATOM 2975 O O . LEU A 1 366 ? -19.163 -7.054 2.877 1.00 97.38 366 LEU A O 1
ATOM 2979 N N . VAL A 1 367 ? -19.048 -7.177 0.639 1.00 96.94 367 VAL A N 1
ATOM 2980 C CA . VAL A 1 367 ? -19.414 -5.774 0.397 1.00 96.94 367 VAL A CA 1
ATOM 2981 C C . VAL A 1 367 ? -20.774 -5.465 1.019 1.00 96.94 367 VAL A C 1
ATOM 2983 O O . VAL A 1 367 ? -20.889 -4.534 1.810 1.00 96.94 367 VAL A O 1
ATOM 2986 N N . GLN A 1 368 ? -21.793 -6.289 0.772 1.00 94.75 368 GLN A N 1
ATOM 2987 C CA . GLN A 1 368 ? -23.130 -6.104 1.348 1.00 94.75 368 GLN A CA 1
ATOM 2988 C C . GLN A 1 368 ? -23.160 -6.215 2.878 1.00 94.75 368 GLN A C 1
ATOM 2990 O O . GLN A 1 368 ? -23.965 -5.554 3.551 1.00 94.75 368 GLN A O 1
ATOM 2995 N N . LYS A 1 369 ? -22.271 -7.034 3.449 1.00 93.31 369 LYS A N 1
ATOM 2996 C CA . LYS A 1 369 ? -22.098 -7.144 4.897 1.00 93.31 369 LYS A CA 1
ATOM 2997 C C . LYS A 1 369 ? -21.525 -5.858 5.491 1.00 93.31 369 LYS A C 1
ATOM 2999 O O . LYS A 1 369 ? -22.017 -5.409 6.525 1.00 93.31 369 LYS A O 1
ATOM 3004 N N . PHE A 1 370 ? -20.492 -5.292 4.867 1.00 94.81 370 PHE A N 1
ATOM 3005 C CA . PHE A 1 370 ? -19.701 -4.217 5.462 1.00 94.81 370 PHE A CA 1
ATOM 3006 C C . PHE A 1 370 ? -20.100 -2.805 5.019 1.00 94.81 370 PHE A C 1
ATOM 3008 O O . PHE A 1 370 ? -19.963 -1.899 5.830 1.00 94.81 370 PHE A O 1
ATOM 3015 N N . ARG A 1 371 ? -20.681 -2.600 3.828 1.00 93.62 371 ARG A N 1
ATOM 3016 C CA . ARG A 1 371 ? -21.028 -1.255 3.310 1.00 93.62 371 ARG A CA 1
ATOM 3017 C C . ARG A 1 371 ? -21.950 -0.447 4.229 1.00 93.62 371 ARG A C 1
ATOM 3019 O O . ARG A 1 371 ? -21.866 0.767 4.283 1.00 93.62 371 ARG A O 1
ATOM 3026 N N . ASN A 1 372 ? -22.825 -1.130 4.972 1.00 90.06 372 ASN A N 1
ATOM 3027 C CA . ASN A 1 372 ? -23.754 -0.521 5.933 1.00 90.06 372 ASN A CA 1
ATOM 3028 C C . ASN A 1 372 ? -23.335 -0.759 7.394 1.00 90.06 372 ASN A C 1
ATOM 3030 O O . ASN A 1 372 ? -24.154 -0.610 8.300 1.00 90.06 372 ASN A O 1
ATOM 3034 N N . SER A 1 373 ? -22.112 -1.231 7.630 1.00 90.44 373 SER A N 1
ATOM 3035 C CA . SER A 1 373 ? -21.585 -1.465 8.972 1.00 90.44 373 SER A CA 1
ATOM 3036 C C . SER A 1 373 ? -20.954 -0.186 9.509 1.00 90.44 373 SER A C 1
ATOM 3038 O O . SER A 1 373 ? -20.271 0.533 8.781 1.00 90.44 373 SER A O 1
ATOM 3040 N N . SER A 1 374 ? -21.114 0.062 10.808 1.00 87.75 374 SER A N 1
ATOM 3041 C CA . SER A 1 374 ? -20.462 1.182 11.497 1.00 87.75 374 SER A CA 1
ATOM 3042 C C . SER A 1 374 ? -18.932 1.123 11.433 1.00 87.75 374 SER A C 1
ATOM 3044 O O . SER A 1 374 ? -18.296 2.158 11.579 1.00 87.75 374 SER A O 1
ATOM 3046 N N . VAL A 1 375 ? -18.332 -0.032 11.112 1.00 88.56 375 VAL A N 1
ATOM 3047 C CA . VAL A 1 375 ? -16.880 -0.142 10.866 1.00 88.56 375 VAL A CA 1
ATOM 3048 C C . VAL A 1 375 ? -16.390 0.795 9.758 1.00 88.56 375 VAL A C 1
ATOM 3050 O O . VAL A 1 375 ? -15.254 1.253 9.806 1.00 88.56 375 VAL A O 1
ATOM 3053 N N . MET A 1 376 ? -17.241 1.119 8.779 1.00 88.88 376 MET A N 1
ATOM 3054 C CA . MET A 1 376 ? -16.895 2.047 7.697 1.00 88.88 376 MET A CA 1
ATOM 3055 C C . MET A 1 376 ? -16.761 3.496 8.186 1.00 88.88 376 MET A C 1
ATOM 3057 O O . MET A 1 376 ? -16.167 4.310 7.490 1.00 88.88 376 MET A O 1
ATOM 3061 N N . GLN A 1 377 ? -17.270 3.807 9.385 1.00 86.44 377 GLN A N 1
ATOM 3062 C CA . GLN A 1 377 ? -17.136 5.110 10.050 1.00 86.44 377 GLN A CA 1
ATOM 3063 C C . GLN A 1 377 ? -15.907 5.177 10.973 1.00 86.44 377 GLN A C 1
ATOM 3065 O O . GLN A 1 377 ? -15.593 6.230 11.533 1.00 86.44 377 GLN A O 1
ATOM 3070 N N . GLU A 1 378 ? -15.190 4.063 11.146 1.00 87.81 378 GLU A N 1
ATOM 3071 C CA . GLU A 1 378 ? -13.954 4.052 11.925 1.00 87.81 378 GLU A CA 1
ATOM 3072 C C . GLU A 1 378 ? -12.772 4.588 11.131 1.00 87.81 378 GLU A C 1
ATOM 3074 O O . GLU A 1 378 ? -12.905 4.959 9.971 1.00 87.81 378 GLU A O 1
ATOM 3079 N N . THR A 1 379 ? -11.603 4.695 11.751 1.00 88.69 379 THR A N 1
ATOM 3080 C CA . THR A 1 379 ? -10.381 5.147 11.073 1.00 88.69 379 THR A CA 1
ATOM 3081 C C . THR A 1 379 ? -10.051 4.266 9.858 1.00 88.69 379 THR A C 1
ATOM 3083 O O . THR A 1 379 ? -10.292 3.057 9.902 1.00 88.69 379 THR A O 1
ATOM 3086 N N . PRO A 1 380 ? -9.464 4.809 8.773 1.00 90.25 380 PRO A N 1
ATOM 3087 C CA . PRO A 1 380 ? -9.196 4.039 7.553 1.00 90.25 380 PRO A CA 1
ATOM 3088 C C . PRO A 1 380 ? -8.410 2.732 7.761 1.00 90.25 380 PRO A C 1
ATOM 3090 O O . PRO A 1 380 ? -8.674 1.734 7.088 1.00 90.25 380 PRO A O 1
ATOM 3093 N N . PHE A 1 381 ? -7.475 2.677 8.716 1.00 91.44 381 PHE A N 1
ATOM 3094 C CA . PHE A 1 381 ? -6.708 1.455 9.015 1.00 91.44 381 PHE A CA 1
ATOM 3095 C C . PHE A 1 381 ? -7.541 0.314 9.625 1.00 91.44 381 PHE A C 1
ATOM 3097 O O . PHE A 1 381 ? -7.091 -0.831 9.633 1.00 91.44 381 PHE A O 1
ATOM 3104 N N . CYS A 1 382 ? -8.749 0.614 10.107 1.00 91.44 382 CYS A N 1
ATOM 3105 C CA . CYS A 1 382 ? -9.698 -0.331 10.690 1.00 91.44 382 CYS A CA 1
ATOM 3106 C C . CYS A 1 382 ? -10.751 -0.839 9.695 1.00 91.44 382 CYS A C 1
ATOM 3108 O O . CYS A 1 382 ? -11.576 -1.676 10.071 1.00 91.44 382 CYS A O 1
ATOM 3110 N N . ARG A 1 383 ? -10.774 -0.315 8.463 1.00 93.50 383 ARG A N 1
ATOM 3111 C CA . ARG A 1 383 ? -11.820 -0.593 7.469 1.00 93.50 383 ARG A CA 1
ATOM 3112 C C . ARG A 1 383 ? -11.466 -1.800 6.583 1.00 93.50 383 ARG A C 1
ATOM 3114 O O . ARG A 1 383 ? -10.286 -2.071 6.351 1.00 93.50 383 ARG A O 1
ATOM 3121 N N . PRO A 1 384 ? -12.467 -2.541 6.077 1.00 96.69 384 PRO A N 1
ATOM 3122 C CA . PRO A 1 384 ? -12.272 -3.510 5.000 1.00 96.69 384 PRO A CA 1
ATOM 3123 C C . PRO A 1 384 ? -11.846 -2.814 3.705 1.00 96.69 384 PRO A C 1
ATOM 3125 O O . PRO A 1 384 ? -12.271 -1.695 3.429 1.00 96.69 384 PRO A O 1
ATOM 3128 N N . ARG A 1 385 ? -11.014 -3.494 2.913 1.00 96.88 385 ARG A N 1
ATOM 3129 C CA . ARG A 1 385 ? -10.405 -2.949 1.695 1.00 96.88 385 ARG A CA 1
ATOM 3130 C C . ARG A 1 385 ? -10.694 -3.837 0.498 1.00 96.88 385 ARG A C 1
ATOM 3132 O O . ARG A 1 385 ? -10.716 -5.064 0.623 1.00 96.88 385 ARG A O 1
ATOM 3139 N N . LEU A 1 386 ? -10.908 -3.199 -0.646 1.00 97.62 386 LEU A N 1
ATOM 3140 C CA . LEU A 1 386 ? -11.112 -3.848 -1.935 1.00 97.62 386 LEU A CA 1
ATOM 3141 C C . LEU A 1 386 ? -9.879 -3.657 -2.809 1.00 97.62 386 LEU A C 1
ATOM 3143 O O . LEU A 1 386 ? -9.219 -2.627 -2.725 1.00 97.62 386 LEU A O 1
ATOM 3147 N N . PHE A 1 387 ? -9.589 -4.633 -3.662 1.00 97.31 387 PHE A N 1
ATOM 3148 C CA . PHE A 1 387 ? -8.460 -4.582 -4.588 1.00 97.31 387 PHE A CA 1
ATOM 3149 C C . PHE A 1 387 ? -8.888 -4.986 -5.991 1.00 97.31 387 PHE A C 1
ATOM 3151 O O . PHE A 1 387 ? -9.856 -5.728 -6.164 1.00 97.31 387 PHE A O 1
ATOM 3158 N N . VAL A 1 388 ? -8.217 -4.446 -7.006 1.00 96.88 388 VAL A N 1
ATOM 3159 C CA . VAL A 1 388 ? -8.407 -4.862 -8.399 1.00 96.88 388 VAL A CA 1
ATOM 3160 C C . VAL A 1 388 ? -7.674 -6.180 -8.610 1.00 96.88 388 VAL A C 1
ATOM 3162 O O . VAL A 1 388 ? -6.451 -6.240 -8.494 1.00 96.88 388 VAL A O 1
ATOM 3165 N N . ASP A 1 389 ? -8.407 -7.242 -8.911 1.00 95.88 389 ASP A N 1
ATOM 3166 C CA . ASP A 1 389 ? -7.817 -8.509 -9.330 1.00 95.88 389 ASP A CA 1
ATOM 3167 C C . ASP A 1 389 ? -7.301 -8.432 -10.779 1.00 95.88 389 ASP A C 1
ATOM 3169 O O . ASP A 1 389 ? -7.581 -7.492 -11.531 1.00 95.88 389 ASP A O 1
ATOM 3173 N N . LEU A 1 390 ? -6.510 -9.425 -11.177 1.00 94.75 390 LEU A N 1
ATOM 3174 C CA . LEU A 1 390 ? -5.884 -9.458 -12.494 1.00 94.75 390 LEU A CA 1
ATOM 3175 C C . LEU A 1 390 ? -6.903 -9.529 -13.644 1.00 94.75 390 LEU A C 1
ATOM 3177 O O . LEU A 1 390 ? -6.686 -8.891 -14.673 1.00 94.75 390 LEU A O 1
ATOM 3181 N N . GLU A 1 391 ? -7.995 -10.277 -13.489 1.00 93.62 391 GLU A N 1
ATOM 3182 C CA . GLU A 1 391 ? -9.003 -10.444 -14.540 1.00 93.62 391 GLU A CA 1
ATOM 3183 C C . GLU A 1 391 ? -9.758 -9.132 -14.776 1.00 93.62 391 GLU A C 1
ATOM 3185 O O . GLU A 1 391 ? -9.856 -8.667 -15.914 1.00 93.62 391 GLU A O 1
ATOM 3190 N N . SER A 1 392 ? -10.164 -8.459 -13.697 1.00 95.12 392 SER A N 1
ATOM 3191 C CA . SER A 1 392 ? -10.745 -7.114 -13.753 1.00 95.12 392 SER A CA 1
ATOM 3192 C C . SER A 1 392 ? -9.802 -6.100 -14.417 1.00 95.12 392 SER A C 1
ATOM 3194 O O . SER A 1 392 ? -10.232 -5.297 -15.246 1.00 95.12 392 SER A O 1
ATOM 3196 N N . ALA A 1 393 ? -8.500 -6.140 -14.108 1.00 95.12 393 ALA A N 1
ATOM 3197 C CA . ALA A 1 393 ? -7.515 -5.247 -14.726 1.00 95.12 393 ALA A CA 1
ATOM 3198 C C . ALA A 1 393 ? -7.353 -5.500 -16.239 1.00 95.12 393 ALA A C 1
ATOM 3200 O O . ALA A 1 393 ? -7.205 -4.557 -17.024 1.00 95.12 393 ALA A O 1
ATOM 3201 N N . ILE A 1 394 ? -7.403 -6.768 -16.665 1.00 94.62 394 ILE A N 1
ATOM 3202 C CA . ILE A 1 394 ? -7.380 -7.155 -18.083 1.00 94.62 394 ILE A CA 1
ATOM 3203 C C . ILE A 1 394 ? -8.646 -6.668 -18.795 1.00 94.62 394 ILE A C 1
ATOM 3205 O O . ILE A 1 394 ? -8.541 -6.134 -19.901 1.00 94.62 394 ILE A O 1
ATOM 3209 N N . ALA A 1 395 ? -9.815 -6.794 -18.161 1.00 94.50 395 ALA A N 1
ATOM 3210 C CA . ALA A 1 395 ? -11.095 -6.370 -18.726 1.00 94.50 395 ALA A CA 1
ATOM 3211 C C . ALA A 1 395 ? -11.146 -4.860 -19.025 1.00 94.50 395 ALA A C 1
ATOM 3213 O O . ALA A 1 395 ? -11.739 -4.447 -20.017 1.00 94.50 395 ALA A O 1
ATOM 3214 N N . VAL A 1 396 ? -10.470 -4.037 -18.217 1.00 94.38 396 VAL A N 1
ATOM 3215 C CA . VAL A 1 396 ? -10.352 -2.577 -18.422 1.00 94.38 396 VAL A CA 1
ATOM 3216 C C . VAL A 1 396 ? -9.174 -2.215 -19.350 1.00 94.38 396 VAL A C 1
ATOM 3218 O O . VAL A 1 396 ? -8.843 -1.047 -19.533 1.00 94.38 396 VAL A O 1
ATOM 3221 N N . HIS A 1 397 ? -8.513 -3.206 -19.961 1.00 92.75 397 HIS A N 1
ATOM 3222 C CA . HIS A 1 397 ? -7.323 -3.034 -20.805 1.00 92.75 397 HIS A CA 1
ATOM 3223 C C . HIS A 1 397 ? -6.171 -2.283 -20.118 1.00 92.75 397 HIS A C 1
ATOM 3225 O O . HIS A 1 397 ? -5.333 -1.662 -20.775 1.00 92.75 397 HIS A O 1
ATOM 3231 N N . ASN A 1 398 ? -6.088 -2.372 -18.789 1.00 93.25 398 ASN A N 1
ATOM 3232 C CA . ASN A 1 398 ? -5.033 -1.749 -18.007 1.00 93.25 398 ASN A CA 1
ATOM 3233 C C . ASN A 1 398 ? -4.500 -2.724 -16.958 1.00 93.25 398 ASN A C 1
ATOM 3235 O O . ASN A 1 398 ? -4.763 -2.604 -15.771 1.00 93.25 398 ASN A O 1
ATOM 3239 N N . VAL A 1 399 ? -3.676 -3.677 -17.390 1.00 93.56 399 VAL A N 1
ATOM 3240 C CA . VAL A 1 399 ? -3.093 -4.706 -16.508 1.00 93.56 399 VAL A CA 1
ATOM 3241 C C . VAL A 1 399 ? -2.276 -4.106 -15.348 1.00 93.56 399 VAL A C 1
ATOM 3243 O O . VAL A 1 399 ? -2.053 -4.768 -14.340 1.00 93.56 399 VAL A O 1
ATOM 3246 N N . ARG A 1 400 ? -1.829 -2.845 -15.453 1.00 94.00 400 ARG A N 1
ATOM 3247 C CA . ARG A 1 400 ? -0.953 -2.204 -14.456 1.00 94.00 400 ARG A CA 1
ATOM 3248 C C . ARG A 1 400 ? -1.678 -1.749 -13.195 1.00 94.00 400 ARG A C 1
ATOM 3250 O O . ARG A 1 400 ? -1.013 -1.535 -12.186 1.00 94.00 400 ARG A O 1
ATOM 3257 N N . ILE A 1 401 ? -3.011 -1.677 -13.224 1.00 94.31 401 ILE A N 1
ATOM 3258 C CA . ILE A 1 401 ? -3.813 -1.416 -12.019 1.00 94.31 401 ILE A CA 1
ATOM 3259 C C . ILE A 1 401 ? -4.048 -2.682 -11.186 1.00 94.31 401 ILE A C 1
ATOM 3261 O O . ILE A 1 401 ? -4.610 -2.600 -10.104 1.00 94.31 401 ILE A O 1
ATOM 3265 N N . ALA A 1 402 ? -3.634 -3.862 -11.652 1.00 95.88 402 ALA A N 1
ATOM 3266 C CA . ALA A 1 402 ? -3.785 -5.088 -10.877 1.00 95.88 402 ALA A CA 1
ATOM 3267 C C . ALA A 1 402 ? -3.121 -4.947 -9.489 1.00 95.88 402 ALA A C 1
ATOM 3269 O O . ALA A 1 402 ? -1.967 -4.530 -9.364 1.00 95.88 402 ALA A O 1
ATOM 3270 N N . GLY A 1 403 ? -3.867 -5.278 -8.437 1.00 94.56 403 GLY A N 1
ATOM 3271 C CA . GLY A 1 403 ? -3.471 -5.128 -7.039 1.00 94.56 403 GLY A CA 1
ATOM 3272 C C . GLY A 1 403 ? -3.646 -3.721 -6.453 1.00 94.56 403 GLY A C 1
ATOM 3273 O O . GLY A 1 403 ? -3.315 -3.533 -5.278 1.00 94.56 403 GLY A O 1
ATOM 3274 N N . THR A 1 404 ? -4.147 -2.734 -7.215 1.00 95.38 404 THR A N 1
ATOM 3275 C CA . THR A 1 404 ? -4.490 -1.413 -6.664 1.00 95.38 404 THR A CA 1
ATOM 3276 C C . THR A 1 404 ? -5.715 -1.503 -5.767 1.00 95.38 404 THR A C 1
ATOM 3278 O O . THR A 1 404 ? -6.617 -2.309 -5.988 1.00 95.38 404 THR A O 1
ATOM 3281 N N . GLU A 1 405 ? -5.747 -0.667 -4.735 1.00 94.88 405 GLU A N 1
ATOM 3282 C CA . GLU A 1 405 ? -6.920 -0.533 -3.878 1.00 94.88 405 GLU A CA 1
ATOM 3283 C C . GLU A 1 405 ? -8.074 0.141 -4.632 1.00 94.88 405 GLU A C 1
ATOM 3285 O O . GLU A 1 405 ? -7.852 1.089 -5.386 1.00 94.88 405 GLU A O 1
ATOM 3290 N N . GLN A 1 406 ? -9.290 -0.356 -4.414 1.00 93.56 406 GLN A N 1
ATOM 3291 C CA . GLN A 1 406 ? -10.537 0.219 -4.912 1.00 93.56 406 GLN A CA 1
ATOM 3292 C C . GLN A 1 406 ? -11.300 0.877 -3.763 1.00 93.56 406 GLN A C 1
ATOM 3294 O O . GLN A 1 406 ? -11.261 0.398 -2.625 1.00 93.56 406 GLN A O 1
ATOM 3299 N N . GLU A 1 407 ? -12.043 1.935 -4.076 1.00 91.56 407 GLU A N 1
ATOM 3300 C CA . GLU A 1 407 ? -12.956 2.552 -3.120 1.00 91.56 407 GLU A CA 1
ATOM 3301 C C . GLU A 1 407 ? -14.053 1.576 -2.698 1.00 91.56 407 GLU A C 1
ATOM 3303 O O . GLU A 1 407 ? -14.573 0.778 -3.487 1.00 91.56 407 GLU A O 1
ATOM 3308 N N . PHE A 1 408 ? -14.396 1.626 -1.415 1.00 93.31 408 PHE A N 1
ATOM 3309 C CA . PHE A 1 408 ? -15.462 0.800 -0.882 1.00 93.31 408 PHE A CA 1
ATOM 3310 C C . PHE A 1 408 ? -16.818 1.424 -1.242 1.00 93.31 408 PHE A C 1
ATOM 3312 O O . PHE A 1 408 ? -16.995 2.614 -1.001 1.00 93.31 408 PHE A O 1
ATOM 3319 N N . PRO A 1 409 ? -17.799 0.661 -1.761 1.00 93.94 409 PRO A N 1
ATOM 3320 C CA . PRO A 1 409 ? -19.096 1.222 -2.123 1.00 93.94 409 PRO A CA 1
ATOM 3321 C C . PRO A 1 409 ? -19.805 1.895 -0.948 1.00 93.94 409 PRO A C 1
ATOM 3323 O O . PRO A 1 409 ? -19.907 1.313 0.136 1.00 93.94 409 PRO A O 1
ATOM 3326 N N . GLU A 1 410 ? -20.379 3.069 -1.214 1.00 89.69 410 GLU A N 1
ATOM 3327 C CA . GLU A 1 410 ? -21.139 3.847 -0.235 1.00 89.69 410 GLU A CA 1
ATOM 3328 C C . GLU A 1 410 ? -22.297 3.047 0.394 1.00 89.69 410 GLU A C 1
ATOM 3330 O O . GLU A 1 410 ? -22.815 2.099 -0.217 1.00 89.69 410 GLU A O 1
ATOM 3335 N N . PRO A 1 411 ? -22.756 3.398 1.606 1.00 90.44 411 PRO A N 1
ATOM 3336 C CA . PRO A 1 411 ? -23.918 2.766 2.223 1.00 90.44 411 PRO A CA 1
ATOM 3337 C C . PRO A 1 411 ? -25.174 2.921 1.346 1.00 90.44 411 PRO A C 1
ATOM 3339 O O . PRO A 1 411 ? -25.580 4.032 1.020 1.00 90.44 411 PRO A O 1
ATOM 3342 N N . ASP A 1 412 ? -25.839 1.816 0.995 1.00 91.75 412 ASP A N 1
ATOM 3343 C CA . ASP A 1 412 ? -27.119 1.856 0.260 1.00 91.75 412 ASP A CA 1
ATOM 3344 C C . ASP A 1 412 ? -28.339 1.976 1.182 1.00 91.75 412 ASP A C 1
ATOM 3346 O O . ASP A 1 412 ? -29.436 2.305 0.733 1.00 91.75 412 ASP A O 1
ATOM 3350 N N . ASN A 1 413 ? -28.179 1.699 2.479 1.00 92.06 413 ASN A N 1
ATOM 3351 C CA . ASN A 1 413 ? -29.279 1.644 3.428 1.00 92.06 413 ASN A CA 1
ATOM 3352 C C . ASN A 1 413 ? -28.933 2.395 4.715 1.00 92.06 413 ASN A C 1
ATOM 3354 O O . ASN A 1 413 ? -28.439 1.825 5.694 1.00 92.06 413 ASN A O 1
ATOM 3358 N N . ARG A 1 414 ? -29.283 3.685 4.736 1.00 89.19 414 ARG A N 1
ATOM 3359 C CA . ARG A 1 414 ? -29.012 4.587 5.867 1.00 89.19 414 ARG A CA 1
ATOM 3360 C C . ARG A 1 414 ? -29.644 4.117 7.174 1.00 89.19 414 ARG A C 1
ATOM 3362 O O . ARG A 1 414 ? -29.019 4.227 8.220 1.00 89.19 414 ARG A O 1
ATOM 3369 N N . HIS A 1 415 ? -30.840 3.524 7.143 1.00 89.19 415 HIS A N 1
ATOM 3370 C CA . HIS A 1 415 ? -31.472 2.998 8.359 1.00 89.19 415 HIS A CA 1
ATOM 3371 C C . HIS A 1 415 ? -30.725 1.787 8.927 1.00 89.19 415 HIS A C 1
ATOM 3373 O O . HIS A 1 415 ? -30.644 1.626 10.144 1.00 89.19 415 HIS A O 1
ATOM 3379 N N . LYS A 1 416 ? -30.184 0.918 8.064 1.00 89.75 416 LYS A N 1
ATOM 3380 C CA . LYS A 1 416 ? -29.342 -0.206 8.492 1.00 89.75 416 LYS A CA 1
ATOM 3381 C C . LYS A 1 416 ? -28.031 0.301 9.090 1.00 89.75 416 LYS A C 1
ATOM 3383 O O . LYS A 1 416 ? -27.649 -0.191 10.149 1.00 89.75 416 LYS A O 1
ATOM 3388 N N . LEU A 1 417 ? -27.415 1.305 8.465 1.00 88.06 417 LEU A N 1
ATOM 3389 C CA . LEU A 1 417 ? -26.223 1.967 8.992 1.00 88.06 417 LEU A CA 1
ATOM 3390 C C . LEU A 1 417 ? -26.487 2.610 10.358 1.00 88.06 417 LEU A C 1
ATOM 3392 O O . LEU A 1 417 ? -25.768 2.314 11.307 1.00 88.06 417 LEU A O 1
ATOM 3396 N N . GLN A 1 418 ? -27.554 3.402 10.491 1.00 86.56 418 GLN A N 1
ATOM 3397 C CA . GLN A 1 418 ? -27.915 4.056 11.750 1.00 86.56 418 GLN A CA 1
ATOM 3398 C C . GLN A 1 418 ? -28.106 3.034 12.876 1.00 86.56 418 GLN A C 1
ATOM 3400 O O . GLN A 1 418 ? -27.497 3.152 13.935 1.00 86.56 418 GLN A O 1
ATOM 3405 N N . ARG A 1 419 ? -28.853 1.952 12.617 1.00 87.12 419 ARG A N 1
ATOM 3406 C CA . ARG A 1 419 ? -29.005 0.858 13.590 1.00 87.12 419 ARG A CA 1
ATOM 3407 C C . ARG A 1 419 ? -27.677 0.182 13.932 1.00 87.12 419 ARG A C 1
ATOM 3409 O O . ARG A 1 419 ? -27.486 -0.210 15.079 1.00 87.12 419 ARG A O 1
ATOM 3416 N N . SER A 1 420 ? -26.768 0.028 12.967 1.00 87.31 420 SER A N 1
ATOM 3417 C CA . SER A 1 420 ? -25.427 -0.513 13.223 1.00 87.31 420 SER A CA 1
ATOM 3418 C C . SER A 1 420 ? -24.612 0.411 14.126 1.00 87.31 420 SER A C 1
ATOM 3420 O O . SER A 1 420 ? -23.931 -0.080 15.022 1.00 87.31 420 SER A O 1
ATOM 3422 N N . ILE A 1 421 ? -24.689 1.727 13.915 1.00 83.56 421 ILE A N 1
ATOM 3423 C CA . ILE A 1 421 ? -24.029 2.736 14.752 1.00 83.56 421 ILE A CA 1
ATOM 3424 C C . ILE A 1 421 ? -24.583 2.671 16.178 1.00 83.56 421 ILE A C 1
ATOM 3426 O O . ILE A 1 421 ? -23.815 2.534 17.127 1.00 83.56 421 ILE A O 1
ATOM 3430 N N . ASP A 1 422 ? -25.906 2.681 16.336 1.00 81.19 422 ASP A N 1
ATOM 3431 C CA . ASP A 1 422 ? -26.549 2.658 17.655 1.00 81.19 422 ASP A CA 1
ATOM 3432 C C . ASP A 1 422 ? -26.288 1.338 18.400 1.00 81.19 422 ASP A C 1
ATOM 3434 O O . ASP A 1 422 ? -26.027 1.324 19.608 1.00 81.19 422 ASP A O 1
ATOM 3438 N N . SER A 1 423 ? -26.263 0.217 17.672 1.00 80.19 423 SER A N 1
ATOM 3439 C CA . SER A 1 423 ? -25.865 -1.079 18.223 1.00 80.19 423 SER A CA 1
ATOM 3440 C C . SER A 1 423 ? -24.401 -1.081 18.655 1.00 80.19 423 SER A C 1
ATOM 3442 O O . SER A 1 423 ? -24.102 -1.582 19.735 1.00 80.19 423 SER A O 1
ATOM 3444 N N . ALA A 1 424 ? -23.493 -0.523 17.850 1.00 78.75 424 ALA A N 1
ATOM 3445 C CA . ALA A 1 424 ? -22.074 -0.457 18.186 1.00 78.75 424 ALA A CA 1
ATOM 3446 C C . ALA A 1 424 ? -21.813 0.443 19.403 1.00 78.75 424 ALA A C 1
ATOM 3448 O O . ALA A 1 424 ? -21.013 0.080 20.260 1.00 78.75 424 ALA A O 1
ATOM 3449 N N . ARG A 1 425 ? -22.554 1.552 19.537 1.00 71.94 425 ARG A N 1
ATOM 3450 C CA . ARG A 1 425 ? -22.526 2.423 20.726 1.00 71.94 425 ARG A CA 1
ATOM 3451 C C . ARG A 1 425 ? -22.967 1.699 22.000 1.00 71.94 425 ARG A C 1
ATOM 3453 O O . ARG A 1 425 ? -22.440 1.970 23.072 1.00 71.94 425 ARG A O 1
ATOM 3460 N N . THR A 1 426 ? -23.928 0.781 21.888 1.00 68.81 426 THR A N 1
ATOM 3461 C CA . THR A 1 426 ? -24.530 0.109 23.052 1.00 68.81 426 THR A CA 1
ATOM 3462 C C . THR A 1 426 ? -23.822 -1.197 23.425 1.00 68.81 426 THR A C 1
ATOM 3464 O O . THR A 1 426 ? -23.624 -1.484 24.604 1.00 68.81 426 THR A O 1
ATOM 3467 N N . MET A 1 427 ? -23.467 -2.016 22.433 1.00 59.66 427 MET A N 1
ATOM 3468 C CA . MET A 1 427 ? -22.951 -3.379 22.622 1.00 59.66 427 MET A CA 1
ATOM 3469 C C . MET A 1 427 ? -21.520 -3.589 22.113 1.00 59.66 427 MET A C 1
ATOM 3471 O O . MET A 1 427 ? -20.986 -4.681 22.295 1.00 59.66 427 MET A O 1
ATOM 3475 N N . GLY A 1 428 ? -20.894 -2.576 21.509 1.00 64.56 428 GLY A N 1
ATOM 3476 C CA . GLY A 1 428 ? -19.649 -2.735 20.761 1.00 64.56 428 GLY A CA 1
ATOM 3477 C C . GLY A 1 428 ? -19.894 -3.252 19.340 1.00 64.56 428 GLY A C 1
ATOM 3478 O O . GLY A 1 428 ? -20.973 -3.744 19.003 1.00 64.56 428 GLY A O 1
ATOM 3479 N N . LEU A 1 429 ? -18.890 -3.117 18.471 1.00 61.75 429 LEU A N 1
ATOM 3480 C CA . LEU A 1 429 ? -18.993 -3.515 17.060 1.00 61.75 429 LEU A CA 1
ATOM 3481 C C . LEU A 1 429 ? -19.116 -5.040 16.877 1.00 61.75 429 LEU A C 1
ATOM 3483 O O . LEU A 1 429 ? -19.601 -5.512 15.847 1.00 61.75 429 LEU A O 1
ATOM 3487 N N . TYR A 1 430 ? -18.688 -5.818 17.872 1.00 62.94 430 TYR A N 1
ATOM 3488 C CA . TYR A 1 430 ? -18.624 -7.269 17.795 1.00 62.94 430 TYR A CA 1
ATOM 3489 C C . TYR A 1 430 ? -19.326 -7.934 18.979 1.00 62.94 430 TYR A C 1
ATOM 3491 O O . TYR A 1 430 ? -19.148 -7.502 20.116 1.00 62.94 430 TYR A O 1
ATOM 3499 N N . PRO A 1 431 ? -20.097 -9.012 18.747 1.00 47.50 431 PRO A N 1
ATOM 3500 C CA . PRO A 1 431 ? -20.665 -9.788 19.838 1.00 47.50 431 PRO A CA 1
ATOM 3501 C C . PRO A 1 431 ? -19.547 -10.426 20.681 1.00 47.50 431 PRO A C 1
ATOM 3503 O O . PRO A 1 431 ? -18.594 -10.961 20.104 1.00 47.50 431 PRO A O 1
ATOM 3506 N N . PRO A 1 432 ? -19.667 -10.463 22.019 1.00 46.19 432 PRO A N 1
ATOM 3507 C CA . PRO A 1 432 ? -18.762 -11.246 22.852 1.00 46.19 432 PRO A CA 1
ATOM 3508 C C . PRO A 1 432 ? -18.914 -12.737 22.502 1.00 46.19 432 PRO A C 1
ATOM 3510 O O . PRO A 1 432 ? -20.006 -13.299 22.602 1.00 46.19 432 PRO A O 1
ATOM 3513 N N . ASN A 1 433 ? -17.838 -13.382 22.046 1.00 39.25 433 ASN A N 1
ATOM 3514 C CA . ASN A 1 433 ? -17.857 -14.797 21.655 1.00 39.25 433 ASN A CA 1
ATOM 3515 C C . ASN A 1 433 ? -18.236 -15.708 22.847 1.00 39.25 433 ASN A C 1
ATOM 3517 O O . ASN A 1 433 ? -17.811 -15.481 23.978 1.00 39.25 433 ASN A O 1
ATOM 3521 N N . GLY A 1 434 ? -19.054 -16.736 22.590 1.00 35.81 434 GLY A N 1
ATOM 3522 C CA . GLY A 1 434 ? -19.702 -17.560 23.615 1.00 35.81 434 GLY A CA 1
ATOM 3523 C C . GLY A 1 434 ? -18.902 -18.743 24.190 1.00 35.81 434 GLY A C 1
ATOM 3524 O O . GLY A 1 434 ? -17.906 -19.190 23.633 1.00 35.81 434 GLY A O 1
ATOM 3525 N N . VAL A 1 435 ? -19.492 -19.293 25.265 1.00 35.78 435 VAL A N 1
ATOM 3526 C CA . VAL A 1 435 ? -19.234 -20.569 25.974 1.00 35.78 435 VAL A CA 1
ATOM 3527 C C . VAL A 1 435 ? -18.058 -20.613 26.968 1.00 35.78 435 VAL A C 1
ATOM 3529 O O . VAL A 1 435 ? -17.249 -21.525 26.936 1.00 35.78 435 VAL A O 1
ATOM 3532 N N . LEU A 1 436 ? -18.012 -19.685 27.929 1.00 31.53 436 LEU A N 1
ATOM 3533 C CA . LEU A 1 436 ? -17.854 -19.995 29.365 1.00 31.53 436 LEU A CA 1
ATOM 3534 C C . LEU A 1 436 ? -18.104 -18.719 30.199 1.00 31.53 436 LEU A C 1
ATOM 3536 O O . LEU A 1 436 ? -17.664 -17.639 29.831 1.00 31.53 436 LEU A O 1
ATOM 3540 N N . GLN A 1 437 ? -18.806 -18.871 31.328 1.00 32.19 437 GLN A N 1
ATOM 3541 C CA . GLN A 1 437 ? -19.134 -17.854 32.347 1.00 32.19 437 GLN A CA 1
ATOM 3542 C C . GLN A 1 437 ? -20.102 -16.716 31.961 1.00 32.19 437 GLN A C 1
ATOM 3544 O O . GLN A 1 437 ? -19.742 -15.552 31.801 1.00 32.19 437 GLN A O 1
ATOM 3549 N N . ARG A 1 438 ? -21.405 -17.015 32.068 1.00 39.41 438 ARG A N 1
ATOM 3550 C CA . ARG A 1 438 ? -22.336 -16.068 32.706 1.00 39.41 438 ARG A CA 1
ATOM 3551 C C . ARG A 1 438 ? -21.955 -15.977 34.189 1.00 39.41 438 ARG A C 1
ATOM 3553 O O . ARG A 1 438 ? -22.405 -16.799 34.977 1.00 39.41 438 ARG A O 1
ATOM 3560 N N . GLY A 1 439 ? -21.087 -15.035 34.551 1.00 33.06 439 GLY A N 1
ATOM 3561 C CA . GLY A 1 439 ? -20.759 -14.771 35.957 1.00 33.06 439 GLY A CA 1
ATOM 3562 C C . GLY A 1 439 ? -19.287 -14.495 36.243 1.00 33.06 439 GLY A C 1
ATOM 3563 O O . GLY A 1 439 ? -18.672 -15.243 36.989 1.00 33.06 439 GLY A O 1
ATOM 3564 N N . ARG A 1 440 ? -18.736 -13.435 35.646 1.00 31.23 440 ARG A N 1
ATOM 3565 C CA . ARG A 1 440 ? -17.706 -12.509 36.169 1.00 31.23 440 ARG A CA 1
ATOM 3566 C C . ARG A 1 440 ? -17.263 -11.638 34.993 1.00 31.23 440 ARG A C 1
ATOM 3568 O O . ARG A 1 440 ? -16.973 -12.150 33.919 1.00 31.23 440 ARG A O 1
ATOM 3575 N N . GLY A 1 441 ? -17.316 -10.318 35.161 1.00 35.41 441 GLY A N 1
ATOM 3576 C CA . GLY A 1 441 ? -17.075 -9.355 34.087 1.00 35.41 441 GLY A CA 1
ATOM 3577 C C . GLY A 1 441 ? -15.681 -9.493 33.472 1.00 35.41 441 GLY A C 1
ATOM 3578 O O . GLY A 1 441 ? -14.693 -9.138 34.105 1.00 35.41 441 GLY A O 1
ATOM 3579 N N . GLY A 1 442 ? -15.619 -9.979 32.232 1.00 31.78 442 GLY A N 1
ATOM 3580 C CA . GLY A 1 442 ? -14.463 -9.852 31.349 1.00 31.78 442 GLY A CA 1
ATOM 3581 C C . GLY A 1 442 ? -14.556 -8.542 30.565 1.00 31.78 442 GLY A C 1
ATOM 3582 O O . GLY A 1 442 ? -15.485 -8.334 29.789 1.00 31.78 442 GLY A O 1
ATOM 3583 N N . LEU A 1 443 ? -13.602 -7.651 30.811 1.00 39.72 443 LEU A N 1
ATOM 3584 C CA . LEU A 1 443 ? -13.578 -6.227 30.471 1.00 39.72 443 LEU A CA 1
ATOM 3585 C C . LEU A 1 443 ? -12.872 -5.933 29.118 1.00 39.72 443 LEU A C 1
ATOM 3587 O O . LEU A 1 443 ? -12.074 -4.998 29.021 1.00 39.72 443 LEU A O 1
ATOM 3591 N N . TYR A 1 444 ? -13.094 -6.753 28.080 1.00 40.75 444 TYR A N 1
ATOM 3592 C CA . TYR A 1 444 ? -12.230 -6.779 26.877 1.00 40.75 444 TYR A CA 1
ATOM 3593 C C . TYR A 1 444 ? -12.942 -6.603 25.524 1.00 40.75 444 TYR A C 1
ATOM 3595 O O . TYR A 1 444 ? -12.496 -7.166 24.534 1.00 40.75 444 TYR A O 1
ATOM 3603 N N . ASP A 1 445 ? -14.018 -5.813 25.470 1.00 43.00 445 ASP A N 1
ATOM 3604 C CA . ASP A 1 445 ? -14.560 -5.289 24.195 1.00 43.00 445 ASP A CA 1
ATOM 3605 C C . ASP A 1 445 ? -15.425 -4.027 24.424 1.00 43.00 445 ASP A C 1
ATOM 3607 O O . ASP A 1 445 ? -16.478 -3.830 23.823 1.00 43.00 445 ASP A O 1
ATOM 3611 N N . ARG A 1 446 ? -15.032 -3.189 25.395 1.00 38.84 446 ARG A N 1
ATOM 3612 C CA . ARG A 1 446 ? -15.727 -1.935 25.710 1.00 38.84 446 ARG A CA 1
ATOM 3613 C C . ARG A 1 446 ? -14.758 -0.770 25.549 1.00 38.84 446 ARG A C 1
ATOM 3615 O O . ARG A 1 446 ? -13.980 -0.507 26.460 1.00 38.84 446 ARG A O 1
ATOM 3622 N N . GLY A 1 447 ? -14.857 -0.062 24.425 1.00 42.78 447 GLY A N 1
ATOM 3623 C CA . GLY A 1 447 ? -14.910 1.395 24.533 1.00 42.78 447 GLY A CA 1
ATOM 3624 C C . GLY A 1 447 ? -16.118 1.699 25.413 1.00 42.78 447 GLY A C 1
ATOM 3625 O O . GLY A 1 447 ? -17.186 1.106 25.222 1.00 42.78 447 GLY A O 1
ATOM 3626 N N . THR A 1 448 ? -15.936 2.451 26.489 1.00 41.53 448 THR A N 1
ATOM 3627 C CA . THR A 1 448 ? -17.048 2.669 27.411 1.00 41.53 448 THR A CA 1
ATOM 3628 C C . THR A 1 448 ? -18.144 3.482 26.706 1.00 41.53 448 THR A C 1
ATOM 3630 O O . THR A 1 448 ? -17.842 4.279 25.818 1.00 41.53 448 THR A O 1
ATOM 3633 N N . PRO A 1 449 ? -19.423 3.363 27.110 1.00 41.62 449 PRO A N 1
ATOM 3634 C CA . PRO A 1 449 ? -20.463 4.305 26.687 1.00 41.62 449 PRO A CA 1
ATOM 3635 C C . PRO A 1 449 ? -20.102 5.773 26.976 1.00 41.62 449 PRO A C 1
ATOM 3637 O O . PRO A 1 449 ? -20.692 6.670 26.389 1.00 41.62 449 PRO A O 1
ATOM 3640 N N . ARG A 1 450 ? -19.129 6.011 27.870 1.00 38.56 450 ARG A N 1
ATOM 3641 C CA . ARG A 1 450 ? -18.577 7.324 28.204 1.00 38.56 450 ARG A CA 1
ATOM 3642 C C . ARG A 1 450 ? -17.602 7.834 27.132 1.00 38.56 450 ARG A C 1
ATOM 3644 O O . ARG A 1 450 ? -17.682 9.002 26.785 1.00 38.56 450 ARG A O 1
ATOM 3651 N N . ASP A 1 451 ? -16.791 6.958 26.532 1.00 45.03 451 ASP A N 1
ATOM 3652 C CA . ASP A 1 451 ? -15.806 7.323 25.493 1.00 45.03 451 ASP A CA 1
ATOM 3653 C C . ASP A 1 451 ? -16.444 7.661 24.134 1.00 45.03 451 ASP A C 1
ATOM 3655 O O . ASP A 1 451 ? -15.843 8.353 23.319 1.00 45.03 451 ASP A O 1
ATOM 3659 N N . LEU A 1 452 ? -17.669 7.185 23.885 1.00 46.44 452 LEU A N 1
ATOM 3660 C CA . LEU A 1 452 ? -18.432 7.438 22.652 1.00 46.44 452 LEU A CA 1
ATOM 3661 C C . LEU A 1 452 ? -19.527 8.505 22.810 1.00 46.44 452 LEU A C 1
ATOM 3663 O O . LEU A 1 452 ? -20.090 8.936 21.805 1.00 46.44 452 LEU A O 1
ATOM 3667 N N . ALA A 1 453 ? -19.840 8.922 24.042 1.00 39.09 453 ALA A N 1
ATOM 3668 C CA . ALA A 1 453 ? -20.816 9.981 24.316 1.00 39.09 453 ALA A CA 1
ATOM 3669 C C . ALA A 1 453 ? -20.235 11.396 24.139 1.00 39.09 453 ALA A C 1
ATOM 3671 O O . ALA A 1 453 ? -20.996 12.332 23.918 1.00 39.09 453 ALA A O 1
ATOM 3672 N N . GLU A 1 454 ? -18.907 11.543 24.191 1.00 39.25 454 GLU A N 1
ATOM 3673 C CA . GLU A 1 454 ? -18.200 12.823 24.007 1.00 39.25 454 GLU A CA 1
ATOM 3674 C C . GLU A 1 454 ? -17.554 12.970 22.618 1.00 39.25 454 GLU A C 1
ATOM 3676 O O . GLU A 1 454 ? -16.939 13.993 22.323 1.00 39.25 454 GLU A O 1
ATOM 3681 N N . ALA A 1 455 ? -17.744 11.997 21.716 1.00 36.88 455 ALA A N 1
ATOM 3682 C CA . ALA A 1 455 ? -17.435 12.191 20.304 1.00 36.88 455 ALA A CA 1
ATOM 3683 C C . ALA A 1 455 ? -18.358 13.290 19.757 1.00 36.88 455 ALA A C 1
ATOM 3685 O O . ALA A 1 455 ? -19.565 13.082 19.623 1.00 36.88 455 ALA A O 1
ATOM 3686 N N . SER A 1 456 ? -17.775 14.467 19.507 1.00 32.38 456 SER A N 1
ATOM 3687 C CA . SER A 1 456 ? -18.448 15.685 19.052 1.00 32.38 456 SER A CA 1
ATOM 3688 C C . SER A 1 456 ? -19.627 15.409 18.103 1.00 32.38 456 SER A C 1
ATOM 3690 O O . SER A 1 456 ? -19.471 14.647 17.144 1.00 32.38 456 SER A O 1
ATOM 3692 N N . PRO A 1 457 ? -20.780 16.088 18.268 1.00 30.81 457 PRO A N 1
ATOM 3693 C CA . PRO A 1 457 ? -21.950 15.945 17.394 1.00 30.81 457 PRO A CA 1
ATOM 3694 C C . PRO A 1 457 ? -21.737 16.471 15.953 1.00 30.81 457 PRO A C 1
ATOM 3696 O O . PRO A 1 457 ? -22.699 16.686 15.224 1.00 30.81 457 PRO A O 1
ATOM 3699 N N . GLY A 1 458 ? -20.488 16.663 15.516 1.00 28.72 458 GLY A N 1
ATOM 3700 C CA . GLY A 1 458 ? -20.113 17.217 14.215 1.00 28.72 458 GLY A CA 1
ATOM 3701 C C . GLY A 1 458 ? -19.978 16.204 13.075 1.00 28.72 458 GLY A C 1
ATOM 3702 O O . GLY A 1 458 ? -19.830 16.626 11.934 1.00 28.72 458 GLY A O 1
ATOM 3703 N N . TYR A 1 459 ? -20.064 14.891 13.328 1.00 35.91 459 TYR A N 1
ATOM 3704 C CA . TYR A 1 459 ? -20.021 13.871 12.265 1.00 35.91 459 TYR A CA 1
ATOM 3705 C C . TYR A 1 459 ? -21.362 13.767 11.523 1.00 35.91 459 TYR A C 1
ATOM 3707 O O . TYR A 1 459 ? -22.046 12.744 11.525 1.00 35.91 459 TYR A O 1
ATOM 3715 N N . THR A 1 460 ? -21.737 14.865 10.870 1.00 27.12 460 THR A N 1
ATOM 3716 C CA . THR A 1 460 ? -22.564 14.815 9.669 1.00 27.12 460 THR A CA 1
ATOM 3717 C C . THR A 1 460 ? -21.597 14.703 8.503 1.00 27.12 460 THR A C 1
ATOM 3719 O O . THR A 1 460 ? -20.641 15.466 8.409 1.00 27.12 460 THR A O 1
ATOM 3722 N N . VAL A 1 461 ? -21.826 13.712 7.650 1.00 32.31 461 VAL A N 1
ATOM 3723 C CA . VAL A 1 461 ? -21.147 13.503 6.372 1.00 32.31 461 VAL A CA 1
ATOM 3724 C C . VAL A 1 461 ? -21.007 14.850 5.643 1.00 32.31 461 VAL A C 1
ATOM 3726 O O . VAL A 1 461 ? -21.963 15.336 5.053 1.00 32.31 461 VAL A O 1
ATOM 3729 N N . LEU A 1 462 ? -19.820 15.469 5.678 1.00 31.67 462 LEU A N 1
ATOM 3730 C CA . LEU A 1 462 ? -19.522 16.648 4.850 1.00 31.67 462 LEU A CA 1
ATOM 3731 C C . LEU A 1 462 ? -19.489 16.286 3.359 1.00 31.67 462 LEU A C 1
ATOM 3733 O O . LEU A 1 462 ? -19.589 17.166 2.515 1.00 31.67 462 LEU A O 1
ATOM 3737 N N . HIS A 1 463 ? -19.443 14.992 3.036 1.00 36.91 463 HIS A N 1
ATOM 3738 C CA . HIS A 1 463 ? -19.439 14.442 1.681 1.00 36.91 463 HIS A CA 1
ATOM 3739 C C . HIS A 1 463 ? -20.770 14.612 0.914 1.00 36.91 463 HIS A C 1
ATOM 3741 O O . HIS A 1 463 ? -20.940 14.067 -0.175 1.00 36.91 463 HIS A O 1
ATOM 3747 N N . GLU A 1 464 ? -21.733 15.339 1.486 1.00 37.78 464 GLU A N 1
ATOM 3748 C CA . GLU A 1 464 ? -23.103 15.460 0.980 1.00 37.78 464 GLU A CA 1
ATOM 3749 C C . GLU A 1 464 ? -23.380 16.766 0.224 1.00 37.78 464 GLU A C 1
ATOM 3751 O O . GLU A 1 464 ? -24.516 17.037 -0.165 1.00 37.78 464 GLU A O 1
ATOM 3756 N N . GLN A 1 465 ? -22.358 17.578 -0.042 1.00 42.62 465 GLN A N 1
ATOM 3757 C CA . GLN A 1 465 ? -22.503 18.627 -1.040 1.00 42.62 465 GLN A CA 1
ATOM 3758 C C . GLN A 1 465 ? -22.173 18.012 -2.390 1.00 42.62 465 GLN A C 1
ATOM 3760 O O . GLN A 1 465 ? -21.008 17.821 -2.718 1.00 42.62 465 GLN A O 1
ATOM 3765 N N . GLY A 1 466 ? -23.212 17.674 -3.154 1.00 47.28 466 GLY A N 1
ATOM 3766 C CA . GLY A 1 466 ? -23.139 17.323 -4.572 1.00 47.28 466 GLY A CA 1
ATOM 3767 C C . GLY A 1 466 ? -22.577 18.469 -5.422 1.00 47.28 466 GLY A C 1
ATOM 3768 O O . GLY A 1 466 ? -23.282 19.057 -6.243 1.00 47.28 466 GLY A O 1
ATOM 3769 N N . LEU A 1 467 ? -21.324 18.824 -5.158 1.00 55.81 467 LEU A N 1
ATOM 3770 C CA . LEU A 1 467 ? -20.527 19.856 -5.789 1.00 55.81 467 LEU A CA 1
ATOM 3771 C C . LEU A 1 467 ? -19.684 19.185 -6.861 1.00 55.81 467 LEU A C 1
ATOM 3773 O O . LEU A 1 467 ? -18.881 18.298 -6.576 1.00 55.81 467 LEU A O 1
ATOM 3777 N N . VAL A 1 468 ? -19.867 19.626 -8.100 1.00 58.53 468 VAL A N 1
ATOM 3778 C CA . VAL A 1 468 ? -19.021 19.208 -9.213 1.00 58.53 468 VAL A CA 1
ATOM 3779 C C . VAL A 1 468 ? -17.972 20.294 -9.414 1.00 58.53 468 VAL A C 1
ATOM 3781 O O . VAL A 1 468 ? -18.297 21.420 -9.788 1.00 58.53 468 VAL A O 1
ATOM 3784 N N . VAL A 1 469 ? -16.707 19.960 -9.157 1.00 64.88 469 VAL A N 1
ATOM 3785 C CA . VAL A 1 469 ? -15.564 20.836 -9.444 1.00 64.88 469 VAL A CA 1
ATOM 3786 C C . VAL A 1 469 ? -14.953 20.406 -10.771 1.00 64.88 469 VAL A C 1
ATOM 3788 O O . VAL A 1 469 ? -14.459 19.288 -10.901 1.00 64.88 469 VAL A O 1
ATOM 3791 N N . TYR A 1 470 ? -14.983 21.289 -11.769 1.00 71.50 470 TYR A N 1
ATOM 3792 C CA . TYR A 1 470 ? -14.326 21.028 -13.049 1.00 71.50 470 TYR A CA 1
ATOM 3793 C C . TYR A 1 470 ? -12.800 21.007 -12.902 1.00 71.50 470 TYR A C 1
ATOM 3795 O O . TYR A 1 470 ? -12.237 21.788 -12.136 1.00 71.50 470 TYR A O 1
ATOM 3803 N N . ASP A 1 471 ? -12.117 20.189 -13.708 1.00 68.31 471 ASP A N 1
ATOM 3804 C CA . ASP A 1 471 ? -10.657 20.016 -13.634 1.00 68.31 471 ASP A CA 1
ATOM 3805 C C . ASP A 1 471 ? -9.866 21.330 -13.753 1.00 68.31 471 ASP A C 1
ATOM 3807 O O . ASP A 1 471 ? -8.849 21.501 -13.086 1.00 68.31 471 ASP A O 1
ATOM 3811 N N . HIS A 1 472 ? -10.346 22.300 -14.539 1.00 71.50 472 HIS A N 1
ATOM 3812 C CA . HIS A 1 472 ? -9.682 23.603 -14.671 1.00 71.50 472 HIS A CA 1
ATOM 3813 C C . HIS A 1 472 ? -9.743 24.456 -13.391 1.00 71.50 472 HIS A C 1
ATOM 3815 O O . HIS A 1 472 ? -8.899 25.330 -13.207 1.00 71.50 472 HIS A O 1
ATOM 3821 N N . ASN A 1 473 ? -10.698 24.186 -12.495 1.00 77.50 473 ASN A N 1
ATOM 3822 C CA . ASN A 1 473 ? -10.834 24.875 -11.211 1.00 77.50 473 ASN A CA 1
ATOM 3823 C C . ASN A 1 473 ? -10.013 24.208 -10.101 1.00 77.50 473 ASN A C 1
ATOM 3825 O O . ASN A 1 473 ? -9.674 24.877 -9.127 1.00 77.50 473 ASN A O 1
ATOM 3829 N N . LYS A 1 474 ? -9.646 22.926 -10.250 1.00 82.81 474 LYS A N 1
ATOM 3830 C CA . LYS A 1 474 ? -8.846 22.189 -9.254 1.00 82.81 474 LYS A CA 1
ATOM 3831 C C . LYS A 1 474 ? -7.520 22.883 -8.968 1.00 82.81 474 LYS A C 1
ATOM 3833 O O . LYS A 1 474 ? -7.193 23.127 -7.815 1.00 82.81 474 LYS A O 1
ATOM 3838 N N . ARG A 1 475 ? -6.822 23.318 -10.019 1.00 84.12 475 ARG A N 1
ATOM 3839 C CA . ARG A 1 475 ? -5.544 24.026 -9.887 1.00 84.12 475 ARG A CA 1
ATOM 3840 C C . ARG A 1 475 ? -5.663 25.343 -9.115 1.00 84.12 475 ARG A C 1
ATOM 3842 O O . ARG A 1 475 ? -4.796 25.661 -8.312 1.00 84.12 475 ARG A O 1
ATOM 3849 N N . ALA A 1 476 ? -6.741 26.099 -9.319 1.00 83.00 476 ALA A N 1
ATOM 3850 C CA . ALA A 1 476 ? -6.968 27.337 -8.573 1.00 83.00 476 ALA A CA 1
ATOM 3851 C C . ALA A 1 476 ? -7.208 27.068 -7.076 1.00 83.00 476 ALA A C 1
ATOM 3853 O O . ALA A 1 476 ? -6.788 27.855 -6.231 1.00 83.00 476 ALA A O 1
ATOM 3854 N N . ILE A 1 477 ? -7.852 25.944 -6.750 1.00 82.94 477 ILE A N 1
ATOM 3855 C CA . ILE A 1 477 ? -8.076 25.496 -5.370 1.00 82.94 477 ILE A CA 1
ATOM 3856 C C . ILE A 1 477 ? -6.752 25.065 -4.729 1.00 82.94 477 ILE A C 1
ATOM 3858 O O . ILE A 1 477 ? -6.467 25.472 -3.605 1.00 82.94 477 ILE A O 1
ATOM 3862 N N . GLU A 1 478 ? -5.918 24.317 -5.454 1.00 87.06 478 GLU A N 1
ATOM 3863 C CA . GLU A 1 478 ? -4.564 23.937 -5.024 1.00 87.06 478 GLU A CA 1
ATOM 3864 C C . GLU A 1 478 ? -3.686 25.167 -4.756 1.00 87.06 478 GLU A C 1
ATOM 3866 O O . GLU A 1 478 ? -3.059 25.273 -3.702 1.00 87.06 478 GLU A O 1
ATOM 3871 N N . GLU A 1 479 ? -3.679 26.136 -5.675 1.00 85.38 479 GLU A N 1
ATOM 3872 C CA . GLU A 1 479 ? -2.924 27.386 -5.537 1.00 85.38 479 GLU A CA 1
ATOM 3873 C C . GLU A 1 479 ? -3.452 28.244 -4.374 1.00 85.38 479 GLU A C 1
ATOM 3875 O O . GLU A 1 479 ? -2.662 28.801 -3.607 1.00 85.38 479 GLU A O 1
ATOM 3880 N N . ASN A 1 480 ? -4.774 28.314 -4.179 1.00 83.75 480 ASN A N 1
ATOM 3881 C CA . ASN A 1 480 ? -5.359 29.017 -3.039 1.00 83.75 480 ASN A CA 1
ATOM 3882 C C . ASN A 1 480 ? -4.987 28.354 -1.710 1.00 83.75 480 ASN A C 1
ATOM 3884 O O . ASN A 1 480 ? -4.567 29.048 -0.781 1.00 83.75 480 ASN A O 1
ATOM 3888 N N . HIS A 1 481 ? -5.087 27.027 -1.632 1.00 84.00 481 HIS A N 1
ATOM 3889 C CA . HIS A 1 481 ? -4.693 26.272 -0.451 1.00 84.00 481 HIS A CA 1
ATOM 3890 C C . HIS A 1 481 ? -3.220 26.513 -0.117 1.00 84.00 481 HIS A C 1
ATOM 3892 O O . HIS A 1 481 ? -2.892 26.889 1.008 1.00 84.00 481 HIS A O 1
ATOM 3898 N N . ALA A 1 482 ? -2.344 26.406 -1.118 1.00 84.94 482 ALA A N 1
ATOM 3899 C CA . ALA A 1 482 ? -0.923 26.689 -0.975 1.00 84.94 482 ALA A CA 1
ATOM 3900 C C . ALA A 1 482 ? -0.648 28.129 -0.511 1.00 84.94 482 ALA A C 1
ATOM 3902 O O . ALA A 1 482 ? 0.229 28.351 0.320 1.00 84.94 482 ALA A O 1
ATOM 3903 N N . SER A 1 483 ? -1.407 29.112 -1.005 1.00 83.94 483 SER A N 1
ATOM 3904 C CA . SER A 1 483 ? -1.248 30.513 -0.591 1.00 83.94 483 SER A CA 1
ATOM 3905 C C . SER A 1 483 ? -1.665 30.774 0.860 1.00 83.94 483 SER A C 1
ATOM 3907 O O . SER A 1 483 ? -1.130 31.680 1.497 1.00 83.94 483 SER A O 1
ATOM 3909 N N . ARG A 1 484 ? -2.624 29.997 1.378 1.00 81.94 484 ARG A N 1
ATOM 3910 C CA . ARG A 1 484 ? -3.220 30.206 2.700 1.00 81.94 484 ARG A CA 1
ATOM 3911 C C . ARG A 1 484 ? -2.521 29.411 3.796 1.00 81.94 484 ARG A C 1
ATOM 3913 O O . ARG A 1 484 ? -2.344 29.937 4.890 1.00 81.94 484 ARG A O 1
ATOM 3920 N N . PHE A 1 485 ? -2.143 28.174 3.493 1.00 81.19 485 PHE A N 1
ATOM 3921 C CA . PHE A 1 485 ? -1.594 27.228 4.464 1.00 81.19 485 PHE A CA 1
ATOM 3922 C C . PHE A 1 485 ? -0.105 26.949 4.236 1.00 81.19 485 PHE A C 1
ATOM 3924 O O . PHE A 1 485 ? 0.600 26.598 5.172 1.00 81.19 485 PHE A O 1
ATOM 3931 N N . GLY A 1 486 ? 0.421 27.223 3.039 1.00 81.69 486 GLY A N 1
ATOM 3932 C CA . GLY A 1 486 ? 1.816 26.978 2.678 1.00 81.69 486 GLY A CA 1
ATOM 3933 C C . GLY A 1 486 ? 1.995 25.728 1.816 1.00 81.69 486 GLY A C 1
ATOM 3934 O O . GLY A 1 486 ? 1.037 25.105 1.360 1.00 81.69 486 GLY A O 1
ATOM 3935 N N . LEU A 1 487 ? 3.254 25.381 1.544 1.00 82.25 487 LEU A N 1
ATOM 3936 C CA . LEU A 1 487 ? 3.621 24.214 0.740 1.00 82.25 487 LEU A CA 1
ATOM 3937 C C . LEU A 1 487 ? 4.080 23.067 1.643 1.00 82.25 487 LEU A C 1
ATOM 3939 O O . LEU A 1 487 ? 4.782 23.288 2.631 1.00 82.25 487 LEU A O 1
ATOM 3943 N N . SER A 1 488 ? 3.753 21.835 1.252 1.00 78.88 488 SER A N 1
ATOM 3944 C CA . SER A 1 488 ? 4.390 20.644 1.816 1.00 78.88 488 SER A CA 1
ATOM 3945 C C . SER A 1 488 ? 5.837 20.525 1.317 1.00 78.88 488 SER A C 1
ATOM 3947 O O . SER A 1 488 ? 6.240 21.182 0.351 1.00 78.88 488 SER A O 1
ATOM 3949 N N . VAL A 1 489 ? 6.621 19.616 1.909 1.00 76.94 489 VAL A N 1
ATOM 3950 C CA . VAL A 1 489 ? 7.994 19.333 1.440 1.00 76.94 489 VAL A CA 1
ATOM 3951 C C . VAL A 1 489 ? 8.017 18.851 -0.019 1.00 76.94 489 VAL A C 1
ATOM 3953 O O . VAL A 1 489 ? 8.989 19.074 -0.738 1.00 76.94 489 VAL A O 1
ATOM 3956 N N . HIS A 1 490 ? 6.935 18.222 -0.482 1.00 76.12 490 HIS A N 1
ATOM 3957 C CA . HIS A 1 490 ? 6.786 17.755 -1.859 1.00 76.12 490 HIS A CA 1
ATOM 3958 C C . HIS A 1 490 ? 6.022 18.732 -2.772 1.00 76.12 490 HIS A C 1
ATOM 3960 O O . HIS A 1 490 ? 5.740 18.390 -3.920 1.00 76.12 490 HIS A O 1
ATOM 3966 N N . GLY A 1 491 ? 5.757 19.957 -2.306 1.00 80.56 491 GLY A N 1
ATOM 3967 C CA . GLY A 1 491 ? 5.099 21.018 -3.067 1.00 80.56 491 GLY A CA 1
ATOM 3968 C C . GLY A 1 491 ? 3.643 21.243 -2.660 1.00 80.56 491 GLY A C 1
ATOM 3969 O O . GLY A 1 491 ? 3.267 21.036 -1.505 1.00 80.56 491 GLY A O 1
ATOM 3970 N N . ALA A 1 492 ? 2.830 21.721 -3.604 1.00 78.94 492 ALA A N 1
ATOM 3971 C CA . ALA A 1 492 ? 1.410 21.968 -3.368 1.00 78.94 492 ALA A CA 1
ATOM 3972 C C . ALA A 1 492 ? 0.665 20.651 -3.097 1.00 78.94 492 ALA A C 1
ATOM 3974 O O . ALA A 1 492 ? 0.933 19.640 -3.749 1.00 78.94 492 ALA A O 1
ATOM 3975 N N . ILE A 1 493 ? -0.259 20.684 -2.135 1.00 79.81 493 ILE A N 1
ATOM 3976 C CA . ILE A 1 493 ? -1.140 19.554 -1.826 1.00 79.81 493 ILE A CA 1
ATOM 3977 C C . ILE A 1 493 ? -2.110 19.384 -3.008 1.00 79.81 493 ILE A C 1
ATOM 3979 O O . ILE A 1 493 ? -2.741 20.373 -3.394 1.00 79.81 493 ILE A O 1
ATOM 3983 N N . PRO A 1 494 ? -2.205 18.186 -3.615 1.00 81.56 494 PRO A N 1
ATOM 3984 C CA . PRO A 1 494 ? -3.078 17.950 -4.760 1.00 81.56 494 PRO A CA 1
ATOM 3985 C C . PRO A 1 494 ? -4.546 18.073 -4.353 1.00 81.56 494 PRO A C 1
ATOM 3987 O O . PRO A 1 494 ? -4.898 17.763 -3.216 1.00 81.56 494 PRO A O 1
ATOM 3990 N N . PHE A 1 495 ? -5.408 18.478 -5.288 1.00 81.06 495 PHE A N 1
ATOM 3991 C CA . PHE A 1 495 ? -6.829 18.727 -5.037 1.00 81.06 495 PHE A CA 1
ATOM 3992 C C . PHE A 1 495 ? -7.530 17.571 -4.317 1.00 81.06 495 PHE A C 1
ATOM 3994 O O . PHE A 1 495 ? -8.305 17.807 -3.396 1.00 81.06 495 PHE A O 1
ATOM 4001 N N . GLU A 1 496 ? -7.233 16.329 -4.700 1.00 77.19 496 GLU A N 1
ATOM 4002 C CA . GLU A 1 496 ? -7.827 15.134 -4.095 1.00 77.19 496 GLU A CA 1
ATOM 4003 C C . GLU A 1 496 ? -7.439 14.951 -2.618 1.00 77.19 496 GLU A C 1
ATOM 4005 O O . GLU A 1 496 ? -8.172 14.316 -1.871 1.00 77.19 496 GLU A O 1
ATOM 4010 N N . SER A 1 497 ? -6.312 15.513 -2.180 1.00 72.06 497 SER A N 1
ATOM 4011 C CA . SER A 1 497 ? -5.882 15.488 -0.778 1.00 72.06 497 SER A CA 1
ATOM 4012 C C . SER A 1 497 ? -6.396 16.691 0.023 1.00 72.06 497 SER A C 1
ATOM 4014 O O . SER A 1 497 ? -6.306 16.679 1.248 1.00 72.06 497 SER A O 1
ATOM 4016 N N . ILE A 1 498 ? -6.940 17.728 -0.627 1.00 77.38 498 ILE A N 1
ATOM 4017 C CA . ILE A 1 498 ? -7.408 18.934 0.065 1.00 77.38 498 ILE A CA 1
ATOM 4018 C C . ILE A 1 498 ? -8.710 18.632 0.823 1.00 77.38 498 ILE A C 1
ATOM 4020 O O . ILE A 1 498 ? -9.648 18.073 0.247 1.00 77.38 498 ILE A O 1
ATOM 4024 N N . PRO A 1 499 ? -8.840 19.062 2.091 1.00 71.12 499 PRO A N 1
ATOM 4025 C CA . PRO A 1 499 ? -10.062 18.868 2.861 1.00 71.12 499 PRO A CA 1
ATOM 4026 C C . PRO A 1 499 ? -11.271 19.459 2.162 1.00 71.12 499 PRO A C 1
ATOM 4028 O O . PRO A 1 499 ? -11.264 20.621 1.745 1.00 71.12 499 PRO A O 1
ATOM 4031 N N . LEU A 1 500 ? -12.368 18.703 2.145 1.00 73.12 500 LEU A N 1
ATOM 4032 C CA . LEU A 1 500 ? -13.612 19.169 1.547 1.00 73.12 500 LEU A CA 1
ATOM 4033 C C . LEU A 1 500 ? -14.075 20.498 2.154 1.00 73.12 500 LEU A C 1
ATOM 4035 O O . LEU A 1 500 ? -14.554 21.360 1.431 1.00 73.12 500 LEU A O 1
ATOM 4039 N N . MET A 1 501 ? -13.854 20.724 3.452 1.00 74.69 501 MET A N 1
ATOM 4040 C CA . MET A 1 501 ? -14.162 22.007 4.090 1.00 74.69 501 MET A CA 1
ATOM 4041 C C . MET A 1 501 ? -13.394 23.181 3.457 1.00 74.69 501 MET A C 1
ATOM 4043 O O . MET A 1 501 ? -13.958 24.257 3.267 1.00 74.69 501 MET A O 1
ATOM 4047 N N . HIS A 1 502 ? -12.126 22.991 3.084 1.00 79.44 502 HIS A N 1
ATOM 4048 C CA . HIS A 1 502 ? -11.317 24.027 2.432 1.00 79.44 502 HIS A CA 1
ATOM 4049 C C . HIS A 1 502 ? -11.824 24.292 1.013 1.00 79.44 502 HIS A C 1
ATOM 4051 O O . HIS A 1 502 ? -11.973 25.451 0.621 1.00 79.44 502 HIS A O 1
ATOM 4057 N N . ILE A 1 503 ? -12.177 23.228 0.287 1.00 79.56 503 ILE A N 1
ATOM 4058 C CA . ILE A 1 503 ? -12.791 23.307 -1.044 1.00 79.56 503 ILE A CA 1
ATOM 4059 C C . ILE A 1 503 ? -14.116 24.078 -0.969 1.00 79.56 503 ILE A C 1
ATOM 4061 O O . ILE A 1 503 ? -14.324 25.031 -1.717 1.00 79.56 503 ILE A O 1
ATOM 4065 N N . VAL A 1 504 ? -14.994 23.720 -0.032 1.00 77.75 504 VAL A N 1
ATOM 4066 C CA . VAL A 1 504 ? -16.301 24.360 0.171 1.00 77.75 504 VAL A CA 1
ATOM 4067 C C . VAL A 1 504 ? -16.144 25.829 0.549 1.00 77.75 504 VAL A C 1
ATOM 4069 O O . VAL A 1 504 ? -16.817 26.677 -0.031 1.00 77.75 504 VAL A O 1
ATOM 4072 N N . ASN A 1 505 ? -15.220 26.158 1.454 1.00 81.06 505 ASN A N 1
ATOM 4073 C CA . ASN A 1 505 ? -14.937 27.544 1.831 1.00 81.06 505 ASN A CA 1
ATOM 4074 C C . ASN A 1 505 ? -14.411 28.368 0.647 1.00 81.06 505 ASN A C 1
ATOM 4076 O O . ASN A 1 505 ? -14.816 29.518 0.467 1.00 81.06 505 ASN A O 1
ATOM 4080 N N . PHE A 1 506 ? -13.540 27.789 -0.184 1.00 80.69 506 PHE A N 1
ATOM 4081 C CA . PHE A 1 506 ? -13.046 28.446 -1.391 1.00 80.69 506 PHE A CA 1
ATOM 4082 C C . PHE A 1 506 ? -14.164 28.685 -2.410 1.00 80.69 506 PHE A C 1
ATOM 4084 O O . PHE A 1 506 ? -14.274 29.782 -2.956 1.00 80.69 506 PHE A O 1
ATOM 4091 N N . LEU A 1 507 ? -15.012 27.685 -2.649 1.00 80.44 507 LEU A N 1
ATOM 4092 C CA . LEU A 1 507 ? -16.138 27.788 -3.578 1.00 80.44 507 LEU A CA 1
ATOM 4093 C C . LEU A 1 507 ? -17.220 28.747 -3.066 1.00 80.44 507 LEU A C 1
ATOM 4095 O O . LEU A 1 507 ? -17.802 29.482 -3.858 1.00 80.44 507 LEU A O 1
ATOM 4099 N N . ALA A 1 508 ? -17.445 28.815 -1.752 1.00 77.75 508 ALA A N 1
ATOM 4100 C CA . ALA A 1 508 ? -18.327 29.806 -1.138 1.00 77.75 508 ALA A CA 1
ATOM 4101 C C . ALA A 1 508 ? -17.797 31.239 -1.321 1.00 77.75 508 ALA A C 1
ATOM 4103 O O . ALA A 1 508 ? -18.578 32.160 -1.551 1.00 77.75 508 ALA A O 1
ATOM 4104 N N . ALA A 1 509 ? -16.474 31.427 -1.266 1.00 79.56 509 ALA A N 1
ATOM 4105 C CA . ALA A 1 509 ? -15.829 32.706 -1.561 1.00 79.56 509 ALA A CA 1
ATOM 4106 C C . ALA A 1 509 ? -15.788 33.033 -3.068 1.00 79.56 509 ALA A C 1
ATOM 4108 O O . ALA A 1 509 ? -15.677 34.201 -3.436 1.00 79.56 509 ALA A O 1
ATOM 4109 N N . ASN A 1 510 ? -15.905 32.022 -3.936 1.00 78.12 510 ASN A N 1
ATOM 4110 C CA . ASN A 1 510 ? -15.859 32.144 -5.395 1.00 78.12 510 ASN A CA 1
ATOM 4111 C C . ASN A 1 510 ? -17.082 31.464 -6.044 1.00 78.12 510 ASN A C 1
ATOM 4113 O O . ASN A 1 510 ? -16.935 30.455 -6.741 1.00 78.12 510 ASN A O 1
ATOM 4117 N N . PRO A 1 511 ? -18.301 32.004 -5.854 1.00 68.62 511 PRO A N 1
ATOM 4118 C CA . PRO A 1 511 ? -19.543 31.344 -6.266 1.00 68.62 511 PRO A CA 1
ATOM 4119 C C . PRO A 1 511 ? -19.669 31.138 -7.783 1.00 68.62 511 PRO A C 1
ATOM 4121 O O . PRO A 1 511 ? -20.445 30.298 -8.224 1.00 68.62 511 PRO A O 1
ATOM 4124 N N . THR A 1 512 ? -18.889 31.857 -8.597 1.00 68.88 512 THR A N 1
ATOM 4125 C CA . THR A 1 512 ? -18.804 31.659 -10.054 1.00 68.88 512 THR A CA 1
ATOM 4126 C C . THR A 1 512 ? -18.109 30.355 -10.456 1.00 68.88 512 THR A C 1
ATOM 4128 O O . THR A 1 512 ? -18.251 29.925 -11.599 1.00 68.88 512 THR A O 1
ATOM 4131 N N . LEU A 1 513 ? -17.362 29.727 -9.542 1.00 66.56 513 LEU A N 1
ATOM 4132 C CA . LEU A 1 513 ? -16.641 28.470 -9.766 1.00 66.56 513 LEU A CA 1
ATOM 4133 C C . LEU A 1 513 ? -17.420 27.237 -9.277 1.00 66.56 513 LEU A C 1
ATOM 4135 O O . LEU A 1 513 ? -17.021 26.111 -9.576 1.00 66.56 513 LEU A O 1
ATOM 4139 N N . ALA A 1 514 ? -18.513 27.436 -8.532 1.00 59.53 514 ALA A N 1
ATOM 4140 C CA . ALA A 1 514 ? -19.328 26.373 -7.957 1.00 59.53 514 ALA A CA 1
ATOM 4141 C C . ALA A 1 514 ? -20.469 25.972 -8.907 1.00 59.53 514 ALA A C 1
ATOM 4143 O O . ALA A 1 514 ? -21.291 26.806 -9.283 1.00 59.53 514 ALA A O 1
ATOM 4144 N N . VAL A 1 515 ? -20.556 24.686 -9.264 1.00 60.19 515 VAL A N 1
ATOM 4145 C CA . VAL A 1 515 ? -21.691 24.127 -10.016 1.00 60.19 515 VAL A CA 1
ATOM 4146 C C . VAL A 1 515 ? -22.295 22.967 -9.230 1.00 60.19 515 VAL A C 1
ATOM 4148 O O . VAL A 1 515 ? -21.597 22.055 -8.787 1.00 60.19 515 VAL A O 1
ATOM 4151 N N . THR A 1 516 ? -23.611 23.012 -9.030 1.00 57.44 516 THR A N 1
ATOM 4152 C CA . THR A 1 516 ? -24.360 21.929 -8.372 1.00 57.44 516 THR A CA 1
ATOM 4153 C C . THR A 1 516 ? -24.603 20.765 -9.336 1.00 57.44 516 THR A C 1
ATOM 4155 O O . THR A 1 516 ? -24.719 20.984 -10.541 1.00 57.44 516 THR A O 1
ATOM 4158 N N . ILE A 1 517 ? -24.747 19.532 -8.829 1.00 52.56 517 ILE A N 1
ATOM 4159 C CA . ILE A 1 517 ? -25.096 18.357 -9.659 1.00 52.56 517 ILE A CA 1
ATOM 4160 C C . ILE A 1 517 ? -26.328 18.628 -10.543 1.00 52.56 517 ILE A C 1
ATOM 4162 O O . ILE A 1 517 ? -26.295 18.312 -11.725 1.00 52.56 517 ILE A O 1
ATOM 4166 N N . ALA A 1 518 ? -27.360 19.308 -10.029 1.00 50.28 518 ALA A N 1
ATOM 4167 C CA . ALA A 1 518 ? -28.554 19.655 -10.807 1.00 50.28 518 ALA A CA 1
ATOM 4168 C C . ALA A 1 518 ? -28.258 20.599 -11.993 1.00 50.28 518 ALA A C 1
ATOM 4170 O O . ALA A 1 518 ? -28.786 20.410 -13.088 1.00 50.28 518 ALA A O 1
ATOM 4171 N N . GLN A 1 519 ? -27.383 21.593 -11.800 1.00 57.03 519 GLN A N 1
ATOM 4172 C CA . GLN A 1 519 ? -26.935 22.494 -12.871 1.00 57.03 519 GLN A CA 1
ATOM 4173 C C . GLN A 1 519 ? -26.014 21.781 -13.872 1.00 57.03 519 GLN A C 1
ATOM 4175 O O . GLN A 1 519 ? -26.059 22.072 -15.065 1.00 57.03 519 GLN A O 1
ATOM 4180 N N . HIS A 1 520 ? -25.191 20.841 -13.404 1.00 58.41 520 HIS A N 1
ATOM 4181 C CA . HIS A 1 520 ? -24.330 20.022 -14.254 1.00 58.41 520 HIS A CA 1
ATOM 4182 C C . HIS A 1 520 ? -25.148 19.047 -15.121 1.00 58.41 520 HIS A C 1
ATOM 4184 O O . HIS A 1 520 ? -24.895 18.933 -16.318 1.00 58.41 520 HIS A O 1
ATOM 4190 N N . GLU A 1 521 ? -26.166 18.394 -14.554 1.00 51.91 521 GLU A N 1
ATOM 4191 C CA . GLU A 1 521 ? -27.094 17.515 -15.279 1.00 51.91 521 GLU A CA 1
ATOM 4192 C C . GLU A 1 521 ? -27.933 18.289 -16.311 1.00 51.91 521 GLU A C 1
ATOM 4194 O O . GLU A 1 521 ? -28.079 17.824 -17.443 1.00 51.91 521 GLU A O 1
ATOM 4199 N N . GLN A 1 522 ? -28.402 19.502 -15.984 1.00 54.66 522 GLN A N 1
ATOM 4200 C CA . GLN A 1 522 ? -29.050 20.404 -16.951 1.00 54.66 522 GLN A CA 1
ATOM 4201 C C . GLN A 1 522 ? -28.098 20.834 -18.077 1.00 54.66 522 GLN A C 1
ATOM 4203 O O . GLN A 1 522 ? -28.457 20.747 -19.248 1.00 54.66 522 GLN A O 1
ATOM 4208 N N . ALA A 1 523 ? -26.854 21.212 -17.760 1.00 57.97 523 ALA A N 1
ATOM 4209 C CA . ALA A 1 523 ? -25.857 21.585 -18.767 1.00 57.97 523 ALA A CA 1
ATOM 4210 C C . ALA A 1 523 ? -25.452 20.413 -19.686 1.00 57.97 523 ALA A C 1
ATOM 4212 O O . ALA A 1 523 ? -25.052 20.633 -20.831 1.00 57.97 523 ALA A O 1
ATOM 4213 N N . GLN A 1 524 ? -25.547 19.167 -19.207 1.00 56.16 524 GLN A N 1
ATOM 4214 C CA . GLN A 1 524 ? -25.361 17.971 -20.032 1.00 56.16 524 GLN A CA 1
ATOM 4215 C C . GLN A 1 524 ? -26.588 17.659 -20.902 1.00 56.16 524 GLN A C 1
ATOM 4217 O O . GLN A 1 524 ? -26.414 17.230 -22.042 1.00 56.16 524 GLN A O 1
ATOM 4222 N N . GLN A 1 525 ? -27.808 17.921 -20.420 1.00 51.84 525 GLN A N 1
ATOM 4223 C CA . GLN A 1 525 ? -29.038 17.817 -21.220 1.00 51.84 525 GLN A CA 1
ATOM 4224 C C . GLN A 1 525 ? -29.131 18.895 -22.311 1.00 51.84 525 GLN A C 1
ATOM 4226 O O . GLN A 1 525 ? -29.611 18.604 -23.403 1.00 51.84 525 GLN A O 1
ATOM 4231 N N . ASP A 1 526 ? -28.587 20.091 -22.080 1.00 49.59 526 ASP A N 1
ATOM 4232 C CA . ASP A 1 526 ? -28.490 21.156 -23.092 1.00 49.59 526 ASP A CA 1
ATOM 4233 C C . ASP A 1 526 ? -27.365 20.919 -24.126 1.00 49.59 526 ASP A C 1
ATOM 4235 O O . ASP A 1 526 ? -27.275 21.623 -25.132 1.00 49.59 526 ASP A O 1
ATOM 4239 N N . ARG A 1 527 ? -26.519 19.894 -23.928 1.00 44.50 527 ARG A N 1
ATOM 4240 C CA . ARG A 1 527 ? -25.483 19.440 -24.878 1.00 44.50 527 ARG A CA 1
ATOM 4241 C C . ARG A 1 527 ? -25.942 18.270 -25.758 1.00 44.50 527 ARG A C 1
ATOM 4243 O O . ARG A 1 527 ? -25.136 17.421 -26.142 1.00 44.50 527 ARG A O 1
ATOM 4250 N N . VAL A 1 528 ? -27.220 18.216 -26.133 1.00 37.06 528 VAL A N 1
ATOM 4251 C CA . VAL A 1 528 ? -27.633 17.383 -27.276 1.00 37.06 528 VAL A CA 1
ATOM 4252 C C . VAL A 1 528 ? -27.064 18.022 -28.554 1.00 37.06 528 VAL A C 1
ATOM 4254 O O . VAL A 1 528 ? -27.256 19.222 -28.756 1.00 37.06 528 VAL A O 1
ATOM 4257 N N . PRO A 1 529 ? -26.366 17.280 -29.437 1.00 37.75 529 PRO A N 1
ATOM 4258 C CA . PRO A 1 529 ? -25.908 17.841 -30.699 1.00 37.75 529 PRO A CA 1
ATOM 4259 C C . PRO A 1 529 ? -27.130 18.266 -31.505 1.00 37.75 529 PRO A C 1
ATOM 4261 O O . PRO A 1 529 ? -28.024 17.455 -31.754 1.00 37.75 529 PRO A O 1
ATOM 4264 N N . THR A 1 530 ? -27.157 19.522 -31.938 1.00 32.69 530 THR A N 1
ATOM 4265 C CA . THR A 1 530 ? -28.061 19.998 -32.979 1.00 32.69 530 THR A CA 1
ATOM 4266 C C . THR A 1 530 ? -27.894 19.076 -34.183 1.00 32.69 530 THR A C 1
ATOM 4268 O O . THR A 1 530 ? -26.911 19.149 -34.919 1.00 32.69 530 THR A O 1
ATOM 4271 N N . THR A 1 531 ? -28.838 18.155 -34.370 1.00 33.38 531 THR A N 1
ATOM 4272 C CA . THR A 1 531 ? -28.969 17.401 -35.611 1.00 33.38 531 THR A CA 1
ATOM 4273 C C . THR A 1 531 ? -29.048 18.411 -36.744 1.00 33.38 531 THR A C 1
ATOM 4275 O O . THR A 1 531 ? -29.912 19.291 -36.718 1.00 33.38 531 THR A O 1
ATOM 4278 N N . TYR A 1 532 ? -28.131 18.307 -37.707 1.00 32.88 532 TYR A N 1
ATOM 4279 C CA . TYR A 1 532 ? -28.143 19.103 -38.926 1.00 32.88 532 TYR A CA 1
ATOM 4280 C C . TYR A 1 532 ? -29.541 19.070 -39.539 1.00 32.88 532 TYR A C 1
ATOM 4282 O O . TYR A 1 532 ? -30.010 18.043 -40.029 1.00 32.88 532 TYR A O 1
ATOM 4290 N N . ASN A 1 533 ? -30.206 20.217 -39.480 1.00 29.64 533 ASN A N 1
ATOM 4291 C CA . ASN A 1 533 ? -31.492 20.445 -40.101 1.00 29.64 533 ASN A CA 1
ATOM 4292 C C . ASN A 1 533 ? -31.223 20.618 -41.603 1.00 29.64 533 ASN A C 1
ATOM 4294 O O . ASN A 1 533 ? -30.931 21.720 -42.068 1.00 29.64 533 ASN A O 1
ATOM 4298 N N . VAL A 1 534 ? -31.227 19.519 -42.362 1.00 34.72 534 VAL A N 1
ATOM 4299 C CA . VAL A 1 534 ? -31.216 19.585 -43.828 1.00 34.72 534 VAL A CA 1
ATOM 4300 C C . VAL A 1 534 ? -32.610 20.033 -44.261 1.00 34.72 534 VAL A C 1
ATOM 4302 O O . VAL A 1 534 ? -33.524 19.230 -44.432 1.00 34.72 534 VAL A O 1
ATOM 4305 N N . GLY A 1 535 ? -32.775 21.352 -44.360 1.00 30.33 535 GLY A N 1
ATOM 4306 C CA . GLY A 1 535 ? -33.924 21.991 -44.991 1.00 30.33 535 GLY A CA 1
ATOM 4307 C C . GLY A 1 535 ? -33.952 21.758 -46.512 1.00 30.33 535 GLY A C 1
ATOM 4308 O O . GLY A 1 535 ? -32.950 21.354 -47.104 1.00 30.33 535 GLY A O 1
ATOM 4309 N N . PRO A 1 536 ? -35.110 21.984 -47.152 1.00 30.95 536 PRO A N 1
ATOM 4310 C CA . PRO A 1 536 ? -35.467 21.395 -48.438 1.00 30.95 536 PRO A CA 1
ATOM 4311 C C . PRO A 1 536 ? -34.722 22.041 -49.610 1.00 30.95 536 PRO A C 1
ATOM 4313 O O . PRO A 1 536 ? -34.721 23.260 -49.774 1.00 30.95 536 PRO A O 1
ATOM 4316 N N . ILE A 1 537 ? -34.146 21.206 -50.475 1.00 32.97 537 ILE A N 1
ATOM 4317 C CA . ILE A 1 537 ? -33.577 21.634 -51.756 1.00 32.97 537 ILE A CA 1
ATOM 4318 C C . ILE A 1 537 ? -34.736 21.852 -52.740 1.00 32.97 537 ILE A C 1
ATOM 4320 O O . ILE A 1 537 ? -35.354 20.900 -53.216 1.00 32.97 537 ILE A O 1
ATOM 4324 N N . GLY A 1 538 ? -35.044 23.123 -53.006 1.00 29.09 538 GLY A N 1
ATOM 4325 C CA . GLY A 1 538 ? -35.879 23.567 -54.126 1.00 29.09 538 GLY A CA 1
ATOM 4326 C C . GLY A 1 538 ? -35.140 23.484 -55.474 1.00 29.09 538 GLY A C 1
ATOM 4327 O O . GLY A 1 538 ? -33.921 23.314 -55.500 1.00 29.09 538 GLY A O 1
ATOM 4328 N N . PRO A 1 539 ? -35.863 23.565 -56.605 1.00 32.19 539 PRO A N 1
ATOM 4329 C CA . PRO A 1 539 ? -35.437 22.963 -57.864 1.00 32.19 539 PRO A CA 1
ATOM 4330 C C . PRO A 1 539 ? -34.536 23.880 -58.700 1.00 32.19 539 PRO A C 1
ATOM 4332 O O . PRO A 1 539 ? -34.782 25.081 -58.808 1.00 32.19 539 PRO A O 1
ATOM 4335 N N . ALA A 1 540 ? -33.551 23.284 -59.376 1.00 30.66 540 ALA A N 1
ATOM 4336 C CA . ALA A 1 540 ? -32.826 23.905 -60.479 1.00 30.66 540 ALA A CA 1
ATOM 4337 C C . ALA A 1 540 ? -33.142 23.174 -61.793 1.00 30.66 540 ALA A C 1
ATOM 4339 O O . ALA A 1 540 ? -33.146 21.948 -61.881 1.00 30.66 540 ALA A O 1
ATOM 4340 N N . VAL A 1 541 ? -33.455 23.989 -62.791 1.00 29.28 541 VAL A N 1
ATOM 4341 C CA . VAL A 1 541 ? -33.929 23.681 -64.139 1.00 29.28 541 VAL A CA 1
ATOM 4342 C C . VAL A 1 541 ? -32.788 23.169 -65.025 1.00 29.28 541 VAL A C 1
ATOM 4344 O O . VAL A 1 541 ? -31.775 23.851 -65.134 1.00 29.28 541 VAL A O 1
ATOM 4347 N N . ALA A 1 542 ? -32.987 22.054 -65.740 1.00 29.27 542 ALA A N 1
ATOM 4348 C CA . ALA A 1 542 ? -32.295 21.768 -67.005 1.00 29.27 542 ALA A CA 1
ATOM 4349 C C . ALA A 1 542 ? -33.037 20.705 -67.852 1.00 29.27 542 ALA A C 1
ATOM 4351 O O . ALA A 1 542 ? -33.022 19.519 -67.552 1.00 29.27 542 ALA A O 1
ATOM 4352 N N . GLN A 1 543 ? -33.719 21.200 -68.888 1.00 28.95 543 GLN A N 1
ATOM 4353 C CA . GLN A 1 543 ? -33.809 20.714 -70.278 1.00 28.95 543 GLN A CA 1
ATOM 4354 C C . GLN A 1 543 ? -33.979 19.206 -70.609 1.00 28.95 543 GLN A C 1
ATOM 4356 O O . GLN A 1 543 ? -33.101 18.381 -70.407 1.00 28.95 543 GLN A O 1
ATOM 4361 N N . HIS A 1 544 ? -35.120 18.931 -71.261 1.00 28.73 544 HIS A N 1
ATOM 4362 C CA . HIS A 1 544 ? -35.415 17.967 -72.339 1.00 28.73 544 HIS A CA 1
ATOM 4363 C C . HIS A 1 544 ? -34.429 16.820 -72.667 1.00 28.73 544 HIS A C 1
ATOM 4365 O O . HIS A 1 544 ? -33.339 17.064 -73.169 1.00 28.73 544 HIS A O 1
ATOM 4371 N N . THR A 1 545 ? -34.923 15.568 -72.636 1.00 30.12 545 THR A N 1
ATOM 4372 C CA . THR A 1 545 ? -35.201 14.711 -73.827 1.00 30.12 545 THR A CA 1
ATOM 4373 C C . THR A 1 545 ? -35.699 13.295 -73.443 1.00 30.12 545 THR A C 1
ATOM 4375 O O . THR A 1 545 ? -35.006 12.565 -72.754 1.00 30.12 545 THR A O 1
ATOM 4378 N N . GLY A 1 546 ? -36.874 12.899 -73.965 1.00 29.30 546 GLY A N 1
ATOM 4379 C CA . GLY A 1 546 ? -37.233 11.528 -74.412 1.00 29.30 546 GLY A CA 1
ATOM 4380 C C . GLY A 1 546 ? -37.581 10.402 -73.398 1.00 29.30 546 GLY A C 1
ATOM 4381 O O . GLY A 1 546 ? -37.070 10.422 -72.289 1.00 29.30 546 GLY A O 1
ATOM 4382 N N . PRO A 1 547 ? -38.456 9.416 -73.748 1.00 46.41 547 PRO A N 1
ATOM 4383 C CA . PRO A 1 547 ? -39.257 8.645 -72.775 1.00 46.41 547 PRO A CA 1
ATOM 4384 C C . PRO A 1 547 ? -39.049 7.102 -72.789 1.00 46.41 547 PRO A C 1
ATOM 4386 O O . PRO A 1 547 ? -38.223 6.600 -73.545 1.00 46.41 547 PRO A O 1
ATOM 4389 N N . ILE A 1 548 ? -39.915 6.387 -72.030 1.00 30.38 548 ILE A N 1
ATOM 4390 C CA . ILE A 1 548 ? -40.252 4.926 -71.992 1.00 30.38 548 ILE A CA 1
ATOM 4391 C C . ILE A 1 548 ? -39.695 4.222 -70.723 1.00 30.38 548 ILE A C 1
ATOM 4393 O O . ILE A 1 548 ? -38.507 4.307 -70.464 1.00 30.38 548 ILE A O 1
ATOM 4397 N N . GLY A 1 549 ? -40.433 3.503 -69.859 1.00 29.53 549 GLY A N 1
ATOM 4398 C CA . GLY A 1 549 ? -41.825 3.045 -69.834 1.00 29.53 549 GLY A CA 1
ATOM 4399 C C . GLY A 1 549 ? -42.174 2.300 -68.516 1.00 29.53 549 GLY A C 1
ATOM 4400 O O . GLY A 1 549 ? -41.302 1.775 -67.836 1.00 29.53 549 GLY A O 1
ATOM 4401 N N . THR A 1 550 ? -43.469 2.327 -68.175 1.00 30.97 550 THR A N 1
ATOM 4402 C CA . THR A 1 550 ? -44.335 1.341 -67.470 1.00 30.97 550 THR A CA 1
ATOM 4403 C C . THR A 1 550 ? -43.816 0.392 -66.369 1.00 30.97 550 THR A C 1
ATOM 4405 O O . THR A 1 550 ? -42.959 -0.448 -66.618 1.00 30.97 550 THR A O 1
ATOM 4408 N N . GLY A 1 551 ? -44.551 0.336 -65.241 1.00 29.28 551 GLY A N 1
ATOM 4409 C CA . GLY A 1 551 ? -44.679 -0.884 -64.421 1.00 29.28 551 GLY A CA 1
ATOM 4410 C C . GLY A 1 551 ? -45.207 -0.675 -62.994 1.00 29.28 551 GLY A C 1
ATOM 4411 O O . GLY A 1 551 ? -44.458 -0.295 -62.106 1.00 29.28 551 GLY A O 1
ATOM 4412 N N . ALA A 1 552 ? -46.498 -0.933 -62.773 1.00 29.98 552 ALA A N 1
ATOM 4413 C CA . ALA A 1 552 ? -47.201 -0.856 -61.487 1.00 29.98 552 ALA A CA 1
ATOM 4414 C C . ALA A 1 552 ? -47.136 -2.172 -60.672 1.00 29.98 552 ALA A C 1
ATOM 4416 O O . ALA A 1 552 ? -46.720 -3.190 -61.215 1.00 29.98 552 ALA A O 1
ATOM 4417 N N . ILE A 1 553 ? -47.659 -2.128 -59.425 1.00 32.81 553 ILE A N 1
ATOM 4418 C CA . ILE A 1 553 ? -48.352 -3.171 -58.597 1.00 32.81 553 ILE A CA 1
ATOM 4419 C C . ILE A 1 553 ? -47.826 -3.123 -57.136 1.00 32.81 553 ILE A C 1
ATOM 4421 O O . ILE A 1 553 ? -46.682 -3.460 -56.870 1.00 32.81 553 ILE A O 1
ATOM 4425 N N . ARG A 1 554 ? -48.495 -2.432 -56.195 1.00 29.02 554 ARG A N 1
ATOM 4426 C CA . ARG A 1 554 ? -49.632 -2.798 -55.296 1.00 29.02 554 ARG A CA 1
ATOM 4427 C C . ARG A 1 554 ? -49.325 -3.769 -54.119 1.00 29.02 554 ARG A C 1
ATOM 4429 O O . ARG A 1 554 ? -49.108 -4.955 -54.310 1.00 29.02 554 ARG A O 1
ATOM 4436 N N . ARG A 1 555 ? -49.436 -3.192 -52.904 1.00 32.28 555 ARG A N 1
ATOM 4437 C CA . ARG A 1 555 ? -49.767 -3.725 -51.544 1.00 32.28 555 ARG A CA 1
ATOM 4438 C C . ARG A 1 555 ? -51.053 -4.600 -51.524 1.00 32.28 555 ARG A C 1
ATOM 4440 O O . ARG A 1 555 ? -51.781 -4.469 -52.512 1.00 32.28 555 ARG A O 1
ATOM 4447 N N . PRO A 1 556 ? -51.418 -5.402 -50.472 1.00 40.38 556 PRO A N 1
ATOM 4448 C CA . PRO A 1 556 ? -51.725 -5.025 -49.045 1.00 40.38 556 PRO A CA 1
ATOM 4449 C C . PRO A 1 556 ? -51.300 -6.071 -47.960 1.00 40.38 556 PRO A C 1
ATOM 4451 O O . PRO A 1 556 ? -50.979 -7.197 -48.302 1.00 40.38 556 PRO A O 1
ATOM 4454 N N . ALA A 1 557 ? -51.023 -5.765 -46.677 1.00 29.23 557 ALA A N 1
ATOM 4455 C CA . ALA A 1 557 ? -51.769 -5.218 -45.511 1.00 29.23 557 ALA A CA 1
ATOM 4456 C C . ALA A 1 557 ? -52.562 -6.253 -44.652 1.00 29.23 557 ALA A C 1
ATOM 4458 O O . ALA A 1 557 ? -53.588 -6.717 -45.124 1.00 29.23 557 ALA A O 1
ATOM 4459 N N . THR A 1 558 ? -52.076 -6.509 -43.405 1.00 35.50 558 THR A N 1
ATOM 4460 C CA . THR A 1 558 ? -52.739 -6.630 -42.047 1.00 35.50 558 THR A CA 1
ATOM 4461 C C . THR A 1 558 ? -54.028 -7.482 -41.858 1.00 35.50 558 THR A C 1
ATOM 4463 O O . THR A 1 558 ? -54.719 -7.665 -42.849 1.00 35.50 558 THR A O 1
ATOM 4466 N N . PRO A 1 559 ? -54.462 -7.948 -40.640 1.00 44.50 559 PRO A N 1
ATOM 4467 C CA . PRO A 1 559 ? -54.386 -7.273 -39.322 1.00 44.50 559 PRO A CA 1
ATOM 4468 C C . PRO A 1 559 ? -54.310 -8.152 -38.030 1.00 44.50 559 PRO A C 1
ATOM 4470 O O . PRO A 1 559 ? -54.091 -9.357 -38.065 1.00 44.50 559 PRO A O 1
ATOM 4473 N N . ALA A 1 560 ? -54.461 -7.464 -36.887 1.00 33.59 560 ALA A N 1
ATOM 4474 C CA . ALA A 1 560 ? -54.331 -7.850 -35.474 1.00 33.59 560 ALA A CA 1
ATOM 4475 C C . ALA A 1 560 ? -55.634 -8.307 -34.770 1.00 33.59 560 ALA A C 1
ATOM 4477 O O . ALA A 1 560 ? -56.716 -8.075 -35.301 1.00 33.59 560 ALA A O 1
ATOM 4478 N N . THR A 1 561 ? -55.528 -8.856 -33.540 1.00 31.22 561 THR A N 1
ATOM 4479 C CA . THR A 1 561 ? -56.496 -8.860 -32.386 1.00 31.22 561 THR A CA 1
ATOM 4480 C C . THR A 1 561 ? -55.955 -9.807 -31.277 1.00 31.22 561 THR A C 1
ATOM 4482 O O . THR A 1 561 ? -55.193 -10.703 -31.613 1.00 31.22 561 THR A O 1
ATOM 4485 N N . SER A 1 562 ? -56.285 -9.822 -29.973 1.00 30.70 562 SER A N 1
ATOM 4486 C CA . SER A 1 562 ? -56.701 -8.891 -28.893 1.00 30.70 562 SER A CA 1
ATOM 4487 C C . SER A 1 562 ? -57.114 -9.741 -27.658 1.00 30.70 562 SER A C 1
ATOM 4489 O O . SER A 1 562 ? -57.693 -10.804 -27.862 1.00 30.70 562 SER A O 1
ATOM 4491 N N . GLY A 1 563 ? -56.959 -9.233 -26.420 1.00 28.09 563 GLY A N 1
ATOM 4492 C CA . GLY A 1 563 ? -57.671 -9.683 -25.188 1.00 28.09 563 GLY A CA 1
ATOM 4493 C C . GLY A 1 563 ? -56.873 -10.641 -24.273 1.00 28.09 563 GLY A C 1
ATOM 4494 O O . GLY A 1 563 ? -56.375 -11.638 -24.767 1.00 28.09 563 GLY A O 1
ATOM 4495 N N . SER A 1 564 ? -56.580 -10.437 -22.976 1.00 27.83 564 SER A N 1
ATOM 4496 C CA . SER A 1 564 ? -57.206 -9.802 -21.791 1.00 27.83 564 SER A CA 1
ATOM 4497 C C . SER A 1 564 ? -57.879 -10.802 -20.821 1.00 27.83 564 SER A C 1
ATOM 4499 O O . SER A 1 564 ? -58.719 -11.591 -21.238 1.00 27.83 564 SER A O 1
ATOM 4501 N N . LEU A 1 565 ? -57.541 -10.633 -19.525 1.00 31.73 565 LEU A N 1
ATOM 4502 C CA . LEU A 1 565 ? -58.339 -10.809 -18.286 1.00 31.73 565 LEU A CA 1
ATOM 4503 C C . LEU A 1 565 ? -58.183 -12.039 -17.334 1.00 31.73 565 LEU A C 1
ATOM 4505 O O . LEU A 1 565 ? -58.609 -13.153 -17.606 1.00 31.73 565 LEU A O 1
ATOM 4509 N N . THR A 1 566 ? -57.779 -11.682 -16.094 1.00 30.86 566 THR A N 1
ATOM 4510 C CA . THR A 1 566 ? -58.269 -12.066 -14.730 1.00 30.86 566 THR A CA 1
ATOM 4511 C C . THR A 1 566 ? -57.834 -13.328 -13.951 1.00 30.86 566 THR A C 1
ATOM 4513 O O . THR A 1 566 ? -58.310 -14.432 -14.163 1.00 30.86 566 THR A O 1
ATOM 4516 N N . ALA A 1 567 ? -57.046 -13.054 -12.898 1.00 31.44 567 ALA A N 1
ATOM 4517 C CA . ALA A 1 567 ? -57.181 -13.366 -11.457 1.00 31.44 567 ALA A CA 1
ATOM 4518 C C . ALA A 1 567 ? -58.043 -14.540 -10.920 1.00 31.44 567 ALA A C 1
ATOM 4520 O O . ALA A 1 567 ? -59.255 -14.563 -11.115 1.00 31.44 567 ALA A O 1
ATOM 4521 N N . ARG A 1 568 ? -57.468 -15.307 -9.966 1.00 29.16 568 ARG A N 1
ATOM 4522 C CA . ARG A 1 568 ? -58.049 -15.558 -8.617 1.00 29.16 568 ARG A CA 1
ATOM 4523 C C . ARG A 1 568 ? -57.070 -16.222 -7.624 1.00 29.16 568 ARG A C 1
ATOM 4525 O O . ARG A 1 568 ? -56.373 -17.170 -7.955 1.00 29.16 568 ARG A O 1
ATOM 4532 N N . LYS A 1 569 ? -57.079 -15.704 -6.386 1.00 30.94 569 LYS A N 1
ATOM 4533 C CA . LYS A 1 569 ? -56.555 -16.291 -5.132 1.00 30.94 569 LYS A CA 1
ATOM 4534 C C . LYS A 1 569 ? -57.367 -17.534 -4.729 1.00 30.94 569 LYS A C 1
ATOM 4536 O O . LYS A 1 569 ? -58.555 -17.554 -5.028 1.00 30.94 569 LYS A O 1
ATOM 4541 N N . ILE A 1 570 ? -56.789 -18.428 -3.913 1.00 29.88 570 ILE A N 1
ATOM 4542 C CA . ILE A 1 570 ? -57.372 -18.958 -2.657 1.00 29.88 570 ILE A CA 1
ATOM 4543 C C . ILE A 1 570 ? -56.265 -19.612 -1.812 1.00 29.88 570 ILE A C 1
ATOM 4545 O O . ILE A 1 570 ? -55.277 -20.129 -2.323 1.00 29.88 570 ILE A O 1
ATOM 4549 N N . ALA A 1 571 ? -56.443 -19.482 -0.502 1.00 30.00 571 ALA A N 1
ATOM 4550 C CA . ALA A 1 571 ? -55.571 -19.872 0.590 1.00 30.00 571 ALA A CA 1
ATOM 4551 C C . ALA A 1 571 ? -55.751 -21.339 1.032 1.00 30.00 571 ALA A C 1
ATOM 4553 O O . ALA A 1 571 ? -56.772 -21.955 0.745 1.00 30.00 571 ALA A O 1
ATOM 4554 N N . ASN A 1 572 ? -54.812 -21.770 1.883 1.00 30.08 572 ASN A N 1
ATOM 4555 C CA . ASN A 1 572 ? -55.013 -22.364 3.217 1.00 30.08 572 ASN A CA 1
ATOM 4556 C C . ASN A 1 572 ? -54.468 -23.777 3.511 1.00 30.08 572 ASN A C 1
ATOM 4558 O O . ASN A 1 572 ? -54.808 -24.760 2.868 1.00 30.08 572 ASN A O 1
ATOM 4562 N N . ALA A 1 573 ? -53.782 -23.795 4.665 1.00 29.83 573 ALA A N 1
ATOM 4563 C CA . ALA A 1 573 ? -53.848 -24.762 5.769 1.00 29.83 573 ALA A CA 1
ATOM 4564 C C . ALA A 1 573 ? -52.822 -25.916 5.861 1.00 29.83 573 ALA A C 1
ATOM 4566 O O . ALA A 1 573 ? -52.931 -26.954 5.224 1.00 29.83 573 ALA A O 1
ATOM 4567 N N . ARG A 1 574 ? -51.873 -25.706 6.794 1.00 31.02 574 ARG A N 1
ATOM 4568 C CA . ARG A 1 574 ? -51.548 -26.530 7.986 1.00 31.02 574 ARG A CA 1
ATOM 4569 C C . ARG A 1 574 ? -51.888 -28.034 7.946 1.00 31.02 574 ARG A C 1
ATOM 4571 O O . ARG A 1 574 ? -53.061 -28.379 7.989 1.00 31.02 574 ARG A O 1
ATOM 4578 N N . ASN A 1 575 ? -50.881 -28.885 8.190 1.00 30.09 575 ASN A N 1
ATOM 4579 C CA . ASN A 1 575 ? -50.804 -29.661 9.442 1.00 30.09 575 ASN A CA 1
ATOM 4580 C C . ASN A 1 575 ? -49.458 -30.389 9.653 1.00 30.09 575 ASN A C 1
ATOM 4582 O O . ASN A 1 575 ? -49.012 -31.188 8.841 1.00 30.09 575 ASN A O 1
ATOM 4586 N N . THR A 1 576 ? -48.846 -30.061 10.790 1.00 30.92 576 THR A N 1
ATOM 4587 C CA . THR A 1 576 ? -48.202 -30.900 11.816 1.00 30.92 576 THR A CA 1
ATOM 4588 C C . THR A 1 576 ? -48.228 -32.428 11.628 1.00 30.92 576 THR A C 1
ATOM 4590 O O . THR A 1 576 ? -49.310 -32.991 11.517 1.00 30.92 576 THR A O 1
ATOM 4593 N N . ALA A 1 577 ? -47.078 -33.100 11.795 1.00 30.61 577 ALA A N 1
ATOM 4594 C CA . ALA A 1 577 ? -46.904 -34.205 12.759 1.00 30.61 577 ALA A CA 1
ATOM 4595 C C . ALA A 1 577 ? -45.451 -34.714 12.827 1.00 30.61 577 ALA A C 1
ATOM 4597 O O . ALA A 1 577 ? -44.749 -34.824 11.827 1.00 30.61 577 ALA A O 1
ATOM 4598 N N . MET A 1 578 ? -45.038 -35.014 14.059 1.00 30.75 578 MET A N 1
ATOM 4599 C CA . MET A 1 578 ? -43.785 -35.644 14.468 1.00 30.75 578 MET A CA 1
ATOM 4600 C C . MET A 1 578 ? -43.616 -37.078 13.943 1.00 30.75 578 MET A C 1
ATOM 4602 O O . MET A 1 578 ? -44.597 -37.788 13.752 1.00 30.75 578 MET A O 1
ATOM 4606 N N . GLY A 1 579 ? -42.367 -37.554 13.923 1.00 28.77 579 GLY A N 1
ATOM 4607 C CA . GLY A 1 579 ? -42.065 -38.985 13.943 1.00 28.77 579 GLY A CA 1
ATOM 4608 C C . GLY A 1 579 ? -40.567 -39.279 13.946 1.00 28.77 579 GLY A C 1
ATOM 4609 O O . GLY A 1 579 ? -39.967 -39.443 12.893 1.00 28.77 579 GLY A O 1
ATOM 4610 N N . LYS A 1 580 ? -39.962 -39.346 15.139 1.00 37.03 580 LYS A N 1
ATOM 4611 C CA . LYS A 1 580 ? -38.686 -40.045 15.372 1.00 37.03 580 LYS A CA 1
ATOM 4612 C C . LYS A 1 580 ? -38.873 -41.532 15.048 1.00 37.03 580 LYS A C 1
ATOM 4614 O O . LYS A 1 580 ? -39.882 -42.060 15.488 1.00 37.03 580 LYS A O 1
ATOM 4619 N N . PHE A 1 581 ? -37.897 -42.199 14.426 1.00 33.66 581 PHE A N 1
ATOM 4620 C CA . PHE A 1 581 ? -37.383 -43.516 14.846 1.00 33.66 581 PHE A CA 1
ATOM 4621 C C . PHE A 1 581 ? -36.079 -43.875 14.102 1.00 33.66 581 PHE A C 1
ATOM 4623 O O . PHE A 1 581 ? -35.725 -43.274 13.096 1.00 33.66 581 PHE A O 1
ATOM 4630 N N . TYR A 1 582 ? -35.356 -44.790 14.739 1.00 37.03 582 TYR A N 1
ATOM 4631 C CA . TYR A 1 582 ? -33.934 -45.139 14.711 1.00 37.03 582 TYR A CA 1
ATOM 4632 C C . TYR A 1 582 ? -33.446 -46.037 13.549 1.00 37.03 582 TYR A C 1
ATOM 4634 O O . TYR A 1 582 ? -34.246 -46.714 12.913 1.00 37.03 582 TYR A O 1
ATOM 4642 N N . ASN A 1 583 ? -32.104 -46.152 13.492 1.00 34.56 583 ASN A N 1
ATOM 4643 C CA . ASN A 1 583 ? -31.245 -47.259 13.013 1.00 34.56 583 ASN A CA 1
ATOM 4644 C C . ASN A 1 583 ? -30.968 -47.381 11.503 1.00 34.56 583 ASN A C 1
ATOM 4646 O O . ASN A 1 583 ? -31.825 -47.821 10.745 1.00 34.56 583 ASN A O 1
ATOM 4650 N N . ALA A 1 584 ? -29.720 -47.135 11.085 1.00 40.09 584 ALA A N 1
ATOM 4651 C CA . ALA A 1 584 ? -28.604 -48.094 11.134 1.00 40.09 584 ALA A CA 1
ATOM 4652 C C . ALA A 1 584 ? -27.262 -47.349 11.027 1.00 40.09 584 ALA A C 1
ATOM 4654 O O . ALA A 1 584 ? -27.243 -46.299 10.343 1.00 40.09 584 ALA A O 1
#

Organism: NCBI:txid100035

InterPro domains:
  IPR007201 Mei2-like, C-terminal RNA recognition motif [PF04059] (275-371)
  IPR012677 Nucleotide-binding alpha-beta plait domain superfamily [G3DSA:3.30.70.330] (249-368)
  IPR035979 RNA-binding domain superfamily [SSF54928] (270-347)

Solvent-accessible surface area (backbone atoms only — not comparable to full-atom values): 34908 Å² total; per-residue (Å²): 134,86,80,86,67,80,79,64,68,61,89,52,68,50,69,67,49,43,52,82,88,43,97,81,47,64,37,38,27,39,35,41,56,30,40,65,88,70,49,58,48,58,77,49,71,69,60,56,50,49,58,53,44,58,50,39,61,68,35,58,43,29,55,62,30,45,69,46,78,53,79,24,46,31,36,41,35,49,26,37,58,34,34,36,47,44,49,50,56,40,46,73,65,46,28,41,72,45,72,38,52,74,66,57,51,31,55,54,69,70,47,50,69,87,61,62,67,76,45,71,15,28,26,31,40,34,33,36,46,41,71,77,87,63,85,82,48,72,65,55,52,52,49,49,50,53,48,50,54,58,62,50,43,62,44,38,64,67,69,44,76,35,64,74,50,70,41,78,90,79,30,31,39,32,30,42,41,29,32,38,27,33,63,31,32,54,43,42,26,57,47,36,62,77,52,57,57,71,52,66,45,83,92,65,71,30,35,38,32,48,42,81,37,35,75,42,82,75,80,77,45,97,87,33,73,80,77,78,65,75,47,59,47,102,82,72,43,78,57,71,82,78,75,76,75,87,72,77,72,78,86,75,91,76,64,80,75,58,65,79,37,48,69,54,71,68,37,47,75,73,59,78,47,84,81,40,19,30,33,43,31,48,45,59,39,83,59,48,65,66,61,51,46,58,57,41,46,75,58,26,58,27,19,38,35,35,44,29,52,45,55,38,84,88,76,63,29,32,76,22,41,29,42,39,25,36,80,33,68,68,24,56,49,38,42,47,78,72,40,48,66,33,69,50,85,69,47,95,50,90,46,43,28,41,68,25,48,38,96,68,57,46,63,66,54,49,46,68,60,44,39,33,31,46,53,69,76,44,45,48,67,52,33,72,45,33,31,32,24,45,65,63,15,50,75,69,75,38,63,61,50,29,54,37,78,44,86,73,67,74,59,89,41,67,69,57,24,50,51,34,40,55,45,28,61,73,61,33,90,57,81,82,83,83,90,81,68,98,81,68,93,77,90,82,69,65,81,48,65,68,70,63,67,69,57,67,94,69,86,59,76,77,86,70,64,64,64,53,75,54,77,85,53,41,57,57,51,24,52,50,47,28,73,74,78,46,66,36,92,88,36,64,64,51,55,86,51,51,44,64,68,59,53,51,54,50,32,68,76,37,61,92,68,55,38,44,50,70,57,51,53,51,57,55,64,71,61,61,77,81,72,81,80,83,70,85,86,76,91,81,90,80,82,90,84,90,90,88,82,89,87,91,85,84,86,88,83,88,92,88,89,84,88,90,88,83,90,84,88,86,87,88,81,89,82,89,82,89,82,90,85,85,89,134

Radius of gyration: 31.51 Å; Cα contacts (8 Å, |Δi|>4): 832; chains: 1; bounding box: 97×81×111 Å

Foldseek 3Di:
DDDPQPDFDDQCLDQLRPDQPDPLHFDQKKFWQAAQVRDGAQDDPLVQCVVLQVVLLQFPLNLQWAWADQSGIMIGHQFRVSRLLSCLVRVVNRIDMDDDDPQVVCVSLVFDLVQDDSQQQKKKWKKAKPDCPDDDDSVNVVQVVVVCCVVLCLLPAWSDKGFHDADSVRNITIMITGHRGSLSLLLVQLLCVVPWDKDATVPRPMIMITDNMDRDDDDRHPPRPVVVDQDADPVRDRDDDPDDPFDQDDDDDDDPVQVVFADDPVCVVVVVDPFFKKKKFQADFSDFVVNVLSVLCVQQFQQWFKKAFAAQPSNSTGPGIMMIGGNDCSSVVSCCVPQASGDDPRGPDPTGMHMTHDPQTDPVSVLVVFQLACQVSGRSSRHMWTAHHQVNCVVVVHSSRRGPIDDRDHRPDNVSSVVNVVCCLPQNNDHDDDDDDPDDDDPRRDPDNVNVVPPDPPPDPPVPQQWDQDPVCQVVLQVVCCVPSNAGSVGTDGSSRDRSVSVVVVCVVVVVRTDHPVNVVVVVVVPDPPDPPPDDDDDDDDDDDDDDDDDDDDDDDDDDDDDDDDDDDDDDDDDDDDDDDDDD

Mean predicted aligned error: 14.59 Å

Secondary structure (DSSP, 8-state):
----------TTSSGGGS-TTSTT---SEEEEEE-TTSPBTTS-HHHHHHHHHHHHTT-GGGTTEEEEESSSEEEEESBHHHHHHHHHHHHHTT-EEEE--HHHHHHHTT--GGG--TTTTEEEEEEEEE---SPPPHHHHHHHHHHHHHHHTTTS-EEEEEEEEEETTTTEEEEEEEESBHHHHHHHHHHHHHS--EEE-GGGS-EEEE-S-EE---SPPTT-HHHH--PBPTTS-B-PPPPPP------PPPPGGGGTSB--HHHHHTTS----EEEEE---TT--HHHHHHHHHHHHTTTEEEEEEEE-TTT-SEEEEEEEEESSHHHHHHHHHHHBTSBPTT-----BBEEEE-SS-SHHHHHHHHTTSGGGGS-GGGS-EEE--HHHHHHTT-GGGTT-EEPPPPPS-HHHHHHHHHHHHHH-SSPPPPSS-SSS----S---TTTTTSS-TT-S-GGG--EE--HHHHHHHHHHHHHHH--BTTBSPPGGGS-HHHHHHHHHH-GGG-EEHHHHHHHHHTT---------------------------------------------------------

pLDDT: mean 75.36, std 22.47, range [27.12, 98.31]